Protein AF-0000000080147254 (afdb_homodimer)

Sequence (418 aa):
MFNGNPSSVTFMNFFEDWMNRKRFILNDLLSARGRLSQDGYRRLVTRMMSHYQRYYEEKSRATRIDVFVMFSPRWFSTYEQTFLWIAGFKPGIPFRILNRTVTDLSGEQLRRINILKAETRVREKELSNELAKVQEGVATSYLMEIAGGLVTGGMSADILRMTIVREIVEILSPAQSIDFLVAAAQLHIRIRAMGLEKDASRNNINGRIMFNGNPSSVTFMNFFEDWMNRKRFILNDLLSARGRLSQDGYRRLVTRMMSHYQRYYEEKSRATRIDVFVMFSPRWFSTYEQTFLWIAGFKPGIPFRILNRTVTDLSGEQLRRINILKAETRVREKELSNELAKVQEGVATSYLMEIAGGLVTGGMSADILRMTIVREIVEILSPAQSIDFLVAAAQLHIRIRAMGLEKDASRNNINGRI

InterPro domains:
  IPR025422 Transcription factor TGA like domain [PF14144] (36-98)
  IPR025422 Transcription factor TGA like domain [PS51806] (8-201)
  IPR051886 Seed Development and Stress Response Regulator [PTHR46354] (11-204)

Organism: Aquilegia coerulea (NCBI:txid218851)

Structure (mmCIF, N/CA/C/O backbone):
data_AF-0000000080147254-model_v1
#
loop_
_entity.id
_entity.type
_entity.pdbx_description
1 polymer 'DOG1 domain-containing protein'
#
loop_
_atom_site.group_PDB
_atom_site.id
_atom_site.type_symbol
_atom_site.label_atom_id
_atom_site.label_alt_id
_atom_site.label_comp_id
_atom_site.label_asym_id
_atom_site.label_entity_id
_atom_site.label_seq_id
_atom_site.pdbx_PDB_ins_code
_atom_site.Cartn_x
_atom_site.Cartn_y
_atom_site.Cartn_z
_atom_site.occupancy
_atom_site.B_iso_or_equiv
_atom_site.auth_seq_id
_atom_site.auth_comp_id
_atom_site.auth_asym_id
_atom_site.auth_atom_id
_atom_site.pdbx_PDB_model_num
ATOM 1 N N . MET A 1 1 ? -4.312 -18.922 20.188 1 21.98 1 MET A N 1
ATOM 2 C CA . MET A 1 1 ? -5.449 -18.203 20.75 1 21.98 1 MET A CA 1
ATOM 3 C C . MET A 1 1 ? -5.43 -16.75 20.312 1 21.98 1 MET A C 1
ATOM 5 O O . MET A 1 1 ? -4.68 -15.938 20.875 1 21.98 1 MET A O 1
ATOM 9 N N . PHE A 1 2 ? -5.418 -16.438 19 1 31.5 2 PHE A N 1
ATOM 10 C CA . PHE A 1 2 ? -5.375 -15.07 18.484 1 31.5 2 PHE A CA 1
ATOM 11 C C . PHE A 1 2 ? -6.535 -14.258 19.031 1 31.5 2 PHE A C 1
ATOM 13 O O . PHE A 1 2 ? -7.691 -14.469 18.656 1 31.5 2 PHE A O 1
ATOM 20 N N . ASN A 1 3 ? -6.609 -14.008 20.234 1 34.44 3 ASN A N 1
ATOM 21 C CA . ASN A 1 3 ? -7.559 -13.18 20.969 1 34.44 3 ASN A CA 1
ATOM 22 C C . ASN A 1 3 ? -7.965 -11.945 20.172 1 34.44 3 ASN A C 1
ATOM 24 O O . ASN A 1 3 ? -7.109 -11.172 19.734 1 34.44 3 ASN A O 1
ATOM 28 N N . GLY A 1 4 ? -8.93 -11.969 19.344 1 41.12 4 GLY A N 1
ATOM 29 C CA . GLY A 1 4 ? -9.602 -10.938 18.578 1 41.12 4 GLY A CA 1
ATOM 30 C C . GLY A 1 4 ? -9.539 -9.57 19.219 1 41.12 4 GLY A C 1
ATOM 31 O O . GLY A 1 4 ? -10.078 -9.367 20.312 1 41.12 4 GLY A O 1
ATOM 32 N N . ASN A 1 5 ? -8.438 -8.727 19.062 1 48.75 5 ASN A N 1
ATOM 33 C CA . ASN A 1 5 ? -7.789 -7.703 19.875 1 48.75 5 ASN A CA 1
ATOM 34 C C . ASN A 1 5 ? -8.672 -6.465 20.031 1 48.75 5 ASN A C 1
ATOM 36 O O . ASN A 1 5 ? -9.047 -5.84 19.047 1 48.75 5 ASN A O 1
ATOM 40 N N . PRO A 1 6 ? -9.398 -6.242 21.203 1 55.75 6 PRO A N 1
ATOM 41 C CA . PRO A 1 6 ? -9.969 -5.004 21.734 1 55.75 6 PRO A CA 1
ATOM 42 C C . PRO A 1 6 ? -9.273 -3.756 21.203 1 55.75 6 PRO A C 1
ATOM 44 O O . PRO A 1 6 ? -9.852 -2.666 21.203 1 55.75 6 PRO A O 1
ATOM 47 N N . SER A 1 7 ? -8.297 -4.055 20.422 1 62.78 7 SER A N 1
ATOM 48 C CA . SER A 1 7 ? -7.398 -2.947 20.109 1 62.78 7 SER A CA 1
ATOM 49 C C . SER A 1 7 ? -7.867 -2.172 18.891 1 62.78 7 SER A C 1
ATOM 51 O O . SER A 1 7 ? -7.828 -0.94 18.875 1 62.78 7 SER A O 1
ATOM 53 N N . SER A 1 8 ? -8.609 -2.877 17.984 1 72.06 8 SER A N 1
ATOM 54 C CA . SER A 1 8 ? -9.031 -2.158 16.781 1 72.06 8 SER A CA 1
ATOM 55 C C . SER A 1 8 ? -10.227 -1.256 17.062 1 72.06 8 SER A C 1
ATOM 57 O O . SER A 1 8 ? -10.266 -0.108 16.625 1 72.06 8 SER A O 1
ATOM 59 N N . VAL A 1 9 ? -11.062 -1.819 17.828 1 73.88 9 VAL A N 1
ATOM 60 C CA . VAL A 1 9 ? -12.227 -1.021 18.172 1 73.88 9 VAL A CA 1
ATOM 61 C C . VAL A 1 9 ? -11.805 0.16 19.047 1 73.88 9 VAL A C 1
ATOM 63 O O . VAL A 1 9 ? -12.305 1.275 18.875 1 73.88 9 VAL A O 1
ATOM 66 N N . THR A 1 10 ? -10.891 -0.197 19.75 1 84.75 10 THR A N 1
ATOM 67 C CA . THR A 1 10 ? -10.391 0.854 20.625 1 84.75 10 THR A CA 1
ATOM 68 C C . THR A 1 10 ? -9.711 1.955 19.812 1 84.75 10 THR A C 1
ATOM 70 O O . THR A 1 10 ? -9.969 3.141 20.031 1 84.75 10 THR A O 1
ATOM 73 N N . PHE A 1 11 ? -8.977 1.602 18.828 1 92.06 11 PHE A N 1
ATOM 74 C CA . PHE A 1 11 ? -8.281 2.615 18.047 1 92.06 11 PHE A CA 1
ATOM 75 C C . PHE A 1 11 ? -9.258 3.355 17.141 1 92.06 11 PHE A C 1
ATOM 77 O O . PHE A 1 11 ? -9.117 4.559 16.906 1 92.06 11 PHE A O 1
ATOM 84 N N . MET A 1 12 ? -10.211 2.578 16.719 1 90.88 12 MET A N 1
ATOM 85 C CA . MET A 1 12 ? -11.227 3.221 15.891 1 90.88 12 MET A CA 1
ATOM 86 C C . MET A 1 12 ? -11.938 4.328 16.656 1 90.88 12 MET A C 1
ATOM 88 O O . MET A 1 12 ? -12.125 5.43 16.141 1 90.88 12 MET A O 1
ATOM 92 N N . ASN A 1 13 ? -12.289 4.039 17.828 1 92.94 13 ASN A N 1
ATOM 93 C CA . ASN A 1 13 ? -12.953 5.043 18.656 1 92.94 13 ASN A CA 1
ATOM 94 C C . ASN A 1 13 ? -12.023 6.219 18.953 1 92.94 13 ASN A C 1
ATOM 96 O O . ASN A 1 13 ? -12.453 7.375 18.922 1 92.94 13 ASN A O 1
ATOM 100 N N . PHE A 1 14 ? -10.852 5.883 19.234 1 95.69 14 PHE A N 1
ATOM 101 C CA . PHE A 1 14 ? -9.859 6.926 19.438 1 95.69 14 PHE A CA 1
ATOM 102 C C . PHE A 1 14 ? -9.742 7.816 18.203 1 95.69 14 PHE A C 1
ATOM 104 O O . PHE A 1 14 ? -9.711 9.039 18.312 1 95.69 14 PHE A O 1
ATOM 111 N N . PHE A 1 15 ? -9.664 7.168 17.109 1 96.44 15 PHE A N 1
ATOM 112 C CA . PHE A 1 15 ? -9.461 7.887 15.852 1 96.44 15 PHE A CA 1
ATOM 113 C C . PHE A 1 15 ? -10.617 8.844 15.586 1 96.44 15 PHE A C 1
ATOM 115 O O . PHE A 1 15 ? -10.406 9.984 15.172 1 96.44 15 PHE A O 1
ATOM 122 N N . GLU A 1 16 ? -11.773 8.445 15.789 1 94.88 16 GLU A N 1
ATOM 123 C CA . GLU A 1 16 ? -12.938 9.297 15.57 1 94.88 16 GLU A CA 1
ATOM 124 C C . GLU A 1 16 ? -12.914 10.508 16.484 1 94.88 16 GLU A C 1
ATOM 126 O O . GLU A 1 16 ? -13.195 11.633 16.062 1 94.88 16 GLU A O 1
ATOM 131 N N . ASP A 1 17 ? -12.609 10.234 17.688 1 96.75 17 ASP A N 1
ATOM 132 C CA . ASP A 1 17 ? -12.492 11.336 18.641 1 96.75 17 ASP A CA 1
ATOM 133 C C . ASP A 1 17 ? -11.352 12.281 18.234 1 96.75 17 ASP A C 1
ATOM 135 O O . ASP A 1 17 ? -11.477 13.5 18.375 1 96.75 17 ASP A O 1
ATOM 139 N N . 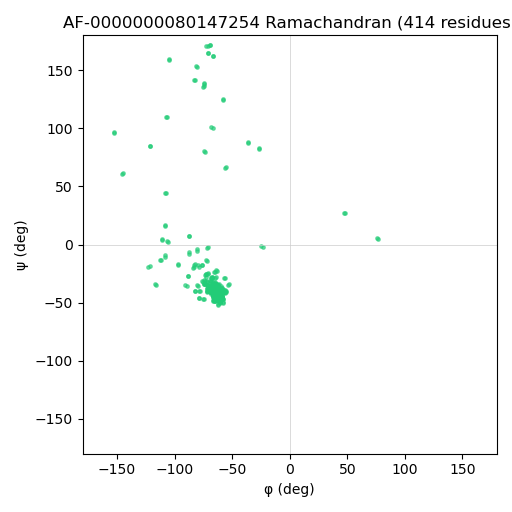TRP A 1 18 ? -10.297 11.664 17.875 1 97.69 18 TRP A N 1
ATOM 140 C CA . TRP A 1 18 ? -9.125 12.422 17.469 1 97.69 18 TRP A CA 1
ATOM 141 C C . TRP A 1 18 ? -9.438 13.312 16.266 1 97.69 18 TRP A C 1
ATOM 143 O O . TRP A 1 18 ? -9.039 14.477 16.234 1 97.69 18 TRP A O 1
ATOM 153 N N . MET A 1 19 ? -10.188 12.805 15.328 1 96.62 19 MET A N 1
ATOM 154 C CA . MET A 1 19 ? -10.578 13.57 14.148 1 96.62 19 MET A CA 1
ATOM 155 C C . MET A 1 19 ? -11.5 14.727 14.531 1 96.62 19 MET A C 1
ATOM 157 O O . MET A 1 19 ? -11.383 15.828 13.984 1 96.62 19 MET A O 1
ATOM 161 N N . ASN A 1 20 ? -12.367 14.477 15.414 1 96.06 20 ASN A N 1
ATOM 162 C CA . ASN A 1 20 ? -13.25 15.539 15.883 1 96.06 20 ASN A CA 1
ATOM 163 C C . ASN A 1 20 ? -12.477 16.656 16.578 1 96.06 20 ASN A C 1
ATOM 165 O O . ASN A 1 20 ? -12.719 17.828 16.328 1 96.06 20 ASN A O 1
ATOM 169 N N . ARG A 1 21 ? -11.609 16.266 17.422 1 97.25 21 ARG A N 1
ATOM 170 C CA . ARG A 1 21 ? -10.805 17.25 18.141 1 97.25 21 ARG A CA 1
ATOM 171 C C . ARG A 1 21 ? -9.93 18.031 17.172 1 97.25 21 ARG A C 1
ATOM 173 O O . ARG A 1 21 ? -9.703 19.234 17.375 1 97.25 21 ARG A O 1
ATOM 180 N N . LYS A 1 22 ? -9.43 17.391 16.188 1 97.12 22 LYS A N 1
ATOM 181 C CA . LYS A 1 22 ? -8.625 18.062 15.172 1 97.12 22 LYS A CA 1
ATOM 182 C C . LYS A 1 22 ? -9.406 19.219 14.531 1 97.12 22 LYS A C 1
ATOM 184 O O . LYS A 1 22 ? -8.852 20.281 14.273 1 97.12 22 LYS A O 1
ATOM 189 N N . ARG A 1 23 ? -10.633 18.984 14.273 1 96.56 23 ARG A N 1
ATOM 190 C CA . ARG A 1 23 ? -11.484 20 13.664 1 96.56 23 ARG A CA 1
ATOM 191 C C . ARG A 1 23 ? -11.625 21.219 14.57 1 96.56 23 ARG A C 1
ATOM 193 O O . ARG A 1 23 ? -11.602 22.359 14.102 1 96.56 23 ARG A O 1
ATOM 200 N N . PHE A 1 24 ? -11.742 20.969 15.789 1 96.69 24 PHE A N 1
ATOM 201 C CA . PHE A 1 24 ? -11.844 22.078 16.75 1 96.69 24 PHE A CA 1
ATOM 202 C C . PHE A 1 24 ? -10.555 22.875 16.797 1 96.69 24 PHE A C 1
ATOM 204 O O . PHE A 1 24 ? -10.586 24.109 16.766 1 96.69 24 PHE A O 1
ATOM 211 N N . ILE A 1 25 ? -9.445 22.188 16.859 1 97.19 25 ILE A N 1
ATOM 212 C CA . ILE A 1 25 ? -8.156 22.859 16.906 1 97.19 25 ILE A CA 1
ATOM 213 C C . ILE A 1 25 ? -7.93 23.656 15.617 1 97.19 25 ILE A C 1
ATOM 215 O O . ILE A 1 25 ? -7.422 24.781 15.648 1 97.19 25 ILE A O 1
ATOM 219 N N . LEU A 1 26 ? -8.312 23.047 14.516 1 97.19 26 LEU A N 1
ATOM 220 C CA . LEU A 1 26 ? -8.195 23.719 13.227 1 97.19 26 LEU A CA 1
ATOM 221 C C . LEU A 1 26 ? -8.984 25.016 13.211 1 97.19 26 LEU A C 1
ATOM 223 O O . LEU A 1 26 ? -8.492 26.047 12.727 1 97.19 26 LEU A O 1
ATOM 227 N N . ASN A 1 27 ? -10.172 24.984 13.703 1 95.88 27 ASN A N 1
ATOM 228 C CA . ASN A 1 27 ? -10.992 26.188 13.766 1 95.88 27 ASN A CA 1
ATOM 229 C C . ASN A 1 27 ? -10.336 27.266 14.625 1 95.88 27 ASN A C 1
ATOM 231 O O . ASN A 1 27 ? -10.414 28.453 14.297 1 95.88 27 ASN A O 1
ATOM 235 N N . ASP A 1 28 ? -9.727 26.828 15.703 1 95 28 ASP A N 1
ATOM 236 C CA . ASP A 1 28 ? -8.984 27.781 16.547 1 95 28 ASP A CA 1
ATOM 237 C C . ASP A 1 28 ? -7.832 28.406 15.766 1 95 28 ASP A C 1
ATOM 239 O O . ASP A 1 28 ? -7.586 29.609 15.883 1 95 28 ASP A O 1
ATOM 243 N N . LEU A 1 29 ? -7.125 27.625 15.016 1 95.62 29 LEU A N 1
ATOM 244 C CA . LEU A 1 29 ? -6.008 28.125 14.219 1 95.62 29 LEU A CA 1
ATOM 245 C C . LEU A 1 29 ? -6.496 29.125 13.172 1 95.62 29 LEU A C 1
ATOM 247 O O . LEU A 1 29 ? -5.898 30.188 13 1 95.62 29 LEU A O 1
ATOM 251 N N . LEU A 1 30 ? -7.578 28.828 12.531 1 94.12 30 LEU A N 1
ATOM 252 C CA . LEU A 1 30 ? -8.133 29.672 11.477 1 94.12 30 LEU A CA 1
ATOM 253 C C . LEU A 1 30 ? -8.617 31 12.055 1 94.12 30 LEU A C 1
ATOM 255 O O . LEU A 1 30 ? -8.43 32.062 11.43 1 94.12 30 LEU A O 1
ATOM 259 N N . SER A 1 31 ? -9.18 30.922 13.195 1 91.38 31 SER A N 1
ATOM 260 C CA . SER A 1 31 ? -9.711 32.125 13.828 1 91.38 31 SER A CA 1
ATOM 261 C C . SER A 1 31 ? -8.586 33.031 14.352 1 91.38 31 SER A C 1
ATOM 263 O O . SER A 1 31 ? -8.758 34.25 14.477 1 91.38 31 SER A O 1
ATOM 265 N N . ALA A 1 32 ? -7.477 32.438 14.633 1 86.88 32 ALA A N 1
ATOM 266 C CA . ALA A 1 32 ? -6.355 33.156 15.234 1 86.88 32 ALA A CA 1
ATOM 267 C C . ALA A 1 32 ? -5.531 33.875 14.172 1 86.88 32 ALA A C 1
ATOM 269 O O . ALA A 1 32 ? -4.816 34.812 14.477 1 86.88 32 ALA A O 1
ATOM 270 N N . ARG A 1 33 ? -5.699 33.438 13.008 1 81.44 33 ARG A N 1
ATOM 271 C CA . ARG A 1 33 ? -4.871 33.969 11.938 1 81.44 33 ARG A CA 1
ATOM 272 C C . ARG A 1 33 ? -5.039 35.5 11.828 1 81.44 33 ARG A C 1
ATOM 274 O O . ARG A 1 33 ? -6.152 35.969 11.625 1 81.44 33 ARG A O 1
ATOM 281 N N . GLY A 1 34 ? -3.951 36.156 11.914 1 79.5 34 GLY A N 1
ATOM 282 C CA . GLY A 1 34 ? -3.928 37.625 11.789 1 79.5 34 GLY A CA 1
ATOM 283 C C . GLY A 1 34 ? -4.43 38.312 13.031 1 79.5 34 GLY A C 1
ATOM 284 O O . GLY A 1 34 ? -4.512 39.562 13.062 1 79.5 34 GLY A O 1
ATOM 285 N N . ARG A 1 35 ? -4.719 37.625 14.109 1 83.56 35 ARG A N 1
ATOM 286 C CA . ARG A 1 35 ? -5.363 38.281 15.234 1 83.56 35 ARG A CA 1
ATOM 287 C C . ARG A 1 35 ? -4.531 38.125 16.5 1 83.56 35 ARG A C 1
ATOM 289 O O . ARG A 1 35 ? -4.68 38.906 17.453 1 83.56 35 ARG A O 1
ATOM 296 N N . LEU A 1 36 ? -3.635 37.125 16.453 1 82.75 36 LEU A N 1
ATOM 297 C CA . LEU A 1 36 ? -2.982 36.812 17.719 1 82.75 36 LEU A CA 1
ATOM 298 C C . LEU A 1 36 ? -1.549 37.344 17.734 1 82.75 36 LEU A C 1
ATOM 300 O O . LEU A 1 36 ? -0.97 37.594 16.672 1 82.75 36 LEU A O 1
ATOM 304 N N . SER A 1 37 ? -1.141 37.469 18.984 1 84.94 37 SER A N 1
ATOM 305 C CA . SER A 1 37 ? 0.273 37.75 19.219 1 84.94 37 SER A CA 1
ATOM 306 C C . SER A 1 37 ? 1.139 36.531 18.891 1 84.94 37 SER A C 1
ATOM 308 O O . SER A 1 37 ? 0.621 35.438 18.672 1 84.94 37 SER A O 1
ATOM 310 N N . GLN A 1 38 ? 2.412 36.75 18.891 1 85 38 GLN A N 1
ATOM 311 C CA . GLN A 1 38 ? 3.363 35.688 18.656 1 85 38 GLN A CA 1
ATOM 312 C C . GLN A 1 38 ? 3.193 34.562 19.703 1 85 38 GLN A C 1
ATOM 314 O O . GLN A 1 38 ? 3.273 33.375 19.375 1 85 38 GLN A O 1
ATOM 319 N N . ASP A 1 39 ? 2.916 35 20.859 1 88.06 39 ASP A N 1
ATOM 320 C CA . ASP A 1 39 ? 2.736 34.031 21.938 1 88.06 39 ASP A CA 1
ATOM 321 C C . ASP A 1 39 ? 1.455 33.219 21.734 1 88.06 39 ASP A C 1
ATOM 323 O O . ASP A 1 39 ? 1.414 32.031 22.047 1 88.06 39 ASP A O 1
ATOM 327 N N . GLY A 1 40 ? 0.491 33.906 21.312 1 89.44 40 GLY A N 1
ATOM 328 C CA . GLY A 1 40 ? -0.75 33.219 20.984 1 89.44 40 GLY A CA 1
ATOM 329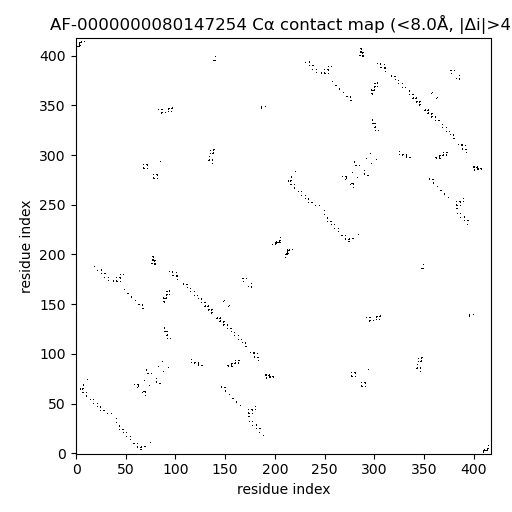 C C . GLY A 1 40 ? -0.592 32.188 19.891 1 89.44 40 GLY A C 1
ATOM 330 O O . GLY A 1 40 ? -1.126 31.078 20 1 89.44 40 GLY A O 1
ATOM 331 N N . TYR A 1 41 ? 0.194 32.562 18.922 1 92.38 41 TYR A N 1
ATOM 332 C CA . TYR A 1 41 ? 0.471 31.609 17.828 1 92.38 41 TYR A CA 1
ATOM 333 C C . TYR A 1 41 ? 1.229 30.391 18.344 1 92.38 41 TYR A C 1
ATOM 335 O O . TYR A 1 41 ? 0.902 29.266 17.984 1 92.38 41 TYR A O 1
ATOM 343 N N . ARG A 1 42 ? 2.156 30.578 19.203 1 93.5 42 ARG A N 1
ATOM 344 C CA . ARG A 1 42 ? 2.982 29.484 19.719 1 93.5 42 ARG A CA 1
ATOM 345 C C . ARG A 1 42 ? 2.146 28.5 20.516 1 93.5 42 ARG A C 1
ATOM 347 O O . ARG A 1 42 ? 2.377 27.281 20.453 1 93.5 42 ARG A O 1
ATOM 354 N N . ARG A 1 43 ? 1.24 29.016 21.188 1 94.69 43 ARG A N 1
ATOM 355 C CA . ARG A 1 43 ? 0.386 28.141 22 1 94.69 43 ARG A CA 1
ATOM 356 C C . ARG A 1 43 ? -0.481 27.266 21.109 1 94.69 43 ARG A C 1
ATOM 358 O O . ARG A 1 43 ? -0.662 26.078 21.391 1 94.69 43 ARG A O 1
ATOM 365 N N . LEU A 1 44 ? -0.99 27.859 20.109 1 95.75 44 LEU A N 1
ATOM 366 C CA . LEU A 1 44 ? -1.84 27.109 19.188 1 95.75 44 LEU A CA 1
ATOM 367 C C . LEU A 1 44 ? -1.028 26.062 18.422 1 95.75 44 LEU A C 1
ATOM 369 O O . LEU A 1 44 ? -1.492 24.938 18.203 1 95.75 44 LEU A O 1
ATOM 373 N N . VAL A 1 45 ? 0.149 26.453 18.047 1 96.94 45 VAL A N 1
ATOM 374 C CA . VAL A 1 45 ? 1.048 25.531 17.375 1 96.94 45 VAL A CA 1
ATOM 375 C C . VAL A 1 45 ? 1.353 24.344 18.281 1 96.94 45 VAL A C 1
ATOM 377 O O . VAL A 1 45 ? 1.27 23.188 17.844 1 96.94 45 VAL A O 1
ATOM 380 N N . THR A 1 46 ? 1.675 24.656 19.547 1 97 46 THR A N 1
ATOM 381 C CA . THR A 1 46 ? 1.979 23.609 20.516 1 97 46 THR A CA 1
ATOM 382 C C . THR A 1 46 ? 0.784 22.672 20.688 1 97 46 THR A C 1
ATOM 384 O O . THR A 1 46 ? 0.952 21.453 20.812 1 97 46 THR A O 1
ATOM 387 N N . ARG A 1 47 ? -0.332 23.203 20.672 1 97.25 47 ARG A N 1
ATOM 388 C CA . ARG A 1 47 ? -1.548 22.406 20.828 1 97.25 47 ARG A CA 1
ATOM 389 C C . ARG A 1 47 ? -1.729 21.453 19.656 1 97.25 47 ARG A C 1
ATOM 391 O O . ARG A 1 47 ? -2.018 20.266 19.859 1 97.25 47 ARG A O 1
ATOM 398 N N . MET A 1 48 ? -1.607 21.922 18.484 1 97.81 48 MET A N 1
ATOM 399 C CA . MET A 1 48 ? -1.749 21.078 17.297 1 97.81 48 MET A CA 1
ATOM 400 C C . MET A 1 48 ? -0.654 20.016 17.266 1 97.81 48 MET A C 1
ATOM 402 O O . MET A 1 48 ? -0.918 18.859 16.938 1 97.81 48 MET A O 1
ATOM 406 N N . MET A 1 49 ? 0.549 20.406 17.609 1 97.81 49 MET A N 1
ATOM 407 C CA . MET A 1 49 ? 1.666 19.469 17.609 1 97.81 49 MET A CA 1
ATOM 408 C C . MET A 1 49 ? 1.435 18.344 18.625 1 97.81 49 MET A C 1
ATOM 410 O O . MET A 1 49 ? 1.725 17.188 18.344 1 97.81 49 MET A O 1
ATOM 414 N N . SER A 1 50 ? 0.924 18.719 19.734 1 98.06 50 SER A N 1
ATOM 415 C CA . SER A 1 50 ? 0.612 17.734 20.766 1 98.06 50 SER A CA 1
ATOM 416 C C . SER A 1 50 ? -0.489 16.781 20.297 1 98.06 50 SER A C 1
ATOM 418 O O . SER A 1 50 ? -0.468 15.594 20.609 1 98.06 50 SER A O 1
ATOM 420 N N . HIS A 1 51 ? -1.407 17.312 19.578 1 98.19 51 HIS A N 1
ATOM 421 C CA . HIS A 1 51 ? -2.488 16.5 19.031 1 98.19 51 HIS A CA 1
ATOM 422 C C . HIS A 1 51 ? -1.955 15.461 18.047 1 98.19 51 HIS A C 1
ATOM 424 O O . HIS A 1 51 ? -2.359 14.297 18.094 1 98.19 51 HIS A O 1
ATOM 430 N N . TYR A 1 52 ? -1.046 15.836 17.188 1 97.56 52 TYR A N 1
ATOM 431 C CA . TYR A 1 52 ? -0.429 14.906 16.25 1 97.56 52 TYR A CA 1
ATOM 432 C C . TYR A 1 52 ? 0.428 13.883 16.984 1 97.56 52 TYR A C 1
ATOM 434 O O . TYR A 1 52 ? 0.439 12.703 16.625 1 97.56 52 TYR A O 1
ATOM 442 N N . GLN A 1 53 ? 1.117 14.359 17.984 1 97 53 GLN A N 1
ATOM 443 C CA . GLN A 1 53 ? 1.956 13.453 18.75 1 97 53 GLN A CA 1
ATOM 444 C C . GLN A 1 53 ? 1.121 12.344 19.391 1 97 53 GLN A C 1
ATOM 446 O O . GLN A 1 53 ? 1.516 11.18 19.391 1 97 53 GLN A O 1
ATOM 451 N N . ARG A 1 54 ? 0.039 12.703 19.875 1 97.06 54 ARG A N 1
ATOM 452 C CA . ARG A 1 54 ? -0.846 11.727 20.5 1 97.06 54 ARG A CA 1
ATOM 453 C C . ARG A 1 54 ? -1.324 10.688 19.5 1 97.06 54 ARG A C 1
ATOM 455 O O . ARG A 1 54 ? -1.436 9.508 19.812 1 97.06 54 ARG A O 1
ATOM 462 N N . TYR A 1 55 ? -1.604 11.062 18.312 1 97.19 55 TYR A N 1
ATOM 463 C CA . TYR A 1 55 ? -2.041 10.141 17.266 1 97.19 55 TYR A CA 1
ATOM 464 C C . TYR A 1 55 ? -0.998 9.055 17.031 1 97.19 55 TYR A C 1
ATOM 466 O O . TYR A 1 55 ? -1.323 7.863 17.016 1 97.19 55 TYR A O 1
ATOM 474 N N . TYR A 1 56 ? 0.213 9.469 16.844 1 96.56 56 TYR A N 1
ATOM 475 C CA . TYR A 1 56 ? 1.25 8.516 16.453 1 96.56 56 TYR A CA 1
ATOM 476 C C . TYR A 1 56 ? 1.628 7.617 17.625 1 96.56 56 TYR A C 1
ATOM 478 O O . TYR A 1 56 ? 2.012 6.461 17.438 1 96.56 56 TYR A O 1
ATOM 486 N N . GLU A 1 57 ? 1.455 8.156 18.812 1 96 57 GLU A N 1
ATOM 487 C CA . GLU A 1 57 ? 1.661 7.312 19.984 1 96 57 GLU A CA 1
ATOM 488 C C . GLU A 1 57 ? 0.62 6.199 20.047 1 96 57 GLU A C 1
ATOM 490 O O . GLU A 1 57 ? 0.964 5.031 20.234 1 96 57 GLU A O 1
ATOM 495 N N . GLU A 1 58 ? -0.597 6.59 19.891 1 96.31 58 GLU A N 1
ATOM 496 C CA . GLU A 1 58 ? -1.673 5.605 19.938 1 96.31 58 GLU A CA 1
ATOM 497 C C . GLU A 1 58 ? -1.601 4.656 18.734 1 96.31 58 GLU A C 1
ATOM 499 O O . GLU A 1 58 ? -1.882 3.465 18.875 1 96.31 58 GLU A O 1
ATOM 504 N N . LYS A 1 59 ? -1.282 5.172 17.578 1 95.88 59 LYS A N 1
ATOM 505 C CA . LYS A 1 59 ? -1.133 4.344 16.391 1 95.88 59 LYS A CA 1
ATOM 506 C C . LYS A 1 59 ? -0.044 3.291 16.578 1 95.88 59 LYS A C 1
ATOM 508 O O . LYS A 1 59 ? -0.201 2.141 16.156 1 95.88 59 LYS A O 1
ATOM 513 N N . SER A 1 60 ? 1.077 3.721 17.219 1 94.81 60 SER A N 1
ATOM 514 C CA . SER A 1 60 ? 2.178 2.797 17.469 1 94.81 60 SER A CA 1
ATOM 515 C C . SER A 1 60 ? 1.735 1.651 18.375 1 94.81 60 SER A C 1
ATOM 517 O O . SER A 1 60 ? 2.072 0.492 18.125 1 94.81 60 SER A O 1
ATOM 519 N N . ARG A 1 61 ? 1 1.97 19.359 1 95 61 ARG A N 1
ATOM 520 C CA . ARG A 1 61 ? 0.497 0.95 20.266 1 95 61 ARG A CA 1
ATOM 521 C C . ARG A 1 61 ? -0.423 -0.028 19.547 1 95 61 ARG A C 1
ATOM 523 O O . ARG A 1 61 ? -0.284 -1.244 19.703 1 95 61 ARG A O 1
ATOM 530 N N . ALA A 1 62 ? -1.32 0.491 18.797 1 94.81 62 ALA A N 1
ATOM 531 C CA . ALA A 1 62 ? -2.275 -0.342 18.078 1 94.81 62 ALA A CA 1
ATOM 532 C C . ALA A 1 62 ? -1.569 -1.21 17.031 1 94.81 62 ALA A C 1
ATOM 534 O O . ALA A 1 62 ? -1.939 -2.369 16.828 1 94.81 62 ALA A O 1
ATOM 535 N N . THR A 1 63 ? -0.541 -0.622 16.391 1 94.94 63 THR A N 1
ATOM 536 C CA . THR A 1 63 ? 0.21 -1.328 15.352 1 94.94 63 THR A CA 1
ATOM 537 C C . THR A 1 63 ? 0.937 -2.533 15.945 1 94.94 63 THR A C 1
ATOM 539 O O . THR A 1 63 ? 1.004 -3.594 15.312 1 94.94 63 THR A O 1
ATOM 542 N N . ARG A 1 64 ? 1.444 -2.408 17.094 1 93.62 64 ARG A N 1
ATOM 543 C CA . ARG A 1 64 ? 2.154 -3.504 17.75 1 93.62 64 ARG A CA 1
ATOM 544 C C . ARG A 1 64 ? 1.196 -4.633 18.125 1 93.62 64 ARG A C 1
ATOM 546 O O . ARG A 1 64 ? 1.594 -5.797 18.188 1 93.62 64 ARG A O 1
ATOM 553 N N . ILE A 1 65 ? -0.037 -4.242 18.359 1 92.06 65 ILE A N 1
ATOM 554 C CA . ILE A 1 65 ? -1.037 -5.234 18.734 1 92.06 65 ILE A CA 1
ATOM 555 C C . ILE A 1 65 ? -1.521 -5.98 17.5 1 92.06 65 ILE A C 1
ATOM 557 O O . ILE A 1 65 ? -1.609 -7.211 17.5 1 92.06 65 ILE A O 1
ATOM 561 N N . ASP A 1 66 ? -1.825 -5.293 16.438 1 92.25 66 ASP A N 1
ATOM 562 C CA . ASP A 1 66 ? -2.316 -5.891 15.195 1 92.25 66 ASP A CA 1
ATOM 563 C C . ASP A 1 66 ? -1.952 -5.027 13.992 1 92.25 66 ASP A C 1
ATOM 565 O O . ASP A 1 66 ? -2.746 -4.188 13.562 1 92.25 66 ASP A O 1
ATOM 569 N N . VAL A 1 67 ? -0.908 -5.391 13.398 1 93.56 67 VAL A N 1
ATOM 570 C CA . VAL A 1 67 ? -0.352 -4.559 12.336 1 93.56 67 VAL A CA 1
ATOM 571 C C . VAL A 1 67 ? -1.206 -4.691 11.078 1 93.56 67 VAL A C 1
ATOM 573 O O . VAL A 1 67 ? -1.38 -3.725 10.336 1 93.56 67 VAL A O 1
ATOM 576 N N . PHE A 1 68 ? -1.815 -5.82 10.859 1 92.38 68 PHE A N 1
ATOM 577 C CA . PHE A 1 68 ? -2.561 -6.039 9.625 1 92.38 68 PHE A CA 1
ATOM 578 C C . PHE A 1 68 ? -3.854 -5.23 9.625 1 92.38 68 PHE A C 1
ATOM 580 O O . PHE A 1 68 ? -4.254 -4.695 8.594 1 92.38 68 PHE A O 1
ATOM 587 N N . VAL A 1 69 ? -4.418 -5.035 10.781 1 91.12 69 VAL A N 1
ATOM 588 C CA . VAL A 1 69 ? -5.625 -4.219 10.883 1 91.12 69 VAL A CA 1
ATOM 589 C C . VAL A 1 69 ? -5.266 -2.746 10.711 1 91.12 69 VAL A C 1
ATOM 591 O O . VAL A 1 69 ? -6.016 -1.989 10.086 1 91.12 69 VAL A O 1
ATOM 594 N N . MET A 1 70 ? -4.102 -2.4 11.18 1 93.75 70 MET A N 1
ATOM 595 C CA . MET A 1 70 ? -3.688 -1 11.133 1 93.75 70 MET A CA 1
ATOM 596 C C . MET A 1 70 ? -3.264 -0.603 9.727 1 93.75 70 MET A C 1
ATOM 598 O O . MET A 1 70 ? -3.221 0.583 9.398 1 93.75 70 MET A O 1
ATOM 602 N N . PHE A 1 71 ? -2.99 -1.622 8.914 1 92.62 71 PHE A N 1
ATOM 603 C CA . PHE A 1 71 ? -2.607 -1.337 7.535 1 92.62 71 PHE A CA 1
ATOM 604 C C . PHE A 1 71 ? -3.742 -1.675 6.574 1 92.62 71 PHE A C 1
ATOM 606 O O . PHE A 1 71 ? -3.588 -1.564 5.359 1 92.62 71 PHE A O 1
ATOM 613 N N . SER A 1 72 ? -4.812 -2.068 7.129 1 90.19 72 SER A N 1
ATOM 614 C CA . SER A 1 72 ? -6.07 -2.25 6.41 1 90.19 72 SER A CA 1
ATOM 615 C C . SER A 1 72 ? -7.266 -1.889 7.285 1 90.19 72 SER A C 1
ATOM 617 O O . SER A 1 72 ? -8.148 -2.719 7.508 1 90.19 72 SER A O 1
ATOM 619 N N . PRO A 1 73 ? -7.258 -0.702 7.664 1 90.88 73 PRO A N 1
ATOM 620 C CA . PRO A 1 73 ? -8.305 -0.321 8.609 1 90.88 73 PRO A CA 1
ATOM 621 C C . PRO A 1 73 ? -9.68 -0.191 7.953 1 90.88 73 PRO A C 1
ATOM 623 O O . PRO A 1 73 ? -9.82 0.506 6.945 1 90.88 73 PRO A O 1
ATOM 626 N N . ARG A 1 74 ? -10.695 -0.666 8.586 1 84.81 74 ARG A N 1
ATOM 627 C CA . ARG A 1 74 ? -12.055 -0.639 8.047 1 84.81 74 ARG A CA 1
ATOM 628 C C . ARG A 1 74 ? -12.719 0.712 8.297 1 84.81 74 ARG A C 1
ATOM 630 O O . ARG A 1 74 ? -13.711 1.052 7.648 1 84.81 74 ARG A O 1
ATOM 637 N N . TRP A 1 75 ? -12.141 1.466 9.219 1 90.75 75 TRP A N 1
ATOM 638 C CA . TRP A 1 75 ? -12.734 2.758 9.539 1 90.75 75 TRP A CA 1
ATOM 639 C C . TRP A 1 75 ? -12.211 3.85 8.617 1 90.75 75 TRP A C 1
ATOM 641 O O . TRP A 1 75 ? -12.672 4.992 8.672 1 90.75 75 TRP A O 1
ATOM 651 N N . PHE A 1 76 ? -11.211 3.504 7.773 1 94 76 PHE A N 1
ATOM 652 C CA . PHE A 1 76 ? -10.734 4.43 6.758 1 94 76 PHE A CA 1
ATOM 653 C C . PHE A 1 76 ? -11.625 4.383 5.52 1 94 76 PHE A C 1
ATOM 655 O O . PHE A 1 76 ? -12.078 3.311 5.121 1 94 76 PHE A O 1
ATOM 662 N N . SER A 1 77 ? -11.844 5.559 4.945 1 92.75 77 SER A N 1
ATOM 663 C CA . SER A 1 77 ? -12.461 5.594 3.623 1 92.75 77 SER A CA 1
ATOM 664 C C . SER A 1 77 ? -11.516 5.043 2.557 1 92.75 77 SER A C 1
ATOM 666 O O . SER A 1 77 ? -10.336 4.832 2.816 1 92.75 77 SER A O 1
ATOM 668 N N . THR A 1 78 ? -12.078 4.883 1.355 1 90.88 78 THR A N 1
ATOM 669 C CA . THR A 1 78 ? -11.297 4.344 0.247 1 90.88 78 THR A CA 1
ATOM 670 C C . THR A 1 78 ? -10.117 5.258 -0.08 1 90.88 78 THR A C 1
ATOM 672 O O . THR A 1 78 ? -9.023 4.781 -0.383 1 90.88 78 THR A O 1
ATOM 675 N N . TYR A 1 79 ? -10.367 6.551 0.037 1 92.88 79 TYR A N 1
ATOM 676 C CA . TYR A 1 79 ? -9.273 7.48 -0.238 1 92.88 79 TYR A CA 1
ATOM 677 C C . TYR A 1 79 ? -8.234 7.445 0.874 1 92.88 79 TYR A C 1
ATOM 679 O O . TYR A 1 79 ? -7.031 7.488 0.608 1 92.88 79 TYR A O 1
ATOM 687 N N . GLU A 1 80 ? -8.688 7.305 2.092 1 93.12 80 GLU A N 1
ATOM 688 C CA . GLU A 1 80 ? -7.762 7.25 3.219 1 93.12 80 GLU A CA 1
ATOM 689 C C . GLU A 1 80 ? -6.898 5.992 3.166 1 93.12 80 GLU A C 1
ATOM 691 O O . GLU A 1 80 ? -5.715 6.031 3.51 1 93.12 80 GLU A O 1
ATOM 696 N N . GLN A 1 81 ? -7.48 4.953 2.76 1 93.69 81 GLN A N 1
ATOM 697 C CA . GLN A 1 81 ? -6.723 3.713 2.621 1 93.69 81 GLN A CA 1
ATOM 698 C C . GLN A 1 81 ? -5.633 3.852 1.561 1 93.69 81 GLN A C 1
ATOM 700 O O . GLN A 1 81 ? -4.504 3.398 1.761 1 93.69 81 GLN A O 1
ATOM 705 N N . THR A 1 82 ? -6 4.426 0.51 1 91.75 82 THR A N 1
ATOM 706 C CA . THR A 1 82 ? -5.027 4.66 -0.551 1 91.75 82 THR A CA 1
ATOM 707 C C . THR A 1 82 ? -3.896 5.562 -0.061 1 91.75 82 THR A C 1
ATOM 709 O O . THR A 1 82 ? -2.721 5.273 -0.295 1 91.75 82 THR A O 1
ATOM 712 N N . PHE A 1 83 ? -4.273 6.555 0.64 1 91.69 83 PHE A N 1
ATOM 713 C CA . PHE A 1 83 ? -3.287 7.5 1.142 1 91.69 83 PHE A CA 1
ATOM 714 C C . PHE A 1 83 ? -2.375 6.844 2.168 1 91.69 83 PHE A C 1
ATOM 716 O O . PHE A 1 83 ? -1.191 7.172 2.26 1 91.69 83 PHE A O 1
ATOM 723 N N . LEU A 1 84 ? -2.9 5.969 2.928 1 92.69 84 LEU A N 1
ATOM 724 C CA . LEU A 1 84 ? -2.125 5.25 3.93 1 92.69 84 LEU A CA 1
ATOM 725 C C . LEU A 1 84 ? -0.934 4.543 3.291 1 92.69 84 LEU A C 1
ATOM 727 O O . LEU A 1 84 ? 0.178 4.586 3.822 1 92.69 84 LEU A O 1
ATOM 731 N N . TRP A 1 85 ? -1.167 4.02 2.176 1 91.06 85 TRP A N 1
ATOM 732 C CA . TRP A 1 85 ? -0.116 3.211 1.567 1 91.06 85 TRP A CA 1
ATOM 733 C C . TRP A 1 85 ? 0.774 4.062 0.668 1 91.06 85 TRP A C 1
ATOM 735 O O . TRP A 1 85 ? 1.989 3.859 0.616 1 91.06 85 TRP A O 1
ATOM 745 N N . ILE A 1 86 ? 0.21 5.012 0.02 1 88.69 86 ILE A N 1
ATOM 746 C CA . ILE A 1 86 ? 0.979 5.812 -0.925 1 88.69 86 ILE A CA 1
ATOM 747 C C . ILE A 1 86 ? 1.856 6.805 -0.167 1 88.69 86 ILE A C 1
ATOM 749 O O . ILE A 1 86 ? 2.977 7.102 -0.588 1 88.69 86 ILE A O 1
ATOM 753 N N . ALA A 1 87 ? 1.33 7.188 0.938 1 88.38 87 ALA A N 1
ATOM 754 C CA . ALA A 1 87 ? 2.037 8.25 1.649 1 88.38 87 ALA A CA 1
ATOM 755 C C . ALA A 1 87 ? 2.621 7.734 2.963 1 88.38 87 ALA A C 1
ATOM 757 O O . ALA A 1 87 ? 3.49 8.375 3.557 1 88.38 87 ALA A O 1
ATOM 758 N N . GLY A 1 88 ? 2.205 6.594 3.381 1 86.94 88 GLY A N 1
ATOM 759 C CA . GLY A 1 88 ? 2.549 6.129 4.715 1 86.94 88 GLY A CA 1
ATOM 760 C C . GLY A 1 88 ? 4.027 5.836 4.879 1 86.94 88 GLY A C 1
ATOM 761 O O . GLY A 1 88 ? 4.586 6.031 5.961 1 86.94 88 GLY A O 1
ATOM 762 N N . PHE A 1 89 ? 4.629 5.488 3.84 1 86.88 89 PHE A N 1
ATOM 763 C CA . PHE A 1 89 ? 6.043 5.152 3.938 1 86.88 89 PHE A CA 1
ATOM 764 C C . PHE A 1 89 ? 6.902 6.23 3.283 1 86.88 89 PHE A C 1
ATOM 766 O O . PHE A 1 89 ? 8.07 5.992 2.969 1 86.88 89 PHE A O 1
ATOM 773 N N . LYS A 1 90 ? 6.273 7.344 3.088 1 87.88 90 LYS A N 1
ATOM 774 C CA . LYS A 1 90 ? 6.961 8.523 2.574 1 87.88 90 LYS A CA 1
ATOM 775 C C . LYS A 1 90 ? 6.836 9.695 3.537 1 87.88 90 LYS A C 1
ATOM 777 O O . LYS A 1 90 ? 6.082 10.641 3.279 1 87.88 90 LYS A O 1
ATOM 782 N N . PRO A 1 91 ? 7.703 9.711 4.461 1 92.56 91 PRO A N 1
ATOM 783 C CA . PRO A 1 91 ? 7.57 10.711 5.523 1 92.56 91 PRO A CA 1
ATOM 784 C C . PRO A 1 91 ? 7.895 12.125 5.047 1 92.56 91 PRO A C 1
ATOM 786 O O . PRO A 1 91 ? 7.645 13.094 5.766 1 92.56 91 PRO A O 1
ATOM 789 N N . GLY A 1 92 ? 8.297 12.312 3.82 1 91.69 92 GLY A N 1
ATOM 790 C CA . GLY A 1 92 ? 8.68 13.617 3.311 1 91.69 92 GLY A CA 1
ATOM 791 C C . GLY A 1 92 ? 7.512 14.414 2.768 1 91.69 92 GLY A C 1
ATOM 792 O O . GLY A 1 92 ? 7.688 15.539 2.287 1 91.69 92 GLY A O 1
ATOM 793 N N . ILE A 1 93 ? 6.316 13.953 2.924 1 88.81 93 ILE A N 1
ATOM 794 C CA . ILE A 1 93 ? 5.121 14.586 2.369 1 88.81 93 ILE A CA 1
ATOM 795 C C . ILE A 1 93 ? 4.93 15.969 2.996 1 88.81 93 ILE A C 1
ATOM 797 O O . ILE A 1 93 ? 4.492 16.906 2.326 1 88.81 93 ILE A O 1
ATOM 801 N N . PRO A 1 94 ? 5.25 16.188 4.199 1 93.75 94 PRO A N 1
ATOM 802 C CA . PRO A 1 94 ? 5.098 17.5 4.809 1 93.75 94 PRO A CA 1
ATOM 803 C C . PRO A 1 94 ? 5.863 18.594 4.059 1 93.75 94 PRO A C 1
ATOM 805 O O . PRO A 1 94 ? 5.438 19.75 4.035 1 93.75 94 PRO A O 1
ATOM 808 N N . PHE A 1 95 ? 6.926 18.25 3.416 1 94.44 95 PHE A N 1
ATOM 809 C CA . PHE A 1 95 ? 7.672 19.234 2.643 1 94.44 95 PHE A CA 1
ATOM 810 C C . PHE A 1 95 ? 6.84 19.75 1.469 1 94.44 95 PHE A C 1
ATOM 812 O O . PHE A 1 95 ? 6.953 20.906 1.08 1 94.44 95 PHE A O 1
ATOM 819 N N . ARG A 1 96 ? 6.066 18.906 0.984 1 89.5 96 ARG A N 1
ATOM 820 C CA . ARG A 1 96 ? 5.223 19.312 -0.137 1 89.5 96 ARG A CA 1
ATOM 821 C C . ARG A 1 96 ? 4.125 20.266 0.318 1 89.5 96 ARG A C 1
ATOM 823 O O . ARG A 1 96 ? 3.766 21.188 -0.404 1 89.5 96 ARG A O 1
ATOM 830 N N . ILE A 1 97 ? 3.586 19.969 1.438 1 91.88 97 ILE A N 1
ATOM 831 C CA . ILE A 1 97 ? 2.602 20.891 2.014 1 91.88 97 ILE A CA 1
ATOM 832 C C . ILE A 1 97 ? 3.25 22.234 2.279 1 91.88 97 ILE A C 1
ATOM 834 O O . ILE A 1 97 ? 2.678 23.281 1.95 1 91.88 97 ILE A O 1
ATOM 838 N N . LEU A 1 98 ? 4.418 22.188 2.822 1 95.38 98 LEU A N 1
ATOM 839 C CA . LEU A 1 98 ? 5.16 23.406 3.143 1 95.38 98 LEU A CA 1
ATOM 840 C C . LEU A 1 98 ? 5.402 24.25 1.891 1 95.38 98 LEU A C 1
ATOM 842 O O . LEU A 1 98 ? 5.148 25.453 1.885 1 95.38 98 LEU A O 1
ATOM 846 N N . ASN A 1 99 ? 5.82 23.625 0.845 1 91.44 99 ASN A N 1
ATOM 847 C CA . ASN A 1 99 ? 6.16 24.297 -0.399 1 91.44 99 ASN A CA 1
ATOM 848 C C . ASN A 1 99 ? 4.945 24.984 -1.014 1 91.44 99 ASN A C 1
ATOM 850 O O . ASN A 1 99 ? 5.074 26.031 -1.659 1 91.44 99 ASN A O 1
ATOM 854 N N . ARG A 1 100 ? 3.875 24.531 -0.654 1 88.81 100 ARG A N 1
ATOM 855 C CA . ARG A 1 100 ? 2.658 25.047 -1.275 1 88.81 100 ARG A CA 1
ATOM 856 C C . ARG A 1 100 ? 2.018 26.125 -0.412 1 88.81 100 ARG A C 1
ATOM 858 O O . ARG A 1 100 ? 1.228 26.938 -0.904 1 88.81 100 ARG A O 1
ATOM 865 N N . THR A 1 101 ? 2.365 26.203 0.751 1 90.19 101 THR A N 1
ATOM 866 C CA . THR A 1 101 ? 1.557 27.016 1.649 1 90.19 101 THR A CA 1
ATOM 867 C C . THR A 1 101 ? 2.369 28.188 2.189 1 90.19 101 THR A C 1
ATOM 869 O O . THR A 1 101 ? 1.825 29.266 2.43 1 90.19 101 THR A O 1
ATOM 872 N N . VAL A 1 102 ? 3.66 27.969 2.393 1 92.62 102 VAL A N 1
ATOM 873 C CA . VAL A 1 102 ? 4.504 29.016 2.949 1 92.62 102 VAL A CA 1
ATOM 874 C C . VAL A 1 102 ? 5.418 29.578 1.863 1 92.62 102 VAL A C 1
ATOM 876 O O . VAL A 1 102 ? 6.398 28.938 1.478 1 92.62 102 VAL A O 1
ATOM 879 N N . THR A 1 103 ? 5.152 30.828 1.453 1 90.06 103 THR A N 1
ATOM 880 C CA . THR A 1 103 ? 5.852 31.375 0.297 1 90.06 103 THR A CA 1
ATOM 881 C C . THR A 1 103 ? 6.844 32.438 0.729 1 90.06 103 THR A C 1
ATOM 883 O O . THR A 1 103 ? 7.648 32.906 -0.079 1 90.06 103 THR A O 1
ATOM 886 N N . ASP A 1 104 ? 6.84 32.875 1.894 1 93.62 104 ASP A N 1
ATOM 887 C CA . ASP A 1 104 ? 7.664 33.969 2.35 1 93.62 104 ASP A CA 1
ATOM 888 C C . ASP A 1 104 ? 8.797 33.5 3.254 1 93.62 104 ASP A C 1
ATOM 890 O O . ASP A 1 104 ? 9.078 34.125 4.285 1 93.62 104 ASP A O 1
ATOM 894 N N . LEU A 1 105 ? 9.469 32.469 2.92 1 96.12 105 LEU A N 1
ATOM 895 C CA . LEU A 1 105 ? 10.594 31.953 3.695 1 96.12 105 LEU A CA 1
ATOM 896 C C . LEU A 1 105 ? 11.836 32.812 3.506 1 96.12 105 LEU A C 1
ATOM 898 O O . LEU A 1 105 ? 12.125 33.25 2.393 1 96.12 105 LEU A O 1
ATOM 902 N N . SER A 1 106 ? 12.5 33.094 4.57 1 97.06 106 SER A N 1
ATOM 903 C CA . SER A 1 106 ? 13.781 33.812 4.484 1 97.06 106 SER A CA 1
ATOM 904 C C . SER A 1 106 ? 14.859 32.906 3.9 1 97.06 106 SER A C 1
ATOM 906 O O . SER A 1 106 ? 14.68 31.688 3.803 1 97.06 106 SER A O 1
ATOM 908 N N . GLY A 1 107 ? 15.914 33.5 3.498 1 96.75 107 GLY A N 1
ATOM 909 C CA . GLY A 1 107 ? 17.031 32.719 2.998 1 96.75 107 GLY A CA 1
ATOM 910 C C . GLY A 1 107 ? 17.531 31.672 3.984 1 96.75 107 GLY A C 1
ATOM 911 O O . GLY A 1 107 ? 17.859 30.547 3.6 1 96.75 107 GLY A O 1
ATOM 912 N N . GLU A 1 108 ? 17.562 32.125 5.23 1 97.69 108 GLU A N 1
ATOM 913 C CA . GLU A 1 108 ? 18.016 31.203 6.277 1 97.69 108 GLU A CA 1
ATOM 914 C C . GLU A 1 108 ? 17.047 30.047 6.473 1 97.69 108 GLU A C 1
ATOM 916 O O . GLU A 1 108 ? 17.453 28.906 6.648 1 97.69 108 GLU A O 1
ATOM 921 N N . GLN A 1 109 ? 15.789 30.344 6.5 1 98.19 109 GLN A N 1
ATOM 922 C CA . GLN A 1 109 ? 14.773 29.297 6.605 1 98.19 109 GLN A CA 1
ATOM 923 C C . GLN A 1 109 ? 14.867 28.312 5.441 1 98.19 109 GLN A C 1
ATOM 925 O O . GLN A 1 109 ? 14.805 27.094 5.641 1 98.19 109 GLN A O 1
ATOM 930 N N . LEU A 1 110 ? 15.078 28.812 4.242 1 97.12 110 LEU A N 1
ATOM 931 C CA . LEU A 1 110 ? 15.195 27.984 3.047 1 97.12 110 LEU A CA 1
ATOM 932 C C . LEU A 1 110 ? 16.406 27.062 3.141 1 97.12 110 LEU A C 1
ATOM 934 O O . LEU A 1 110 ? 16.344 25.906 2.748 1 97.12 110 LEU A O 1
ATOM 938 N N . ARG A 1 111 ? 17.469 27.578 3.617 1 97.81 111 ARG A N 1
ATOM 939 C CA . ARG A 1 111 ? 18.672 26.781 3.777 1 97.81 111 ARG A CA 1
ATOM 940 C C . ARG A 1 111 ? 18.453 25.625 4.754 1 97.81 111 ARG A C 1
ATOM 942 O O . ARG A 1 111 ? 18.828 24.5 4.477 1 97.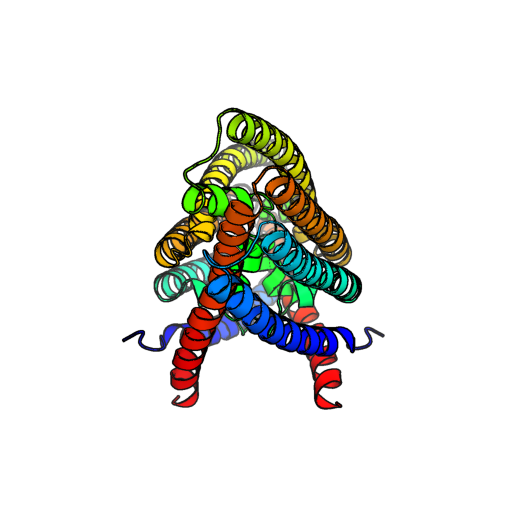81 111 ARG A O 1
ATOM 949 N N . ARG A 1 112 ? 17.812 25.891 5.859 1 98.12 112 ARG A N 1
ATOM 950 C CA . ARG A 1 112 ? 17.578 24.875 6.887 1 98.12 112 ARG A CA 1
ATOM 951 C C . ARG A 1 112 ? 16.594 23.828 6.391 1 98.12 112 ARG A C 1
ATOM 953 O O . ARG A 1 112 ? 16.75 22.641 6.684 1 98.12 112 ARG A O 1
ATOM 960 N N . ILE A 1 113 ? 15.648 24.25 5.637 1 98.06 113 ILE A N 1
ATOM 961 C CA . ILE A 1 113 ? 14.68 23.312 5.066 1 98.06 113 ILE A CA 1
ATOM 962 C C . ILE A 1 113 ? 15.375 22.391 4.066 1 98.06 113 ILE A C 1
ATOM 964 O O . ILE A 1 113 ? 15.102 21.188 4.031 1 98.06 113 ILE A O 1
ATOM 968 N N . ASN A 1 114 ? 16.25 22.953 3.285 1 97.69 114 ASN A N 1
ATOM 969 C CA . ASN A 1 114 ? 16.969 22.141 2.299 1 97.69 114 ASN A CA 1
ATOM 970 C C . ASN A 1 114 ? 17.859 21.109 2.967 1 97.69 114 ASN A C 1
ATOM 972 O O . ASN A 1 114 ? 18.016 19.984 2.467 1 97.69 114 ASN A O 1
ATOM 976 N N . ILE A 1 115 ? 18.438 21.469 4.059 1 98.12 115 ILE A N 1
ATOM 977 C CA . ILE A 1 115 ? 19.234 20.531 4.824 1 98.12 115 ILE A CA 1
ATOM 978 C C . ILE A 1 115 ? 18.359 19.422 5.379 1 98.12 115 ILE A C 1
ATOM 980 O O . ILE A 1 115 ? 18.703 18.234 5.285 1 98.12 115 ILE A O 1
ATOM 984 N N . LEU A 1 116 ? 17.203 19.797 5.941 1 98.06 116 LEU A N 1
ATOM 985 C CA . LEU A 1 116 ? 16.25 18.828 6.492 1 98.06 116 LEU A CA 1
ATOM 986 C C . LEU A 1 116 ? 15.758 17.875 5.406 1 98.06 116 LEU A C 1
ATOM 988 O O . LEU A 1 116 ? 15.625 16.672 5.645 1 98.06 116 LEU A O 1
ATOM 992 N N . LYS A 1 117 ? 15.516 18.391 4.203 1 97.12 117 LYS A N 1
ATOM 993 C CA . LYS A 1 117 ? 15.094 17.562 3.068 1 97.12 117 LYS A CA 1
ATOM 994 C C . LYS A 1 117 ? 16.156 16.531 2.709 1 97.12 117 LYS A C 1
ATOM 996 O O . LYS A 1 117 ? 15.844 15.375 2.447 1 97.12 117 LYS A O 1
ATOM 1001 N N . ALA A 1 118 ? 17.391 16.953 2.674 1 97 118 ALA A N 1
ATOM 1002 C CA . ALA A 1 118 ? 18.484 16.047 2.326 1 97 118 ALA A CA 1
ATOM 1003 C C . ALA A 1 118 ? 18.625 14.938 3.357 1 97 118 ALA A C 1
ATOM 1005 O O . ALA A 1 118 ? 18.844 13.773 2.998 1 97 118 ALA A O 1
ATOM 1006 N N . GLU A 1 119 ? 18.5 15.273 4.605 1 96.69 119 GLU A N 1
ATOM 1007 C CA . GLU A 1 119 ? 18.562 14.273 5.668 1 96.69 119 GLU A CA 1
ATOM 1008 C C . GLU A 1 119 ? 17.406 13.289 5.578 1 96.69 119 GLU A C 1
ATOM 1010 O O . GLU A 1 119 ? 17.594 12.086 5.809 1 96.69 119 GLU A O 1
ATOM 1015 N N . THR A 1 120 ? 16.266 13.82 5.246 1 96.06 120 THR A N 1
ATOM 1016 C CA . THR A 1 120 ? 15.078 13 5.137 1 96.06 120 THR A CA 1
ATOM 1017 C C . THR A 1 120 ? 15.211 12.008 3.986 1 96.06 120 THR A C 1
ATOM 1019 O O . THR A 1 120 ? 14.781 10.852 4.102 1 96.06 120 THR A O 1
ATOM 1022 N N . ARG A 1 121 ? 15.805 12.43 2.938 1 93.81 121 ARG A N 1
ATOM 1023 C CA . ARG A 1 121 ? 15.992 11.555 1.78 1 93.81 121 ARG A CA 1
ATOM 1024 C C . ARG A 1 121 ? 16.844 10.344 2.137 1 93.81 121 ARG A C 1
ATOM 1026 O O . ARG A 1 121 ? 16.562 9.227 1.685 1 93.81 121 ARG A O 1
ATOM 1033 N N . VAL A 1 122 ? 17.797 10.547 2.926 1 95.31 122 VAL A N 1
ATOM 1034 C CA . VAL A 1 122 ? 18.672 9.461 3.352 1 95.31 122 VAL A CA 1
ATOM 1035 C C . VAL A 1 122 ? 17.891 8.469 4.207 1 95.31 122 VAL A C 1
ATOM 1037 O O . VAL A 1 122 ? 17.984 7.254 4.008 1 95.31 122 VAL A O 1
ATOM 1040 N N . ARG A 1 123 ? 17.109 9 5.082 1 95.12 123 ARG A N 1
ATOM 1041 C CA . ARG A 1 123 ? 16.344 8.148 5.988 1 95.12 123 ARG A CA 1
ATOM 1042 C C . ARG A 1 123 ? 15.219 7.426 5.246 1 95.12 123 ARG A C 1
ATOM 1044 O O . ARG A 1 123 ? 14.891 6.285 5.574 1 95.12 123 ARG A O 1
ATOM 1051 N N . GLU A 1 124 ? 14.633 8.07 4.262 1 92.12 124 GLU A N 1
ATOM 1052 C CA . GLU A 1 124 ? 13.602 7.43 3.451 1 92.12 124 GLU A CA 1
ATOM 1053 C C . GLU A 1 124 ? 14.18 6.277 2.639 1 92.12 124 GLU A C 1
ATOM 1055 O O . GLU A 1 124 ? 13.508 5.27 2.418 1 92.12 124 GLU A O 1
ATOM 1060 N N . LYS A 1 125 ? 15.398 6.477 2.207 1 91 125 LYS A N 1
ATOM 1061 C CA . LYS A 1 125 ? 16.062 5.383 1.496 1 91 125 LYS A CA 1
ATOM 1062 C C . LYS A 1 125 ? 16.25 4.172 2.404 1 91 125 LYS A C 1
ATOM 1064 O O . LYS A 1 125 ? 16.078 3.031 1.974 1 91 125 LYS A O 1
ATOM 1069 N N . GLU A 1 126 ? 16.594 4.426 3.611 1 92.38 126 GLU A N 1
ATOM 1070 C CA . GLU A 1 126 ? 16.734 3.342 4.582 1 92.38 126 GLU A CA 1
ATOM 1071 C C . GLU A 1 126 ? 15.398 2.639 4.828 1 92.38 126 GLU A C 1
ATOM 1073 O O . GLU A 1 126 ? 15.352 1.41 4.926 1 92.38 126 GLU A O 1
ATOM 1078 N N . LEU A 1 127 ? 14.406 3.389 4.918 1 90.81 127 LEU A N 1
ATOM 1079 C CA . LEU A 1 127 ? 13.07 2.836 5.113 1 90.81 127 LEU A CA 1
ATOM 1080 C C . LEU A 1 127 ? 12.648 1.993 3.914 1 90.81 127 LEU A C 1
ATOM 1082 O O . LEU A 1 127 ? 12.047 0.929 4.078 1 90.81 127 LEU A O 1
ATOM 1086 N N . SER A 1 128 ? 12.977 2.459 2.746 1 86.25 128 SER A N 1
ATOM 1087 C CA . SER A 1 128 ? 12.664 1.725 1.524 1 86.25 128 SER A CA 1
ATOM 1088 C C . SER A 1 128 ? 13.383 0.381 1.489 1 86.25 128 SER A C 1
ATOM 1090 O O . SER A 1 128 ? 12.836 -0.615 1.018 1 86.25 128 SER A O 1
ATOM 1092 N N . ASN A 1 129 ? 14.57 0.388 1.975 1 85.94 129 ASN A N 1
ATOM 1093 C CA . ASN A 1 129 ? 15.328 -0.854 2.055 1 85.94 129 ASN A CA 1
ATOM 1094 C C . ASN A 1 129 ? 14.68 -1.845 3.021 1 85.94 129 ASN A C 1
ATOM 1096 O O . ASN A 1 129 ? 14.68 -3.051 2.768 1 85.94 129 ASN A O 1
ATOM 1100 N N . GLU A 1 130 ? 14.148 -1.319 4.039 1 85.44 130 GLU A N 1
ATOM 1101 C CA . GLU A 1 130 ? 13.469 -2.17 5.012 1 85.44 130 GLU A CA 1
ATOM 1102 C C . GLU A 1 130 ? 12.195 -2.77 4.422 1 85.44 130 GLU A C 1
ATOM 1104 O O . GLU A 1 130 ? 11.891 -3.943 4.652 1 85.44 130 GLU A O 1
ATOM 1109 N N . LEU A 1 131 ? 11.492 -1.942 3.689 1 83.94 131 LEU A N 1
ATOM 1110 C CA . LEU A 1 131 ? 10.266 -2.426 3.055 1 83.94 131 LEU A CA 1
ATOM 1111 C C . LEU A 1 131 ? 10.586 -3.496 2.016 1 83.94 131 LEU A C 1
ATOM 1113 O O . LEU A 1 131 ? 9.805 -4.438 1.833 1 83.94 131 LEU A O 1
ATOM 1117 N N . ALA A 1 132 ? 11.688 -3.322 1.396 1 81.81 132 ALA A N 1
ATOM 1118 C CA . ALA A 1 132 ? 12.125 -4.316 0.418 1 81.81 132 ALA A CA 1
ATOM 1119 C C . ALA A 1 132 ? 12.352 -5.676 1.079 1 81.81 132 ALA A C 1
ATOM 1121 O O . ALA A 1 132 ? 12.062 -6.715 0.484 1 81.81 132 ALA A O 1
ATOM 1122 N N . LYS A 1 133 ? 12.805 -5.625 2.246 1 81.94 133 LYS A N 1
ATOM 1123 C CA . LYS A 1 133 ? 13.008 -6.867 2.986 1 81.94 133 LYS A CA 1
ATOM 1124 C C . LYS A 1 133 ? 11.68 -7.539 3.316 1 81.94 133 LYS A C 1
ATOM 1126 O O . LYS A 1 133 ? 11.578 -8.766 3.303 1 81.94 133 LYS A O 1
ATOM 1131 N N . VAL A 1 134 ? 10.719 -6.746 3.646 1 83.31 134 VAL A N 1
ATOM 1132 C CA . VAL A 1 134 ? 9.383 -7.266 3.918 1 83.31 134 VAL A CA 1
ATOM 1133 C C . VAL A 1 134 ? 8.828 -7.949 2.67 1 83.31 134 VAL A C 1
ATOM 1135 O O . VAL A 1 134 ? 8.219 -9.016 2.758 1 83.31 134 VAL A O 1
ATOM 1138 N N . GLN A 1 135 ? 9.086 -7.359 1.561 1 81.06 135 GLN A N 1
ATOM 1139 C CA . GLN A 1 135 ? 8.594 -7.879 0.29 1 81.06 135 GLN A CA 1
ATOM 1140 C C . GLN A 1 135 ? 9.211 -9.234 -0.031 1 81.06 135 GLN A C 1
ATOM 1142 O O . GLN A 1 135 ? 8.609 -10.055 -0.722 1 81.06 135 GLN A O 1
ATOM 1147 N N . GLU A 1 136 ? 10.383 -9.508 0.542 1 76.12 136 GLU A N 1
ATOM 1148 C CA . GLU A 1 136 ? 11.023 -10.805 0.359 1 76.12 136 GLU A CA 1
ATOM 1149 C C . GLU A 1 136 ? 10.266 -11.898 1.11 1 76.12 136 GLU A C 1
ATOM 1151 O O . GLU A 1 136 ? 10.273 -13.062 0.696 1 76.12 136 GLU A O 1
ATOM 1156 N N . GLY A 1 137 ? 9.586 -11.516 2.123 1 77.31 137 GLY A N 1
ATOM 1157 C CA . GLY A 1 137 ? 8.836 -12.461 2.932 1 77.31 137 GLY A CA 1
ATOM 1158 C C . GLY A 1 137 ? 7.52 -12.867 2.305 1 77.31 137 GLY A C 1
ATOM 1159 O O . GLY A 1 137 ? 6.957 -13.914 2.645 1 77.31 137 GLY A O 1
ATOM 1160 N N . VAL A 1 138 ? 7.039 -12.141 1.413 1 75.31 138 VAL A N 1
ATOM 1161 C CA . VAL A 1 138 ? 5.727 -12.367 0.817 1 75.31 138 VAL A CA 1
ATOM 1162 C C . VAL A 1 138 ? 5.719 -13.703 0.077 1 75.31 138 VAL A C 1
ATOM 1164 O O . VAL A 1 138 ? 4.742 -14.453 0.146 1 75.31 138 VAL A O 1
ATOM 1167 N N . ALA A 1 139 ? 6.793 -14.125 -0.556 1 72.62 139 ALA A N 1
ATOM 1168 C CA . ALA A 1 139 ? 6.84 -15.352 -1.337 1 72.62 139 ALA A CA 1
ATOM 1169 C C . ALA A 1 139 ? 6.812 -16.578 -0.429 1 72.62 139 ALA A C 1
ATOM 1171 O O . ALA A 1 139 ? 6.535 -17.688 -0.886 1 72.62 139 ALA A O 1
ATOM 1172 N N . THR A 1 140 ? 7.035 -16.359 0.851 1 70 140 THR A N 1
ATOM 1173 C CA . THR A 1 140 ? 7.07 -17.5 1.767 1 70 140 THR A CA 1
ATOM 1174 C C . THR A 1 140 ? 5.859 -17.484 2.697 1 70 140 THR A C 1
ATOM 1176 O O . THR A 1 140 ? 5.668 -18.406 3.492 1 70 140 THR A O 1
ATOM 1179 N N . SER A 1 141 ? 5.035 -16.5 2.385 1 64.75 141 SER A N 1
ATOM 1180 C CA . SER A 1 141 ? 3.867 -16.312 3.232 1 64.75 141 SER A CA 1
ATOM 1181 C C . SER A 1 141 ? 4.246 -16.328 4.711 1 64.75 141 SER A C 1
ATOM 1183 O O . SER A 1 141 ? 3.525 -16.891 5.531 1 64.75 141 SER A O 1
ATOM 1185 N N . TYR A 1 142 ? 5.375 -15.984 4.918 1 81.5 142 TYR A N 1
ATOM 1186 C CA . TYR A 1 142 ? 5.734 -15.852 6.324 1 81.5 142 TYR A CA 1
ATOM 1187 C C . TYR A 1 142 ? 5.129 -14.594 6.93 1 81.5 142 TYR A C 1
ATOM 1189 O O . TYR A 1 142 ? 5.801 -13.562 7.035 1 81.5 142 TYR A O 1
ATOM 1197 N N . LEU A 1 143 ? 3.957 -14.773 7.23 1 83.38 143 LEU A N 1
ATOM 1198 C CA . LEU A 1 143 ? 3.145 -13.664 7.727 1 83.38 143 LEU A CA 1
ATOM 1199 C C . LEU A 1 143 ? 3.82 -12.977 8.906 1 83.38 143 LEU A C 1
ATOM 1201 O O . LEU A 1 143 ? 3.734 -11.758 9.055 1 83.38 143 LEU A O 1
ATOM 1205 N N . MET A 1 144 ? 4.516 -13.773 9.711 1 84.62 144 MET A N 1
ATOM 1206 C CA . MET A 1 144 ? 5.18 -13.203 10.875 1 84.62 144 MET A CA 1
ATOM 1207 C C . MET A 1 144 ? 6.289 -12.242 10.461 1 84.62 144 MET A C 1
ATOM 1209 O O . MET A 1 144 ? 6.484 -11.203 11.094 1 84.62 144 MET A O 1
ATOM 1213 N N . GLU A 1 145 ? 6.98 -12.586 9.414 1 86.56 145 GLU A N 1
ATOM 1214 C CA . GLU A 1 145 ? 8.039 -11.719 8.906 1 86.56 145 GLU A CA 1
ATOM 1215 C C . GLU A 1 145 ? 7.461 -10.445 8.297 1 86.56 145 GLU A C 1
ATOM 1217 O O . GLU A 1 145 ? 8.016 -9.359 8.477 1 86.56 145 GLU A O 1
ATOM 1222 N N . ILE A 1 146 ? 6.395 -10.633 7.594 1 88.94 146 ILE A N 1
ATOM 1223 C CA . ILE A 1 146 ? 5.727 -9.477 7.004 1 88.94 146 ILE A CA 1
ATOM 1224 C C . ILE A 1 146 ? 5.227 -8.547 8.109 1 88.94 146 ILE A C 1
ATOM 1226 O O . ILE A 1 146 ? 5.438 -7.336 8.047 1 88.94 146 ILE A O 1
ATOM 1230 N N . ALA A 1 147 ? 4.656 -9.164 9.117 1 91.94 147 ALA A N 1
ATOM 1231 C CA . ALA A 1 147 ? 4.141 -8.383 10.242 1 91.94 147 ALA A CA 1
ATOM 1232 C C . ALA A 1 147 ? 5.258 -7.602 10.93 1 91.94 147 ALA A C 1
ATOM 1234 O O . ALA A 1 147 ? 5.109 -6.41 11.203 1 91.94 147 ALA A O 1
ATOM 1235 N N . GLY A 1 148 ? 6.359 -8.344 11.242 1 91.56 148 GLY A N 1
ATOM 1236 C CA . GLY A 1 148 ? 7.484 -7.68 11.883 1 91.56 1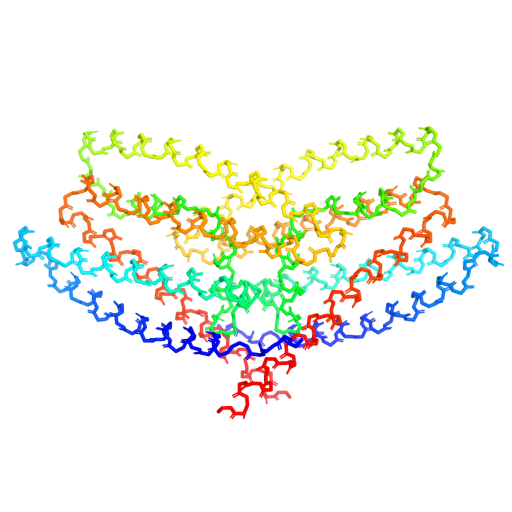48 GLY A CA 1
ATOM 1237 C C . GLY A 1 148 ? 8.047 -6.539 11.062 1 91.56 148 GLY A C 1
ATOM 1238 O O . GLY A 1 148 ? 8.383 -5.484 11.602 1 91.56 148 GLY A O 1
ATOM 1239 N N . GLY A 1 149 ? 8.109 -6.699 9.797 1 91.19 149 GLY A N 1
ATOM 1240 C CA . GLY A 1 149 ? 8.594 -5.66 8.898 1 91.19 149 GLY A CA 1
ATOM 1241 C C . GLY A 1 149 ? 7.668 -4.461 8.82 1 91.19 149 GLY A C 1
ATOM 1242 O O . GLY A 1 149 ? 8.125 -3.318 8.789 1 91.19 149 GLY A O 1
ATOM 1243 N N . LEU A 1 150 ? 6.41 -4.723 8.789 1 92.5 150 LEU A N 1
ATOM 1244 C CA . LEU A 1 150 ? 5.438 -3.637 8.734 1 92.5 150 LEU A CA 1
ATOM 1245 C C . LEU A 1 150 ? 5.445 -2.834 10.031 1 92.5 150 LEU A C 1
ATOM 1247 O O . LEU A 1 150 ? 5.324 -1.607 10.008 1 92.5 150 LEU A O 1
ATOM 1251 N N . VAL A 1 151 ? 5.586 -3.541 11.141 1 94.56 151 VAL A N 1
ATOM 1252 C CA . VAL A 1 151 ? 5.648 -2.848 12.422 1 94.56 151 VAL A CA 1
ATOM 1253 C C . VAL A 1 151 ? 6.867 -1.927 12.453 1 94.56 151 VAL A C 1
ATOM 1255 O O . VAL A 1 151 ? 6.738 -0.726 12.703 1 94.56 151 VAL A O 1
ATOM 1258 N N . THR A 1 152 ? 7.969 -2.486 12.141 1 94.25 152 THR A N 1
ATOM 1259 C CA . THR A 1 152 ? 9.203 -1.715 12.219 1 94.25 152 THR A CA 1
ATOM 1260 C C . THR A 1 152 ? 9.203 -0.594 11.18 1 94.25 152 THR A C 1
ATOM 1262 O O . THR A 1 152 ? 9.547 0.549 11.492 1 94.25 152 THR A O 1
ATOM 1265 N N . GLY A 1 153 ? 8.867 -0.949 9.992 1 93.06 153 GLY A N 1
ATOM 1266 C CA . GLY A 1 153 ? 8.844 0.046 8.93 1 93.06 153 GLY A CA 1
ATOM 1267 C C . GLY A 1 153 ? 7.809 1.135 9.156 1 93.06 153 GLY A C 1
ATOM 1268 O O . GLY A 1 153 ? 8.102 2.318 8.977 1 93.06 153 GLY A O 1
ATOM 1269 N N . GLY A 1 154 ? 6.609 0.694 9.508 1 93.56 154 GLY A N 1
ATOM 1270 C CA . GLY A 1 154 ? 5.543 1.649 9.766 1 93.56 154 GLY A CA 1
ATOM 1271 C C . GLY A 1 154 ? 5.852 2.596 10.906 1 93.56 154 GLY A C 1
ATOM 1272 O O . GLY A 1 154 ? 5.629 3.805 10.797 1 93.56 154 GLY A O 1
ATOM 1273 N N . MET A 1 155 ? 6.402 2.086 11.898 1 95.25 155 MET A N 1
ATOM 1274 C CA . MET A 1 155 ? 6.723 2.91 13.062 1 95.25 155 MET A CA 1
ATOM 1275 C C . MET A 1 155 ? 7.887 3.848 12.766 1 95.25 155 MET A C 1
ATOM 1277 O O . MET A 1 155 ? 7.879 5.004 13.188 1 95.25 155 MET A O 1
ATOM 1281 N N . SER A 1 156 ? 8.859 3.33 12.055 1 95.31 156 SER A N 1
ATOM 1282 C CA . SER A 1 156 ? 9.977 4.18 11.656 1 95.31 156 SER A CA 1
ATOM 1283 C C . SER A 1 156 ? 9.508 5.34 10.789 1 95.31 156 SER A C 1
ATOM 1285 O O . SER A 1 156 ? 9.969 6.473 10.953 1 95.31 156 SER A O 1
ATOM 1287 N N . ALA A 1 157 ? 8.594 5.043 9.906 1 95.88 157 ALA A N 1
ATOM 1288 C CA . ALA A 1 157 ? 8.047 6.09 9.047 1 95.88 157 ALA A CA 1
ATOM 1289 C C . ALA A 1 157 ? 7.297 7.137 9.867 1 95.88 157 ALA A C 1
ATOM 1291 O O . ALA A 1 157 ? 7.43 8.336 9.617 1 95.88 157 ALA A O 1
ATOM 1292 N N . ASP A 1 158 ? 6.562 6.699 10.812 1 96.31 158 ASP A N 1
ATOM 1293 C CA . ASP A 1 158 ? 5.781 7.613 11.641 1 96.31 158 ASP A CA 1
ATOM 1294 C C . ASP A 1 158 ? 6.691 8.5 12.484 1 96.31 158 ASP A C 1
ATOM 1296 O O . ASP A 1 158 ? 6.449 9.695 12.625 1 96.31 158 ASP A O 1
ATOM 1300 N N . ILE A 1 159 ? 7.703 7.875 13.031 1 96.44 159 ILE A N 1
ATOM 1301 C CA . ILE A 1 159 ? 8.656 8.625 13.844 1 96.44 159 ILE A CA 1
ATOM 1302 C C . ILE A 1 159 ? 9.352 9.68 12.984 1 96.44 159 ILE A C 1
ATOM 1304 O O . ILE A 1 159 ? 9.469 10.836 13.383 1 96.44 159 ILE A O 1
ATOM 1308 N N . LEU A 1 160 ? 9.773 9.281 11.883 1 96.81 160 LEU A N 1
ATOM 1309 C CA . LEU A 1 160 ? 10.445 10.211 10.977 1 96.81 160 LEU A CA 1
ATOM 1310 C C . LEU A 1 160 ? 9.508 11.328 10.555 1 96.81 160 LEU A C 1
ATOM 1312 O O . LEU A 1 160 ? 9.914 12.492 10.492 1 96.81 160 LEU A O 1
ATOM 1316 N N . ARG A 1 161 ? 8.289 11.016 10.25 1 96.56 161 ARG A N 1
ATOM 1317 C CA . ARG A 1 161 ? 7.301 12.008 9.844 1 96.56 161 ARG A CA 1
ATOM 1318 C C . ARG A 1 161 ? 7.098 13.055 10.93 1 96.56 161 ARG A C 1
ATOM 1320 O O . ARG A 1 161 ? 7.109 14.258 10.648 1 96.56 161 ARG A O 1
ATOM 1327 N N . MET A 1 162 ? 6.988 12.586 12.141 1 96.62 162 MET A N 1
ATOM 1328 C CA . MET A 1 162 ? 6.789 13.508 13.258 1 96.62 162 MET A CA 1
ATOM 1329 C C . MET A 1 162 ? 8.039 14.352 13.5 1 96.62 162 MET A C 1
ATOM 1331 O O . MET A 1 162 ? 7.941 15.523 13.867 1 96.62 162 MET A O 1
ATOM 1335 N N . THR A 1 163 ? 9.148 13.703 13.336 1 97.12 163 THR A N 1
ATOM 1336 C CA . THR A 1 163 ? 10.406 14.43 13.484 1 97.12 163 THR A CA 1
ATOM 1337 C C . THR A 1 163 ? 10.508 15.539 12.445 1 97.12 163 THR A C 1
ATOM 1339 O O . THR A 1 163 ? 10.906 16.656 12.766 1 97.12 163 THR A O 1
ATOM 1342 N N . ILE A 1 164 ? 10.125 15.273 11.211 1 97.75 164 ILE A N 1
ATOM 1343 C CA . ILE A 1 164 ? 10.164 16.25 10.117 1 97.75 164 ILE A CA 1
ATOM 1344 C C . ILE A 1 164 ? 9.219 17.406 10.43 1 97.75 164 ILE A C 1
ATOM 1346 O O . ILE A 1 164 ? 9.594 18.578 10.305 1 97.75 164 ILE A O 1
ATOM 1350 N N . VAL A 1 165 ? 8.016 17.094 10.852 1 97.75 165 VAL A N 1
ATOM 1351 C CA . VAL A 1 165 ? 7.027 18.125 11.156 1 97.75 165 VAL A CA 1
ATOM 1352 C C . VAL A 1 165 ? 7.539 19.016 12.289 1 97.75 165 VAL A C 1
ATOM 1354 O O . VAL A 1 165 ? 7.441 20.234 12.219 1 97.75 165 VAL A O 1
ATOM 1357 N N . ARG A 1 166 ? 8.125 18.375 13.266 1 97.81 166 ARG A N 1
ATOM 1358 C CA . ARG A 1 166 ? 8.672 19.125 14.398 1 97.81 166 ARG A CA 1
ATOM 1359 C C . ARG A 1 166 ? 9.789 20.062 13.945 1 97.81 166 ARG A C 1
ATOM 1361 O O . ARG A 1 166 ? 9.836 21.219 14.344 1 97.81 166 ARG A O 1
ATOM 1368 N N . GLU A 1 167 ? 10.633 19.578 13.141 1 98.31 167 GLU A N 1
ATOM 1369 C CA . GLU A 1 167 ? 11.758 20.375 12.664 1 98.31 167 GLU A CA 1
ATOM 1370 C C . GLU A 1 167 ? 11.281 21.516 11.766 1 98.31 167 GLU A C 1
ATOM 1372 O O . GLU A 1 167 ? 11.82 22.625 11.812 1 98.31 167 GLU A O 1
ATOM 1377 N N . ILE A 1 168 ? 10.273 21.25 10.953 1 98.44 168 ILE A N 1
ATOM 1378 C CA . ILE A 1 168 ? 9.703 22.297 10.109 1 98.44 168 ILE A CA 1
ATOM 1379 C C . ILE A 1 168 ? 9.148 23.422 10.977 1 98.44 168 ILE A C 1
ATOM 1381 O O . ILE A 1 168 ? 9.43 24.594 10.734 1 98.44 168 ILE A O 1
ATOM 1385 N N . VAL A 1 169 ? 8.422 23.031 11.969 1 97.81 169 VAL A N 1
ATOM 1386 C CA . VAL A 1 169 ? 7.805 24.016 12.859 1 97.81 169 VAL A CA 1
ATOM 1387 C C . VAL A 1 169 ? 8.883 24.812 13.586 1 97.81 169 VAL A C 1
ATOM 1389 O O . VAL A 1 169 ? 8.719 26 13.844 1 97.81 169 VAL A O 1
ATOM 1392 N N . GLU A 1 170 ? 10 24.219 13.906 1 97.69 170 GLU A N 1
ATOM 1393 C CA . GLU A 1 170 ? 11.109 24.891 14.578 1 97.69 170 GLU A CA 1
ATOM 1394 C C . GLU A 1 170 ? 11.773 25.906 13.648 1 97.69 170 GLU A C 1
ATOM 1396 O O . GLU A 1 170 ? 12.281 26.938 14.109 1 97.69 170 GLU A O 1
ATOM 1401 N N . ILE A 1 171 ? 11.766 25.656 12.414 1 98.31 171 ILE A N 1
ATOM 1402 C CA . ILE A 1 171 ? 12.406 26.531 11.43 1 98.31 171 ILE A CA 1
ATOM 1403 C C . ILE A 1 171 ? 11.492 27.703 11.125 1 98.31 171 ILE A C 1
ATOM 1405 O O . ILE A 1 171 ? 11.961 28.828 10.93 1 98.31 171 ILE A O 1
ATOM 1409 N N . LEU A 1 172 ? 10.203 27.484 11.117 1 97.69 172 LEU A N 1
ATOM 1410 C CA . LEU A 1 172 ? 9.227 28.484 10.703 1 97.69 172 LEU A CA 1
ATOM 1411 C C . LEU A 1 172 ? 8.938 29.469 11.844 1 97.69 172 LEU A C 1
ATOM 1413 O O . LEU A 1 172 ? 9.164 29.156 13.008 1 97.69 172 LEU A O 1
ATOM 1417 N N . SER A 1 173 ? 8.531 30.688 11.445 1 95.12 173 SER A N 1
ATOM 1418 C CA . SER A 1 173 ? 7.945 31.578 12.445 1 95.12 173 SER A CA 1
ATOM 1419 C C . SER A 1 173 ? 6.605 31.031 12.938 1 95.12 173 SER A C 1
ATOM 1421 O O . SER A 1 173 ? 6.008 30.156 12.305 1 95.12 173 SER A O 1
ATOM 1423 N N . PRO A 1 174 ? 6.125 31.484 14.039 1 93.69 174 PRO A N 1
ATOM 1424 C CA . PRO A 1 174 ? 4.84 31 14.555 1 93.69 174 PRO A CA 1
ATOM 1425 C C . PRO A 1 174 ? 3.697 31.203 13.555 1 93.69 174 PRO A C 1
ATOM 1427 O O . PRO A 1 174 ? 2.854 30.312 13.398 1 93.69 174 PRO A O 1
ATOM 1430 N N . ALA A 1 175 ? 3.676 32.312 12.891 1 92.81 175 ALA A N 1
ATOM 1431 C CA . ALA A 1 175 ? 2.629 32.594 11.906 1 92.81 175 ALA A CA 1
ATOM 1432 C C . ALA A 1 175 ? 2.73 31.625 10.734 1 92.81 175 ALA A C 1
ATOM 1434 O O . ALA A 1 175 ? 1.718 31.109 10.25 1 92.81 175 ALA A O 1
ATOM 1435 N N . GLN A 1 176 ? 3.945 31.391 10.234 1 95.25 176 GLN A N 1
ATOM 1436 C CA . GLN A 1 176 ? 4.184 30.438 9.156 1 95.25 176 GLN A CA 1
ATOM 1437 C C . GLN A 1 176 ? 3.787 29.016 9.57 1 95.25 176 GLN A C 1
ATOM 1439 O O . GLN A 1 176 ? 3.24 28.266 8.766 1 95.25 176 GLN A O 1
ATOM 1444 N N . SER A 1 177 ? 4.047 28.688 10.805 1 96.31 177 SER A N 1
ATOM 1445 C CA . SER A 1 177 ? 3.691 27.375 11.328 1 96.31 177 SER A CA 1
ATOM 1446 C C . SER A 1 177 ? 2.18 27.172 11.336 1 96.31 177 SER A C 1
ATOM 1448 O O . SER A 1 177 ? 1.692 26.078 11.062 1 96.31 177 SER A O 1
ATOM 1450 N N . ILE A 1 178 ? 1.489 28.188 11.695 1 95.81 178 ILE A N 1
ATOM 1451 C CA . ILE A 1 178 ? 0.032 28.125 11.68 1 95.81 178 ILE A CA 1
ATOM 1452 C C . ILE A 1 178 ? -0.454 27.812 10.266 1 95.81 178 ILE A C 1
ATOM 1454 O O . ILE A 1 178 ? -1.292 26.938 10.07 1 95.81 178 ILE A O 1
ATOM 1458 N N . ASP A 1 179 ? 0.092 28.469 9.266 1 94.88 179 ASP A N 1
ATOM 1459 C CA . ASP A 1 179 ? -0.3 28.234 7.879 1 94.88 179 ASP A CA 1
ATOM 1460 C C . ASP A 1 179 ? -0.012 26.781 7.465 1 94.88 179 ASP A C 1
ATOM 1462 O O . ASP A 1 179 ? -0.839 26.141 6.812 1 94.88 179 ASP A O 1
ATOM 1466 N N . PHE A 1 180 ? 1.105 26.359 7.828 1 96.5 180 PHE A N 1
ATOM 1467 C CA . PHE A 1 180 ? 1.533 25 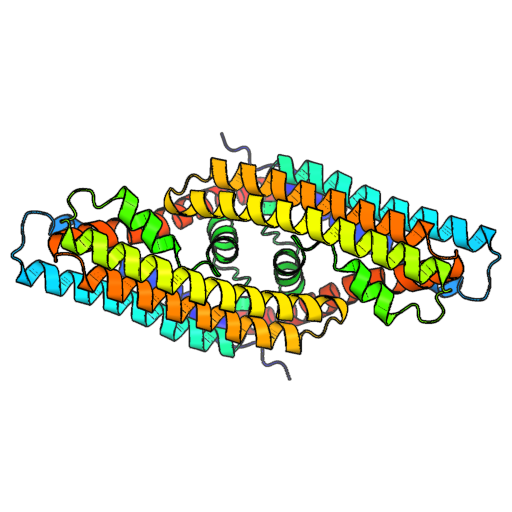7.504 1 96.5 180 PHE A CA 1
ATOM 1468 C C . PHE A 1 180 ? 0.609 23.969 8.148 1 96.5 180 PHE A C 1
ATOM 1470 O O . PHE A 1 180 ? 0.133 23.047 7.477 1 96.5 180 PHE A O 1
ATOM 1477 N N . LEU A 1 181 ? 0.333 24.141 9.422 1 96.69 181 LEU A N 1
ATOM 1478 C CA . LEU A 1 181 ? -0.458 23.172 10.172 1 96.69 181 LEU A CA 1
ATOM 1479 C C . LEU A 1 181 ? -1.919 23.203 9.742 1 96.69 181 LEU A C 1
ATOM 1481 O O . LEU A 1 181 ? -2.592 22.172 9.719 1 96.69 181 LEU A O 1
ATOM 1485 N N . VAL A 1 182 ? -2.408 24.391 9.414 1 95.94 182 VAL A N 1
ATOM 1486 C CA . VAL A 1 182 ? -3.76 24.5 8.883 1 95.94 182 VAL A CA 1
ATOM 1487 C C . VAL A 1 182 ? -3.879 23.719 7.578 1 95.94 182 VAL A C 1
ATOM 1489 O O . VAL A 1 182 ? -4.824 22.938 7.398 1 95.94 182 VAL A O 1
ATOM 1492 N N . ALA A 1 183 ? -2.934 23.844 6.711 1 94.44 183 ALA A N 1
ATOM 1493 C CA . ALA A 1 183 ? -2.961 23.156 5.426 1 94.44 183 ALA A CA 1
ATOM 1494 C C . ALA A 1 183 ? -2.9 21.641 5.613 1 94.44 183 ALA A C 1
ATOM 1496 O O . ALA A 1 183 ? -3.6 20.891 4.926 1 94.44 183 ALA A O 1
ATOM 1497 N N . ALA A 1 184 ? -2.059 21.219 6.504 1 94.38 184 ALA A N 1
ATOM 1498 C CA . ALA A 1 184 ? -1.927 19.781 6.773 1 94.38 184 ALA A CA 1
ATOM 1499 C C . ALA A 1 184 ? -3.232 19.203 7.312 1 94.38 184 ALA A C 1
ATOM 1501 O O . ALA A 1 184 ? -3.664 18.125 6.887 1 94.38 184 ALA A O 1
ATOM 1502 N N . ALA A 1 185 ? -3.818 19.922 8.234 1 95.5 185 ALA A N 1
ATOM 1503 C CA . ALA A 1 185 ? -5.07 19.453 8.836 1 95.5 185 ALA A CA 1
ATOM 1504 C C . ALA A 1 185 ? -6.199 19.453 7.805 1 95.5 185 ALA A C 1
ATOM 1506 O O . ALA A 1 185 ? -6.996 18.516 7.758 1 95.5 185 ALA A O 1
ATOM 1507 N N . GLN A 1 186 ? -6.27 20.469 7.027 1 94.19 186 GLN A N 1
ATOM 1508 C CA . GLN A 1 186 ? -7.312 20.562 6.012 1 94.19 186 GLN A CA 1
ATOM 1509 C C . GLN A 1 186 ? -7.184 19.438 4.98 1 94.19 186 GLN A C 1
ATOM 1511 O O . GLN A 1 186 ? -8.188 18.906 4.512 1 94.19 186 GLN A O 1
ATOM 1516 N N . LEU A 1 187 ? -5.965 19.156 4.656 1 91.88 187 LEU A N 1
ATOM 1517 C CA . LEU A 1 187 ? -5.746 18.094 3.691 1 91.88 187 LEU A CA 1
ATOM 1518 C C . LEU A 1 187 ? -6.305 16.766 4.211 1 91.88 187 LEU A C 1
ATOM 1520 O O . LEU A 1 187 ? -7.004 16.062 3.488 1 91.88 187 LEU A O 1
ATOM 1524 N N . HIS A 1 188 ? -5.957 16.453 5.387 1 93.38 188 HIS A N 1
ATOM 1525 C CA . HIS A 1 188 ? -6.434 15.211 6 1 93.38 188 HIS A CA 1
ATOM 1526 C C . HIS A 1 188 ? -7.957 15.188 6.066 1 93.38 188 HIS A C 1
ATOM 1528 O O . HIS A 1 188 ? -8.578 14.18 5.727 1 93.38 188 HIS A O 1
ATOM 1534 N N . ILE A 1 189 ? -8.555 16.25 6.504 1 94.38 189 ILE A N 1
ATOM 1535 C CA . ILE A 1 189 ? -10 16.328 6.664 1 94.38 189 ILE A CA 1
ATOM 1536 C C . ILE A 1 189 ? -10.68 16.219 5.301 1 94.38 189 ILE A C 1
ATOM 1538 O O . ILE A 1 189 ? -11.695 15.531 5.164 1 94.38 189 ILE A O 1
ATOM 1542 N N . ARG A 1 190 ? -10.148 16.828 4.332 1 92.44 190 ARG A N 1
ATOM 1543 C CA . ARG A 1 190 ? -10.711 16.797 2.988 1 92.44 190 ARG A CA 1
ATOM 1544 C C . ARG A 1 190 ? -10.664 15.398 2.398 1 92.44 190 ARG A C 1
ATOM 1546 O O . ARG A 1 190 ? -11.625 14.953 1.765 1 92.44 190 ARG A O 1
ATOM 1553 N N . ILE A 1 191 ? -9.594 14.742 2.561 1 92 191 ILE A N 1
ATOM 1554 C CA . ILE A 1 191 ? -9.453 13.383 2.041 1 92 191 ILE A CA 1
ATOM 1555 C C . ILE A 1 191 ? -10.508 12.477 2.662 1 92 191 ILE A C 1
ATOM 1557 O O . ILE A 1 191 ? -11.156 11.695 1.96 1 92 191 ILE A O 1
ATOM 1561 N N . ARG A 1 192 ? -10.68 12.609 3.9 1 94.38 192 ARG A N 1
ATOM 1562 C CA . ARG A 1 192 ? -11.672 11.789 4.586 1 94.38 192 ARG A CA 1
ATOM 1563 C C . ARG A 1 192 ? -13.078 12.125 4.109 1 94.38 192 ARG A C 1
ATOM 1565 O O . ARG A 1 192 ? -13.867 11.227 3.807 1 94.38 192 ARG A O 1
ATOM 1572 N N . ALA A 1 193 ? -13.359 13.406 4.043 1 93.88 193 ALA A N 1
ATOM 1573 C CA . ALA A 1 193 ? -14.695 13.828 3.621 1 93.88 193 ALA A CA 1
ATOM 1574 C C . ALA A 1 193 ? -15.008 13.328 2.213 1 93.88 193 ALA A C 1
ATOM 1576 O O . ALA A 1 193 ? -16.094 12.797 1.96 1 93.88 193 ALA A O 1
ATOM 1577 N N . MET A 1 194 ? -14.086 13.469 1.319 1 91.81 194 MET A N 1
ATOM 1578 C CA . MET A 1 194 ? -14.273 13.023 -0.06 1 91.81 194 MET A CA 1
ATOM 1579 C C . MET A 1 194 ? -14.414 11.508 -0.132 1 91.81 194 MET A C 1
ATOM 1581 O O . MET A 1 194 ? -15.227 10.992 -0.905 1 91.81 194 MET A O 1
ATOM 1585 N N . GLY A 1 195 ? -13.586 10.875 0.687 1 92.44 195 GLY A N 1
ATOM 1586 C CA . GLY A 1 195 ? -13.648 9.422 0.713 1 92.44 195 GLY A CA 1
ATOM 1587 C C . GLY A 1 195 ? -14.969 8.891 1.242 1 92.44 195 GLY A C 1
ATOM 1588 O O . GLY A 1 195 ? -15.539 7.957 0.68 1 92.44 195 GLY A O 1
ATOM 1589 N N . LEU A 1 196 ? -15.398 9.461 2.271 1 93.25 196 LEU A N 1
ATOM 1590 C CA . LEU A 1 196 ? -16.672 9.047 2.852 1 93.25 196 LEU A CA 1
ATOM 1591 C C . LEU A 1 196 ? -17.812 9.289 1.873 1 93.25 196 LEU A C 1
ATOM 1593 O O . LEU A 1 196 ? -18.734 8.484 1.782 1 93.25 196 LEU A O 1
ATOM 1597 N N . GLU A 1 197 ? -17.781 10.367 1.218 1 92.19 197 GLU A N 1
ATOM 1598 C CA . GLU A 1 197 ? -18.797 10.672 0.208 1 92.19 197 GLU A CA 1
ATOM 1599 C C . GLU A 1 197 ? -18.781 9.633 -0.914 1 92.19 197 GLU A C 1
ATOM 1601 O O . GLU A 1 197 ? -19.828 9.18 -1.359 1 92.19 197 GLU A O 1
ATOM 1606 N N . LYS A 1 198 ? -17.656 9.336 -1.314 1 89.12 198 LYS A N 1
ATOM 1607 C CA . LYS A 1 198 ? -17.516 8.328 -2.363 1 89.12 198 LYS A CA 1
ATOM 1608 C C . LYS A 1 198 ? -18.047 6.977 -1.905 1 89.12 198 LYS A C 1
ATOM 1610 O O . LYS A 1 198 ? -18.781 6.309 -2.646 1 89.12 198 LYS A O 1
ATOM 1615 N N . ASP A 1 199 ? -17.688 6.559 -0.753 1 89.38 199 ASP A N 1
ATOM 1616 C CA . ASP A 1 199 ? -18.125 5.273 -0.21 1 89.38 199 ASP A CA 1
ATOM 1617 C C . ASP A 1 199 ? -19.641 5.227 -0.061 1 89.38 199 ASP A C 1
ATOM 1619 O O . ASP A 1 199 ? -20.266 4.184 -0.289 1 89.38 199 ASP A O 1
ATOM 1623 N N . ALA A 1 200 ? -20.219 6.309 0.368 1 89.06 200 ALA A N 1
ATOM 1624 C CA . ALA A 1 200 ? -21.672 6.383 0.518 1 89.06 200 ALA A CA 1
ATOM 1625 C C . ALA A 1 200 ? -22.375 6.246 -0.831 1 89.06 200 ALA A C 1
ATOM 1627 O O . ALA A 1 200 ? -23.422 5.605 -0.931 1 89.06 200 ALA A O 1
ATOM 1628 N N . SER A 1 201 ? -21.812 6.801 -1.8 1 83.44 201 SER A N 1
ATOM 1629 C CA . SER A 1 201 ? -22.375 6.723 -3.141 1 83.44 201 SER A CA 1
ATOM 1630 C C . SER A 1 201 ? -22.328 5.301 -3.688 1 83.44 201 SER A C 1
ATOM 1632 O O . SER A 1 201 ? -23.219 4.871 -4.418 1 83.44 201 SER A O 1
ATOM 1634 N N . ARG A 1 202 ? -21.375 4.633 -3.314 1 78.38 202 ARG A N 1
ATOM 1635 C CA . ARG A 1 202 ? -21.203 3.252 -3.756 1 78.38 202 ARG A CA 1
ATOM 1636 C C . ARG A 1 202 ? -22.172 2.322 -3.039 1 78.38 202 ARG A C 1
ATOM 1638 O O . ARG A 1 202 ? -22.734 1.403 -3.648 1 78.38 202 ARG A O 1
ATOM 1645 N N . ASN A 1 203 ? -22.25 2.471 -1.771 1 72.44 203 ASN A N 1
ATOM 1646 C CA . ASN A 1 203 ? -23.172 1.64 -0.994 1 72.44 203 ASN A CA 1
ATOM 1647 C C . ASN A 1 203 ? -24.609 1.83 -1.437 1 72.44 203 ASN A C 1
ATOM 1649 O O . ASN A 1 203 ? -25.422 0.897 -1.367 1 72.44 203 ASN A O 1
ATOM 1653 N N . ASN A 1 204 ? -24.844 2.916 -1.749 1 58.78 204 ASN A N 1
ATOM 1654 C CA . ASN A 1 204 ? -26.188 3.18 -2.254 1 58.78 204 ASN A CA 1
ATOM 1655 C C . ASN A 1 204 ? -26.453 2.434 -3.559 1 58.78 204 ASN A C 1
ATOM 1657 O O . ASN A 1 204 ? -27.562 1.982 -3.803 1 58.78 204 ASN A O 1
ATOM 1661 N N . ILE A 1 205 ? -25.469 2.234 -4.188 1 50.5 205 ILE A N 1
ATOM 1662 C CA . ILE A 1 205 ? -25.594 1.521 -5.453 1 50.5 205 ILE A CA 1
ATOM 1663 C C . ILE A 1 205 ? -25.656 0.018 -5.191 1 50.5 205 ILE A C 1
ATOM 1665 O O . ILE A 1 205 ? -26.484 -0.688 -5.781 1 50.5 205 ILE A O 1
ATOM 1669 N N . ASN A 1 206 ? -24.859 -0.449 -4.258 1 53.41 206 ASN A N 1
ATOM 1670 C CA . ASN A 1 206 ? -24.844 -1.873 -3.939 1 53.41 206 ASN A CA 1
ATOM 1671 C C . 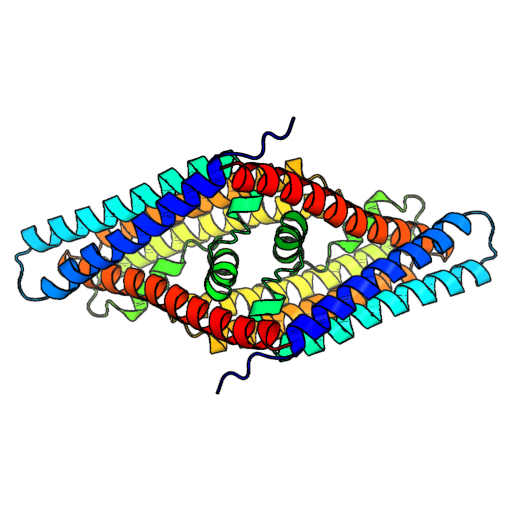ASN A 1 206 ? -26.125 -2.303 -3.219 1 53.41 206 ASN A C 1
ATOM 1673 O O . ASN A 1 206 ? -26.531 -3.463 -3.309 1 53.41 206 ASN A O 1
ATOM 1677 N N . GLY A 1 207 ? -26.672 -1.407 -2.268 1 43.31 207 GLY A N 1
ATOM 1678 C CA . GLY A 1 207 ? -27.906 -1.695 -1.574 1 43.31 207 GLY A CA 1
ATOM 1679 C C . GLY A 1 207 ? -29.125 -1.677 -2.49 1 43.31 207 GLY A C 1
ATOM 1680 O O . GLY A 1 207 ? -30.203 -2.145 -2.113 1 43.31 207 GLY A O 1
ATOM 1681 N N . ARG A 1 208 ? -29 -0.942 -3.455 1 40.09 208 ARG A N 1
ATOM 1682 C CA . ARG A 1 208 ? -30.156 -0.936 -4.363 1 40.09 208 ARG A CA 1
ATOM 1683 C C . ARG A 1 208 ? -30.125 -2.145 -5.293 1 40.09 208 ARG A C 1
ATOM 1685 O O . ARG A 1 208 ? -31.047 -2.355 -6.074 1 40.09 208 ARG A O 1
ATOM 1692 N N . ILE A 1 209 ? -29.031 -2.922 -5.172 1 32.78 209 ILE A N 1
ATOM 1693 C CA . ILE A 1 209 ? -29.047 -4.148 -5.965 1 32.78 209 ILE A CA 1
ATOM 1694 C C . ILE A 1 209 ? -29.281 -5.348 -5.051 1 32.78 209 ILE A C 1
ATOM 1696 O O . ILE A 1 209 ? -28.688 -5.449 -3.979 1 32.78 209 ILE A O 1
ATOM 1700 N N . MET B 1 1 ? -21.75 13.445 -11.219 1 21.8 1 MET B N 1
ATOM 1701 C CA . MET B 1 1 ? -22.641 12.289 -11.031 1 21.8 1 MET B CA 1
ATOM 1702 C C . MET B 1 1 ? -21.828 11.008 -10.883 1 21.8 1 MET B C 1
ATOM 1704 O O . MET B 1 1 ? -21.297 10.477 -11.867 1 21.8 1 MET B O 1
ATOM 1708 N N . PHE B 1 2 ? -20.953 10.891 -9.859 1 30.92 2 PHE B N 1
ATOM 1709 C CA . PHE B 1 2 ? -20.125 9.711 -9.656 1 30.92 2 PHE B CA 1
ATOM 1710 C C . PHE B 1 2 ? -20.984 8.453 -9.57 1 30.92 2 PHE B C 1
ATOM 1712 O O . PHE B 1 2 ? -21.719 8.266 -8.594 1 30.92 2 PHE B O 1
ATOM 1719 N N . ASN B 1 3 ? -21.625 8.031 -10.539 1 34.03 3 ASN B N 1
ATOM 1720 C CA . ASN B 1 3 ? -22.422 6.828 -10.727 1 34.03 3 ASN B CA 1
ATOM 1721 C C . ASN B 1 3 ? -21.828 5.629 -10 1 34.03 3 ASN B C 1
ATOM 1723 O O . ASN B 1 3 ? -20.656 5.285 -10.219 1 34.03 3 ASN B O 1
ATOM 1727 N N . GLY B 1 4 ? -22.125 5.359 -8.773 1 40.91 4 GLY B N 1
ATOM 1728 C CA . GLY B 1 4 ? -21.828 4.219 -7.918 1 40.91 4 GLY B CA 1
ATOM 1729 C C . GLY B 1 4 ? -21.609 2.934 -8.695 1 40.91 4 GLY B C 1
ATOM 1730 O O . GLY B 1 4 ? -22.531 2.438 -9.352 1 40.91 4 GLY B O 1
ATOM 1731 N N . ASN B 1 5 ? -20.422 2.6 -9.297 1 48 5 ASN B N 1
ATOM 1732 C CA . ASN B 1 5 ? -20.016 1.8 -10.453 1 48 5 ASN B CA 1
ATOM 1733 C C . ASN B 1 5 ? -20.312 0.317 -10.234 1 48 5 ASN B C 1
ATOM 1735 O O . ASN B 1 5 ? -19.781 -0.288 -9.297 1 48 5 ASN B O 1
ATOM 1739 N N . PRO B 1 6 ? -21.422 -0.296 -10.781 1 54.91 6 PRO B N 1
ATOM 1740 C CA . PRO B 1 6 ? -21.703 -1.718 -11 1 54.91 6 PRO B CA 1
ATOM 1741 C C . PRO B 1 6 ? -20.438 -2.553 -11.133 1 54.91 6 PRO B C 1
ATOM 1743 O O . PRO B 1 6 ? -20.469 -3.771 -10.938 1 54.91 6 PRO B O 1
ATOM 1746 N N . SER B 1 7 ? -19.375 -1.829 -11.055 1 62 7 SER B N 1
ATOM 1747 C CA . SER B 1 7 ? -18.156 -2.494 -11.469 1 62 7 SER B CA 1
ATOM 1748 C C . SER B 1 7 ? -17.5 -3.225 -10.305 1 62 7 SER B C 1
ATOM 1750 O O . SER B 1 7 ? -17.016 -4.348 -10.461 1 62 7 SER B O 1
ATOM 1752 N N . SER B 1 8 ? -17.75 -2.729 -9.062 1 71.19 8 SER B N 1
ATOM 1753 C CA . SER B 1 8 ? -17.094 -3.396 -7.941 1 71.19 8 SER B CA 1
ATOM 1754 C C . SER B 1 8 ? -17.812 -4.695 -7.578 1 71.19 8 SER B C 1
ATOM 1756 O O . SER B 1 8 ? -17.172 -5.715 -7.336 1 71.19 8 SER B O 1
ATOM 1758 N N . VAL B 1 9 ? -19.062 -4.57 -7.633 1 72.94 9 VAL B N 1
ATOM 1759 C CA . VAL B 1 9 ? -19.844 -5.773 -7.328 1 72.94 9 VAL B CA 1
ATOM 1760 C C . VAL B 1 9 ? -19.625 -6.82 -8.422 1 72.94 9 VAL B C 1
ATOM 1762 O O . VAL B 1 9 ? -19.484 -8.008 -8.125 1 72.94 9 VAL B O 1
ATOM 1765 N N . THR B 1 10 ? -19.5 -6.242 -9.469 1 84.25 10 THR B N 1
ATOM 1766 C CA . THR B 1 10 ? -19.266 -7.141 -10.594 1 84.25 10 THR B CA 1
ATOM 1767 C C . THR B 1 10 ? -17.891 -7.816 -10.477 1 84.25 10 THR B C 1
ATOM 1769 O O . THR B 1 10 ? -17.781 -9.031 -10.633 1 84.25 10 THR B O 1
ATOM 1772 N N . PHE B 1 11 ? -16.906 -7.102 -10.062 1 91.88 11 PHE B N 1
ATOM 1773 C CA . PHE B 1 11 ? -15.57 -7.699 -9.953 1 91.88 11 PHE B CA 1
ATOM 1774 C C . PHE B 1 11 ? -15.492 -8.625 -8.75 1 91.88 11 PHE B C 1
ATOM 1776 O O . PHE B 1 11 ? -14.82 -9.664 -8.805 1 91.88 11 PHE B O 1
ATOM 1783 N N . MET B 1 12 ? -16.219 -8.195 -7.766 1 90.69 12 MET B N 1
ATOM 1784 C CA . MET B 1 12 ? -16.25 -9.055 -6.59 1 90.69 12 MET B CA 1
ATOM 1785 C C . MET B 1 12 ? -16.812 -10.43 -6.93 1 90.69 12 MET B C 1
ATOM 1787 O O . MET B 1 12 ? -16.25 -11.453 -6.531 1 90.69 12 MET B O 1
ATOM 1791 N N . ASN B 1 13 ? -17.844 -10.438 -7.625 1 92.62 13 ASN B N 1
ATOM 1792 C CA . ASN B 1 13 ? -18.453 -11.703 -8.031 1 92.62 13 ASN B CA 1
ATOM 1793 C C . ASN B 1 13 ? -17.531 -12.492 -8.953 1 92.62 13 ASN B C 1
ATOM 1795 O O . ASN B 1 13 ? -17.391 -13.711 -8.82 1 92.62 13 ASN B O 1
ATOM 1799 N N . PHE B 1 14 ? -16.953 -11.781 -9.82 1 95.44 14 PHE B N 1
ATOM 1800 C CA . PHE B 1 14 ? -15.977 -12.414 -10.695 1 95.44 14 PHE B CA 1
ATOM 1801 C C . PHE B 1 14 ? -14.852 -13.047 -9.875 1 95.44 14 PHE B C 1
ATOM 1803 O O . PHE B 1 14 ? -14.453 -14.188 -10.133 1 95.44 14 PHE B O 1
ATOM 1810 N N . PHE B 1 15 ? -14.383 -12.289 -8.953 1 96.56 15 PHE B N 1
ATOM 1811 C CA . PHE B 1 15 ? -13.25 -12.727 -8.141 1 96.56 15 PHE B CA 1
ATOM 1812 C C . PHE B 1 15 ? -13.594 -14 -7.379 1 96.56 15 PHE B C 1
ATOM 1814 O O . PHE B 1 15 ? -12.781 -14.922 -7.301 1 96.56 15 PHE B O 1
ATOM 1821 N N . GLU B 1 16 ? -14.703 -14.062 -6.824 1 94.56 16 GLU B N 1
ATOM 1822 C CA . GLU B 1 16 ? -15.117 -15.25 -6.078 1 94.56 16 GLU B CA 1
ATOM 1823 C C . GLU B 1 16 ? -15.195 -16.469 -6.98 1 94.56 16 GLU B C 1
ATOM 1825 O O . GLU B 1 16 ? -14.742 -17.562 -6.609 1 94.56 16 GLU B O 1
ATOM 1830 N N . ASP B 1 17 ? -15.781 -16.25 -8.078 1 96.62 17 ASP B N 1
ATOM 1831 C CA . ASP B 1 17 ? -15.844 -17.344 -9.055 1 96.62 17 ASP B CA 1
ATOM 1832 C C . ASP B 1 17 ? -14.445 -17.75 -9.508 1 96.62 17 ASP B C 1
ATOM 1834 O O . ASP B 1 17 ? -14.172 -18.938 -9.688 1 96.62 17 ASP B O 1
ATOM 1838 N N . TRP B 1 18 ? -13.688 -16.766 -9.75 1 97.69 18 TRP B N 1
ATOM 1839 C CA . TRP B 1 18 ? -12.32 -16.984 -10.195 1 97.69 18 TRP B CA 1
ATOM 1840 C C . TRP B 1 18 ? -11.531 -17.781 -9.156 1 97.69 18 TRP B C 1
ATOM 1842 O O . TRP B 1 18 ? -10.797 -18.703 -9.508 1 97.69 18 TRP B O 1
ATOM 1852 N N . MET B 1 19 ? -11.711 -17.484 -7.906 1 96.56 19 MET B N 1
ATOM 1853 C CA . MET B 1 19 ? -11.031 -18.188 -6.824 1 96.56 19 MET B CA 1
ATOM 1854 C C . MET B 1 19 ? -11.5 -19.641 -6.746 1 96.56 19 MET B C 1
ATOM 1856 O O . MET B 1 19 ? -10.695 -20.547 -6.504 1 96.56 19 MET B O 1
ATOM 1860 N N . ASN B 1 20 ? -12.742 -19.812 -6.926 1 96 20 ASN B N 1
ATOM 1861 C CA . ASN B 1 20 ? -13.273 -21.172 -6.918 1 96 20 ASN B CA 1
ATOM 1862 C C . ASN B 1 20 ? -12.711 -22 -8.062 1 96 20 ASN B C 1
ATOM 1864 O O . ASN B 1 20 ? -12.312 -23.156 -7.867 1 96 20 ASN B O 1
ATOM 1868 N N . ARG B 1 21 ? -12.711 -21.453 -9.188 1 97.19 21 ARG B N 1
ATOM 1869 C CA . ARG B 1 21 ? -12.18 -22.141 -10.359 1 97.19 21 ARG B CA 1
ATOM 1870 C C . ARG B 1 21 ? -10.695 -22.438 -10.195 1 97.19 21 ARG B C 1
ATOM 1872 O O . ARG B 1 21 ? -10.211 -23.5 -10.625 1 97.19 21 ARG B O 1
ATOM 1879 N N . LYS B 1 22 ? -9.992 -21.531 -9.602 1 97.19 22 LYS B N 1
ATOM 1880 C CA . LYS B 1 22 ? -8.57 -21.75 -9.336 1 97.19 22 LYS B CA 1
ATOM 1881 C C . LYS B 1 22 ? -8.352 -23.016 -8.5 1 97.19 22 LYS B C 1
ATOM 1883 O O . LYS B 1 22 ? -7.414 -23.766 -8.75 1 97.19 22 LYS B O 1
ATOM 1888 N N . ARG B 1 23 ? -9.188 -23.203 -7.555 1 96.56 23 ARG B N 1
ATOM 1889 C CA . ARG B 1 23 ? -9.07 -24.375 -6.691 1 96.56 23 ARG B CA 1
ATOM 1890 C C . ARG B 1 23 ? -9.266 -25.672 -7.488 1 96.56 23 ARG B C 1
ATOM 1892 O O . ARG B 1 23 ? -8.57 -26.656 -7.262 1 96.56 23 ARG B O 1
ATOM 1899 N N . PHE B 1 24 ? -10.164 -25.641 -8.375 1 96.75 24 PHE B N 1
ATOM 1900 C CA . PHE B 1 24 ? -10.398 -26.797 -9.211 1 96.75 24 PHE B CA 1
ATOM 1901 C C . PHE B 1 24 ? -9.195 -27.094 -10.094 1 96.75 24 PHE B C 1
ATOM 1903 O O . PHE B 1 24 ? -8.758 -28.234 -10.203 1 96.75 24 PHE B O 1
ATOM 1910 N N . ILE B 1 25 ? -8.664 -26.062 -10.719 1 97.19 25 ILE B N 1
ATOM 1911 C CA . ILE B 1 25 ? -7.512 -26.234 -11.594 1 97.19 25 ILE B CA 1
ATOM 1912 C C . ILE B 1 25 ? -6.312 -26.719 -10.781 1 97.19 25 ILE B C 1
ATOM 1914 O O . ILE B 1 25 ? -5.559 -27.578 -11.242 1 97.19 25 ILE B O 1
ATOM 1918 N N . LEU B 1 26 ? -6.164 -26.156 -9.586 1 97.19 26 LEU B N 1
ATOM 1919 C CA . LEU B 1 26 ? -5.082 -26.578 -8.703 1 97.19 26 LEU B CA 1
ATOM 1920 C C . LEU B 1 26 ? -5.184 -28.062 -8.391 1 97.19 26 LEU B C 1
ATOM 1922 O O . LEU B 1 26 ? -4.18 -28.781 -8.414 1 97.19 26 LEU B O 1
ATOM 1926 N N . ASN B 1 27 ? -6.355 -28.516 -8.094 1 95.88 27 ASN B N 1
ATOM 1927 C CA . ASN B 1 27 ? -6.555 -29.938 -7.816 1 95.88 27 ASN B CA 1
ATOM 1928 C C . ASN B 1 27 ? -6.188 -30.797 -9.016 1 95.88 27 ASN B C 1
ATOM 1930 O O . ASN B 1 27 ? -5.625 -31.891 -8.852 1 95.88 27 ASN B O 1
ATOM 1934 N N . ASP B 1 28 ? -6.531 -30.328 -10.188 1 94.94 28 ASP B N 1
ATOM 1935 C CA . ASP B 1 28 ? -6.141 -31.031 -11.406 1 94.94 28 ASP B CA 1
ATOM 1936 C C . ASP B 1 28 ? -4.621 -31.109 -11.531 1 94.94 28 ASP B C 1
ATOM 1938 O O . ASP B 1 28 ? -4.074 -32.156 -11.906 1 94.94 28 ASP B O 1
ATOM 1942 N N . LEU B 1 29 ? -3.947 -30.031 -11.242 1 95.56 29 LEU B N 1
ATOM 1943 C CA . LEU B 1 29 ? -2.49 -30 -11.312 1 95.56 29 LEU B CA 1
ATOM 1944 C C . LEU B 1 29 ? -1.875 -30.969 -10.305 1 95.56 29 LEU B C 1
ATOM 1946 O O . LEU B 1 29 ? -0.957 -31.719 -10.648 1 95.56 29 LEU B O 1
ATOM 1950 N N . LEU B 1 30 ? -2.391 -31 -9.117 1 94.12 30 LEU B N 1
ATOM 1951 C CA . LEU B 1 30 ? -1.881 -31.859 -8.055 1 94.12 30 LEU B CA 1
ATOM 1952 C C . LEU B 1 30 ? -2.088 -33.344 -8.391 1 94.12 30 LEU B C 1
ATOM 1954 O O . LEU B 1 30 ? -1.217 -34.156 -8.125 1 94.12 30 LEU B O 1
ATOM 1958 N N . SER B 1 31 ? -3.203 -33.594 -8.977 1 91.38 31 SER B N 1
ATOM 1959 C CA . SER B 1 31 ? -3.525 -34.969 -9.328 1 91.38 31 SER B CA 1
ATOM 1960 C C . SER B 1 31 ? -2.688 -35.469 -10.508 1 91.38 31 SER B C 1
ATOM 1962 O O . SER B 1 31 ? -2.457 -36.656 -10.664 1 91.38 31 SER B O 1
ATOM 1964 N N . ALA B 1 32 ? -2.248 -34.531 -11.312 1 86.62 32 ALA B N 1
ATOM 1965 C CA . ALA B 1 32 ? -1.528 -34.875 -12.539 1 86.62 32 ALA B CA 1
ATOM 1966 C C . ALA B 1 32 ? -0.048 -35.125 -12.258 1 86.62 32 ALA B C 1
ATOM 1968 O O . ALA B 1 32 ? 0.638 -35.781 -13.031 1 86.62 32 ALA B O 1
ATOM 1969 N N .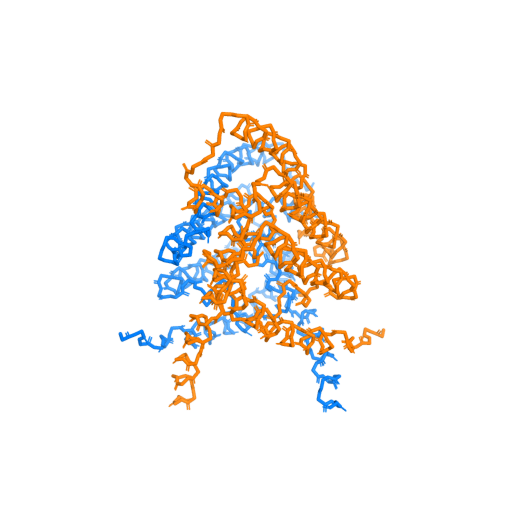 ARG B 1 33 ? 0.362 -34.625 -11.172 1 81.06 33 ARG B N 1
ATOM 1970 C CA . ARG B 1 33 ? 1.786 -34.688 -10.867 1 81.06 33 ARG B CA 1
ATOM 1971 C C . ARG B 1 33 ? 2.273 -36.156 -10.859 1 81.06 33 ARG B C 1
ATOM 1973 O O . ARG B 1 33 ? 1.761 -36.969 -10.102 1 81.06 33 ARG B O 1
ATOM 1980 N N . GLY B 1 34 ? 3.26 -36.375 -11.641 1 79.56 34 GLY B N 1
ATOM 1981 C CA . GLY B 1 34 ? 3.873 -37.688 -11.719 1 79.56 34 GLY B CA 1
ATOM 1982 C C . GLY B 1 34 ? 3.049 -38.688 -12.516 1 79.56 34 GLY B C 1
ATOM 1983 O O . GLY B 1 34 ? 3.43 -39.844 -12.648 1 79.56 34 GLY B O 1
ATOM 1984 N N . ARG B 1 35 ? 1.947 -38.281 -13.117 1 83.81 35 ARG B N 1
ATOM 1985 C CA . ARG B 1 35 ? 1.067 -39.281 -13.734 1 83.81 35 ARG B CA 1
ATOM 1986 C C . ARG B 1 35 ? 0.884 -39 -15.219 1 83.81 35 ARG B C 1
ATOM 1988 O O . ARG B 1 35 ? 0.517 -39.875 -15.984 1 83.81 35 ARG B O 1
ATOM 1995 N N . LEU B 1 36 ? 1.211 -37.75 -15.578 1 82.88 36 LEU B N 1
ATOM 1996 C CA . LEU B 1 36 ? 0.843 -37.375 -16.938 1 82.88 36 LEU B CA 1
ATOM 1997 C C . LEU B 1 36 ? 2.07 -37.344 -17.844 1 82.88 36 LEU B C 1
ATOM 1999 O O . LEU B 1 36 ? 3.201 -37.25 -17.359 1 82.88 36 LEU B O 1
ATOM 2003 N N . SER B 1 37 ? 1.673 -37.438 -19.109 1 85 37 SER B N 1
ATOM 2004 C CA . SER B 1 37 ? 2.674 -37.219 -20.156 1 85 37 SER B CA 1
ATOM 2005 C C . SER B 1 37 ? 3.051 -35.75 -20.25 1 85 37 SER B C 1
ATOM 2007 O O . SER B 1 37 ? 2.412 -34.906 -19.625 1 85 37 SER B O 1
ATOM 2009 N N . GLN B 1 38 ? 4.062 -35.5 -21.016 1 85 38 GLN B N 1
ATOM 2010 C CA . GLN B 1 38 ? 4.492 -34.125 -21.25 1 85 38 GLN B CA 1
ATOM 2011 C C . GLN B 1 38 ? 3.365 -33.312 -21.859 1 85 38 GLN B C 1
ATOM 2013 O O . GLN B 1 38 ? 3.188 -32.125 -21.516 1 85 38 GLN B O 1
ATOM 2018 N N . ASP B 1 39 ? 2.639 -33.938 -22.688 1 88.06 39 ASP B N 1
ATOM 2019 C CA . ASP B 1 39 ? 1.531 -33.25 -23.328 1 88.06 39 ASP B CA 1
ATOM 2020 C C . ASP B 1 39 ? 0.425 -32.938 -22.328 1 88.06 39 ASP B C 1
ATOM 2022 O O . ASP B 1 39 ? -0.218 -31.891 -22.406 1 88.06 39 ASP B O 1
ATOM 2026 N N . GLY B 1 40 ? 0.223 -33.875 -21.5 1 89.38 40 GLY B N 1
ATOM 2027 C CA . GLY B 1 40 ? -0.74 -33.625 -20.422 1 89.38 40 GLY B CA 1
ATOM 2028 C C . GLY B 1 40 ? -0.359 -32.469 -19.516 1 89.38 40 GLY B C 1
ATOM 2029 O O . GLY B 1 40 ? -1.205 -31.656 -19.156 1 89.38 40 GLY B O 1
ATOM 2030 N N . TYR B 1 41 ? 0.905 -32.406 -19.25 1 92.44 41 TYR B N 1
ATOM 2031 C CA . TYR B 1 41 ? 1.409 -31.312 -18.422 1 92.44 41 TYR B CA 1
ATOM 2032 C C . TYR B 1 41 ? 1.226 -29.984 -19.125 1 92.44 41 TYR B C 1
ATOM 2034 O O . TYR B 1 41 ? 0.79 -29 -18.5 1 92.44 41 TYR B O 1
ATOM 2042 N N . ARG B 1 42 ? 1.453 -29.922 -20.375 1 93.5 42 ARG B N 1
ATOM 2043 C CA . ARG B 1 42 ? 1.365 -28.688 -21.141 1 93.5 42 ARG B CA 1
ATOM 2044 C C . ARG B 1 42 ? -0.068 -28.156 -21.172 1 93.5 42 ARG B C 1
ATOM 2046 O O . ARG B 1 42 ? -0.295 -26.953 -21.094 1 93.5 42 ARG B O 1
ATOM 2053 N N . ARG B 1 43 ? -0.944 -29.047 -21.25 1 94.62 43 ARG B N 1
ATOM 2054 C CA . ARG B 1 43 ? -2.346 -28.656 -21.281 1 94.62 43 ARG B CA 1
ATOM 2055 C C . ARG B 1 43 ? -2.777 -28.031 -19.953 1 94.62 43 ARG B C 1
ATOM 2057 O O . ARG B 1 43 ? -3.502 -27.031 -19.938 1 94.62 43 ARG B O 1
ATOM 2064 N N . LEU B 1 44 ? -2.348 -28.641 -18.938 1 95.75 44 LEU B N 1
ATOM 2065 C CA . LEU B 1 44 ? -2.703 -28.141 -17.609 1 95.75 44 LEU B CA 1
ATOM 2066 C C . LEU B 1 44 ? -2.039 -26.797 -17.344 1 95.75 44 LEU B C 1
ATOM 2068 O O . LEU B 1 44 ? -2.658 -25.891 -16.766 1 95.75 44 LEU B O 1
ATOM 2072 N N . VAL B 1 45 ? -0.822 -26.688 -17.781 1 96.88 45 VAL B N 1
ATOM 2073 C CA . VAL B 1 45 ? -0.101 -25.438 -17.641 1 96.88 45 VAL B CA 1
ATOM 2074 C C . VAL B 1 45 ? -0.835 -24.328 -18.406 1 96.88 45 VAL B C 1
ATOM 2076 O O . VAL B 1 45 ? -1.061 -23.25 -17.875 1 96.88 45 VAL B O 1
ATOM 2079 N N . THR B 1 46 ? -1.23 -24.656 -19.656 1 96.94 46 THR B N 1
ATOM 2080 C CA . THR B 1 46 ? -1.95 -23.688 -20.484 1 96.94 46 THR B CA 1
ATOM 2081 C C . THR B 1 46 ? -3.26 -23.281 -19.812 1 96.94 46 THR B C 1
ATOM 2083 O O . THR B 1 46 ? -3.643 -22.109 -19.859 1 96.94 46 THR B O 1
ATOM 2086 N N . ARG B 1 47 ? -3.873 -24.172 -19.203 1 97.25 47 ARG B N 1
ATOM 2087 C CA . ARG B 1 47 ? -5.137 -23.906 -18.516 1 97.25 47 ARG B CA 1
ATOM 2088 C C . ARG B 1 47 ? -4.934 -22.938 -17.359 1 97.25 47 ARG B C 1
ATOM 2090 O O . ARG B 1 47 ? -5.684 -21.969 -17.203 1 97.25 47 ARG B O 1
ATOM 2097 N N . MET B 1 48 ? -3.98 -23.172 -16.547 1 97.81 48 MET B N 1
ATOM 2098 C CA . MET B 1 48 ? -3.705 -22.297 -15.422 1 97.81 48 MET B CA 1
ATOM 2099 C C . MET B 1 48 ? -3.266 -20.922 -15.891 1 97.81 48 MET B C 1
ATOM 2101 O O . MET B 1 48 ? -3.691 -19.906 -15.336 1 97.81 48 MET B O 1
ATOM 2105 N N . MET B 1 49 ? -2.461 -20.891 -16.922 1 97.81 49 MET B N 1
ATOM 2106 C CA . MET B 1 49 ? -1.986 -19.625 -17.453 1 97.81 49 MET B CA 1
ATOM 2107 C C . MET B 1 49 ? -3.146 -18.797 -18 1 97.81 49 MET B C 1
ATOM 2109 O O . MET B 1 49 ? -3.195 -17.578 -17.797 1 97.81 49 MET B O 1
ATOM 2113 N N . SER B 1 50 ? -4.039 -19.469 -18.641 1 98.06 50 SER B N 1
ATOM 2114 C CA . SER B 1 50 ? -5.223 -18.781 -19.156 1 98.06 50 SER B CA 1
ATOM 2115 C C . SER B 1 50 ? -6.098 -18.25 -18.031 1 98.06 50 SER B C 1
ATOM 2117 O O . SER B 1 50 ? -6.699 -17.188 -18.156 1 98.06 50 SER B O 1
ATOM 2119 N N . HIS B 1 51 ? -6.148 -18.984 -16.984 1 98.19 51 HIS B N 1
ATOM 2120 C CA . HIS B 1 51 ? -6.91 -18.562 -15.82 1 98.19 51 HIS B CA 1
ATOM 2121 C C . HIS B 1 51 ? -6.332 -17.281 -15.219 1 98.19 51 HIS B C 1
ATOM 2123 O O . HIS B 1 51 ? -7.074 -16.359 -14.875 1 98.19 51 HIS B O 1
ATOM 2129 N N . TYR B 1 52 ? -5.031 -17.203 -15.094 1 97.69 52 TYR B N 1
ATOM 2130 C CA . TYR B 1 52 ? -4.375 -16 -14.578 1 97.69 52 TYR B CA 1
ATOM 2131 C C . TYR B 1 52 ? -4.547 -14.836 -15.547 1 97.69 52 TYR B C 1
ATOM 2133 O O . TYR B 1 52 ? -4.762 -13.695 -15.125 1 97.69 52 TYR B O 1
ATOM 2141 N N . GLN B 1 53 ? -4.449 -15.133 -16.812 1 96.88 53 GLN B N 1
ATOM 2142 C CA . GLN B 1 53 ? -4.617 -14.078 -17.812 1 96.88 53 GLN B CA 1
ATOM 2143 C C . GLN B 1 53 ? -5.996 -13.438 -17.703 1 96.88 53 GLN B C 1
ATOM 2145 O O . GLN B 1 53 ? -6.125 -12.211 -17.781 1 96.88 53 GLN B O 1
ATOM 2150 N N . ARG B 1 54 ? -6.938 -14.234 -17.516 1 97 54 ARG B N 1
ATOM 2151 C CA . ARG B 1 54 ? -8.297 -13.734 -17.391 1 97 54 ARG B CA 1
ATOM 2152 C C . ARG B 1 54 ? -8.438 -12.82 -16.172 1 97 54 ARG B C 1
ATOM 2154 O O . ARG B 1 54 ? -9.141 -11.812 -16.219 1 97 54 ARG B O 1
ATOM 2161 N N . TYR B 1 55 ? -7.832 -13.109 -15.078 1 97.31 55 TYR B N 1
ATOM 2162 C CA . TYR B 1 55 ? -7.875 -12.289 -13.875 1 97.31 55 TYR B CA 1
ATOM 2163 C C . TYR B 1 55 ? -7.363 -10.883 -14.148 1 97.31 55 TYR B C 1
ATOM 2165 O O . TYR B 1 55 ? -8.016 -9.891 -13.797 1 97.31 55 TYR B O 1
ATOM 2173 N N . TYR B 1 56 ? -6.203 -10.797 -14.781 1 96.56 56 TYR B N 1
ATOM 2174 C CA . TYR B 1 56 ? -5.562 -9.492 -14.953 1 96.56 56 TYR B CA 1
ATOM 2175 C C . TYR B 1 56 ? -6.293 -8.664 -16 1 96.56 56 TYR B C 1
ATOM 2177 O O . TYR B 1 56 ? -6.312 -7.434 -15.922 1 96.56 56 TYR B O 1
ATOM 2185 N N . GLU B 1 57 ? -6.938 -9.375 -16.906 1 95.88 57 GLU B N 1
ATOM 2186 C CA . GLU B 1 57 ? -7.777 -8.656 -17.859 1 95.88 57 GLU B CA 1
ATOM 2187 C C . GLU B 1 57 ? -8.977 -8.008 -17.172 1 95.88 57 GLU B C 1
ATOM 2189 O O . GLU B 1 57 ? -9.258 -6.828 -17.391 1 95.88 57 GLU B O 1
ATOM 2194 N N . GLU B 1 58 ? -9.617 -8.805 -16.391 1 96.25 58 GLU B N 1
ATOM 2195 C CA . GLU B 1 58 ? -10.781 -8.281 -15.672 1 96.25 58 GLU B CA 1
ATOM 2196 C C . GLU B 1 58 ? -10.375 -7.238 -14.641 1 96.25 58 GLU B C 1
ATOM 2198 O O . GLU B 1 58 ? -11.086 -6.254 -14.438 1 96.25 58 GLU B O 1
ATOM 2203 N N . LYS B 1 59 ? -9.273 -7.461 -13.969 1 95.88 59 LYS B N 1
ATOM 2204 C CA . LYS B 1 59 ? -8.773 -6.496 -13 1 95.88 59 LYS B CA 1
ATOM 2205 C C . LYS B 1 59 ? -8.469 -5.152 -13.656 1 95.88 59 LYS B C 1
ATOM 2207 O O . LYS B 1 59 ? -8.758 -4.098 -13.086 1 95.88 59 LYS B O 1
ATOM 2212 N N . SER B 1 60 ? -7.871 -5.223 -14.867 1 94.81 60 SER B N 1
ATOM 2213 C CA . SER B 1 60 ? -7.555 -4.004 -15.602 1 94.81 60 SER B CA 1
ATOM 2214 C C . SER B 1 60 ? -8.82 -3.215 -15.938 1 94.81 60 SER B C 1
ATOM 2216 O O . SER B 1 60 ? -8.844 -1.99 -15.797 1 94.81 60 SER B O 1
ATOM 2218 N N . ARG B 1 61 ? -9.805 -3.902 -16.328 1 94.88 61 ARG B N 1
ATOM 2219 C CA . ARG B 1 61 ? -11.078 -3.256 -16.656 1 94.88 61 ARG B CA 1
ATOM 2220 C C . ARG B 1 61 ? -11.68 -2.594 -15.414 1 94.88 61 ARG B C 1
ATOM 2222 O O . ARG B 1 61 ? -12.102 -1.438 -15.469 1 94.88 61 ARG B O 1
ATOM 2229 N N . ALA B 1 62 ? -11.703 -3.307 -14.359 1 94.75 62 ALA B N 1
ATOM 2230 C CA . ALA B 1 62 ? -12.281 -2.791 -13.117 1 94.75 62 ALA B CA 1
ATOM 2231 C C . ALA B 1 62 ? -11.477 -1.608 -12.586 1 94.75 62 ALA B C 1
ATOM 2233 O O . ALA B 1 62 ? -12.047 -0.647 -12.062 1 94.75 62 ALA B O 1
ATOM 2234 N N . THR B 1 63 ? -10.141 -1.702 -12.742 1 94.88 63 THR B N 1
ATOM 2235 C CA . THR B 1 63 ? -9.242 -0.652 -12.266 1 94.88 63 THR B CA 1
ATOM 2236 C C . THR B 1 63 ? -9.492 0.652 -13.016 1 94.88 63 THR B C 1
ATOM 2238 O O . THR B 1 63 ? -9.461 1.732 -12.422 1 94.88 63 THR B O 1
ATOM 2241 N N . ARG B 1 64 ? -9.75 0.578 -14.25 1 93.56 64 ARG B N 1
ATOM 2242 C CA . ARG B 1 64 ? -10.008 1.767 -15.055 1 93.56 64 ARG B CA 1
ATOM 2243 C C . ARG B 1 64 ? -11.328 2.42 -14.656 1 93.56 64 ARG B C 1
ATOM 2245 O O . ARG B 1 64 ? -11.484 3.637 -14.789 1 93.56 64 ARG B O 1
ATOM 2252 N N . ILE B 1 65 ? -12.219 1.579 -14.172 1 92 65 ILE B N 1
ATOM 2253 C CA . ILE B 1 65 ? -13.523 2.088 -13.781 1 92 65 ILE B CA 1
ATOM 2254 C C . ILE B 1 65 ? -13.422 2.756 -12.406 1 92 65 ILE B C 1
ATOM 2256 O O . ILE B 1 65 ? -13.938 3.859 -12.211 1 92 65 ILE B O 1
ATOM 2260 N N . ASP B 1 66 ? -12.781 2.139 -11.461 1 92.19 66 ASP B N 1
ATOM 2261 C CA . ASP B 1 66 ? -12.633 2.664 -10.109 1 92.19 66 ASP B CA 1
ATOM 2262 C C . ASP B 1 66 ? -11.352 2.145 -9.453 1 92.19 66 ASP B C 1
ATOM 2264 O O . ASP B 1 66 ? -11.383 1.141 -8.742 1 92.19 66 ASP B O 1
ATOM 2268 N N . VAL B 1 67 ? -10.375 2.93 -9.547 1 93.56 67 VAL B N 1
ATOM 2269 C CA . VAL B 1 67 ? -9.055 2.49 -9.109 1 93.56 67 VAL B CA 1
ATOM 2270 C C . VAL B 1 67 ? -9 2.459 -7.586 1 93.56 67 VAL B C 1
ATOM 2272 O O . VAL B 1 67 ? -8.344 1.589 -7.004 1 93.56 67 VAL B O 1
ATOM 2275 N N . PHE B 1 68 ? -9.727 3.318 -6.922 1 92.38 68 PHE B N 1
ATOM 2276 C CA . PHE B 1 68 ? -9.633 3.4 -5.473 1 92.38 68 PHE B CA 1
ATOM 2277 C C . PHE B 1 68 ? -10.281 2.189 -4.816 1 92.38 68 PHE B C 1
ATOM 2279 O O . PHE B 1 68 ? -9.789 1.673 -3.814 1 92.38 68 PHE B O 1
ATOM 2286 N N . VAL B 1 69 ? -11.289 1.668 -5.441 1 91.12 69 VAL B N 1
ATOM 2287 C CA . VAL B 1 69 ? -11.945 0.468 -4.926 1 91.12 69 VAL B CA 1
ATOM 2288 C C . VAL B 1 69 ? -11.055 -0.748 -5.172 1 91.12 69 VAL B C 1
ATOM 2290 O O . VAL B 1 69 ? -10.969 -1.646 -4.332 1 91.12 69 VAL B O 1
ATOM 2293 N N . MET B 1 70 ? -10.352 -0.704 -6.273 1 93.75 70 MET B N 1
ATOM 2294 C CA . MET B 1 70 ? -9.531 -1.846 -6.648 1 93.75 70 MET B CA 1
ATOM 2295 C C . MET B 1 70 ? -8.258 -1.897 -5.809 1 93.75 70 MET B C 1
ATOM 2297 O O . MET B 1 70 ? -7.609 -2.943 -5.715 1 93.75 70 MET B O 1
ATOM 2301 N N . PHE B 1 71 ? -7.941 -0.765 -5.195 1 92.56 71 PHE B N 1
ATOM 2302 C CA . PHE B 1 71 ? -6.754 -0.731 -4.352 1 92.56 71 PHE B CA 1
ATOM 2303 C C . PHE B 1 71 ? -7.141 -0.724 -2.875 1 92.56 71 PHE B C 1
ATOM 2305 O O . PHE B 1 71 ? -6.277 -0.655 -2.002 1 92.56 71 PHE B O 1
ATOM 2312 N N . SER B 1 72 ? -8.391 -0.793 -2.652 1 90.06 72 SER B N 1
ATOM 2313 C CA . SER B 1 72 ? -8.945 -0.997 -1.319 1 90.06 72 SER B CA 1
ATOM 2314 C C . SER B 1 72 ? -10.203 -1.86 -1.371 1 90.06 72 SER B C 1
ATOM 2316 O O . SER B 1 72 ? -11.273 -1.435 -0.934 1 90.06 72 SER B O 1
ATOM 2318 N N . PRO B 1 73 ? -9.977 -2.998 -1.825 1 90.62 73 PRO B N 1
ATOM 2319 C CA . PRO B 1 73 ? -11.164 -3.838 -2.023 1 90.62 73 PRO B CA 1
ATOM 2320 C C . PRO B 1 73 ? -11.734 -4.371 -0.71 1 90.62 73 PRO B C 1
ATOM 2322 O O . PRO B 1 73 ? -11 -4.945 0.098 1 90.62 73 PRO B O 1
ATOM 2325 N N . ARG B 1 74 ? -13.023 -4.387 -0.571 1 84.56 74 ARG B N 1
ATOM 2326 C CA . ARG B 1 74 ? -13.688 -4.828 0.652 1 84.56 74 ARG B CA 1
ATOM 2327 C C . ARG B 1 74 ? -13.82 -6.348 0.679 1 84.56 74 ARG B C 1
ATOM 2329 O O . ARG B 1 74 ? -14.047 -6.938 1.738 1 84.56 74 ARG B O 1
ATOM 2336 N N . TRP B 1 75 ? -13.664 -6.953 -0.489 1 90.5 75 TRP B N 1
ATOM 2337 C CA . TRP B 1 75 ? -13.82 -8.398 -0.557 1 90.5 75 TRP B CA 1
ATOM 2338 C C . TRP B 1 75 ? -12.508 -9.109 -0.248 1 90.5 75 TRP B C 1
ATOM 2340 O O . TRP B 1 75 ? -12.461 -10.336 -0.151 1 90.5 75 TRP B O 1
ATOM 2350 N N . PHE B 1 76 ? -11.406 -8.312 -0.13 1 93.88 76 PHE B N 1
ATOM 2351 C CA . PHE B 1 76 ? -10.133 -8.875 0.298 1 93.88 76 PHE B CA 1
ATOM 2352 C C . PHE B 1 76 ? -10.078 -9 1.815 1 93.88 76 PHE B C 1
ATOM 2354 O O . PHE B 1 76 ? -10.562 -8.125 2.535 1 93.88 76 PHE B O 1
ATOM 2361 N N . SER B 1 77 ? -9.477 -10.094 2.256 1 92.69 77 SER B N 1
ATOM 2362 C CA . SER B 1 77 ? -9.148 -10.195 3.674 1 92.69 77 SER B CA 1
ATOM 2363 C C . SER B 1 77 ? -8.047 -9.219 4.059 1 92.69 77 SER B C 1
ATOM 2365 O O . SER B 1 77 ? -7.402 -8.625 3.188 1 92.69 77 SER B O 1
ATOM 2367 N N . THR B 1 78 ? -7.82 -9.133 5.363 1 90.75 78 THR B N 1
ATOM 2368 C CA . THR B 1 78 ? -6.801 -8.219 5.875 1 90.75 78 THR B CA 1
ATOM 2369 C C . THR B 1 78 ? -5.422 -8.594 5.344 1 90.75 78 THR B C 1
ATOM 2371 O O . THR B 1 78 ? -4.621 -7.719 5.004 1 90.75 78 THR B O 1
ATOM 2374 N N . TYR B 1 79 ? -5.195 -9.883 5.234 1 92.81 79 TYR B N 1
ATOM 2375 C CA . TYR B 1 79 ? -3.902 -10.32 4.715 1 92.81 79 TYR B CA 1
ATOM 2376 C C . TYR B 1 79 ? -3.799 -10.047 3.219 1 92.81 79 TYR B C 1
ATOM 2378 O O . TYR B 1 79 ? -2.75 -9.617 2.73 1 92.81 79 TYR B O 1
ATOM 2386 N N . GLU B 1 80 ? -4.879 -10.234 2.52 1 93.12 80 GLU B N 1
ATOM 2387 C CA . GLU B 1 80 ? -4.875 -9.984 1.08 1 93.12 80 GLU B CA 1
ATOM 2388 C C . GLU B 1 80 ? -4.664 -8.508 0.772 1 93.12 80 GLU B C 1
ATOM 2390 O O . GLU B 1 80 ? -3.982 -8.156 -0.193 1 93.12 80 GLU B O 1
ATOM 2395 N N . GLN B 1 81 ? -5.246 -7.707 1.564 1 93.56 81 GLN B N 1
ATOM 2396 C CA . GLN B 1 81 ? -5.066 -6.273 1.384 1 93.56 81 GLN B CA 1
ATOM 2397 C C . GLN B 1 81 ? -3.607 -5.871 1.588 1 93.56 81 GLN B C 1
ATOM 2399 O O . GLN B 1 81 ? -3.062 -5.074 0.822 1 93.56 81 GLN B O 1
ATOM 2404 N N . THR B 1 82 ? -3.049 -6.398 2.576 1 91.62 82 THR B N 1
ATOM 2405 C CA . THR B 1 82 ? -1.641 -6.129 2.84 1 91.62 82 THR B CA 1
ATOM 2406 C C . THR B 1 82 ? -0.769 -6.621 1.688 1 91.62 82 THR B C 1
ATOM 2408 O O . THR B 1 82 ? 0.122 -5.902 1.226 1 91.62 82 THR B O 1
ATOM 2411 N N . PHE B 1 83 ? -1.091 -7.754 1.243 1 91.62 83 PHE B N 1
ATOM 2412 C CA . PHE B 1 83 ? -0.312 -8.336 0.159 1 91.62 83 PHE B CA 1
ATOM 2413 C C . PHE B 1 83 ? -0.473 -7.527 -1.122 1 91.62 83 PHE B C 1
ATOM 2415 O O . PHE B 1 83 ? 0.463 -7.422 -1.917 1 91.62 83 PHE B O 1
ATOM 2422 N N . LEU B 1 84 ? -1.611 -7.027 -1.343 1 92.56 84 LEU B N 1
ATOM 2423 C CA . LEU B 1 84 ? -1.881 -6.207 -2.52 1 92.56 84 LEU B CA 1
ATOM 2424 C C . LEU B 1 84 ? -0.906 -5.039 -2.605 1 92.56 84 LEU B C 1
ATOM 2426 O O . LEU B 1 84 ? -0.371 -4.746 -3.678 1 92.56 84 LEU B O 1
ATOM 2430 N N . TRP B 1 85 ? -0.645 -4.484 -1.505 1 91 85 TRP B N 1
ATOM 2431 C CA . TRP B 1 85 ? 0.175 -3.277 -1.525 1 91 85 TRP B CA 1
ATOM 2432 C C . TRP B 1 85 ? 1.656 -3.623 -1.422 1 91 85 TRP B C 1
ATOM 2434 O O . TRP B 1 85 ? 2.494 -2.986 -2.064 1 91 85 TRP B O 1
ATOM 2444 N N . ILE B 1 86 ? 1.967 -4.613 -0.692 1 88.44 86 ILE B N 1
ATOM 2445 C CA . ILE B 1 86 ? 3.369 -4.957 -0.48 1 88.44 86 ILE B CA 1
ATOM 2446 C C . ILE B 1 86 ? 3.928 -5.641 -1.725 1 88.44 86 ILE B C 1
ATOM 2448 O O . ILE B 1 86 ? 5.094 -5.449 -2.078 1 88.44 86 ILE B O 1
ATOM 2452 N N . ALA B 1 87 ? 3.051 -6.336 -2.348 1 88.25 87 ALA B N 1
ATOM 2453 C CA . ALA B 1 87 ? 3.539 -7.145 -3.461 1 88.25 87 ALA B CA 1
ATOM 2454 C C . ALA B 1 87 ? 3.012 -6.621 -4.793 1 88.25 87 ALA B C 1
ATOM 2456 O O . ALA B 1 87 ? 3.529 -6.977 -5.855 1 88.25 87 ALA B O 1
ATOM 2457 N N . GLY B 1 88 ? 2.064 -5.773 -4.746 1 86.44 88 GLY B N 1
ATOM 2458 C CA . GLY B 1 88 ? 1.366 -5.383 -5.961 1 86.44 88 GLY B CA 1
ATOM 2459 C C . GLY B 1 88 ? 2.238 -4.602 -6.926 1 86.44 88 GLY B C 1
ATOM 2460 O O . GLY B 1 88 ? 2.084 -4.715 -8.141 1 86.44 88 GLY B O 1
ATOM 2461 N N . PHE B 1 89 ? 3.154 -3.934 -6.418 1 86.44 89 PHE B N 1
ATOM 2462 C CA . PHE B 1 89 ? 4.004 -3.123 -7.281 1 86.44 89 PHE B CA 1
ATOM 2463 C C . PHE B 1 89 ? 5.398 -3.727 -7.395 1 86.44 89 PHE B C 1
ATOM 2465 O O . PHE B 1 89 ? 6.344 -3.045 -7.793 1 86.44 89 PHE B O 1
ATOM 2472 N N . LYS B 1 90 ? 5.457 -4.961 -6.996 1 87.81 90 LYS B N 1
ATOM 2473 C CA . LYS B 1 90 ? 6.684 -5.738 -7.137 1 87.81 90 LYS B CA 1
ATOM 2474 C C . LYS B 1 90 ? 6.449 -6.992 -7.98 1 87.81 90 LYS B C 1
ATOM 2476 O O . LYS B 1 90 ? 6.398 -8.102 -7.449 1 87.81 90 LYS B O 1
ATOM 2481 N N . PRO B 1 91 ? 6.527 -6.809 -9.219 1 92.62 91 PRO B N 1
ATOM 2482 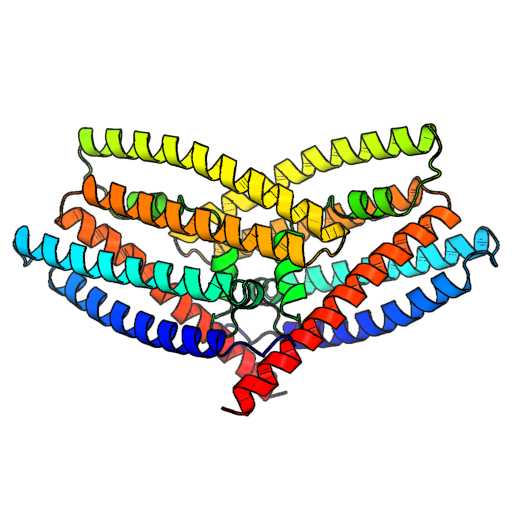C CA . PRO B 1 91 ? 6.168 -7.91 -10.109 1 92.62 91 PRO B CA 1
ATOM 2483 C C . PRO B 1 91 ? 7.191 -9.039 -10.094 1 92.62 91 PRO B C 1
ATOM 2485 O O . PRO B 1 91 ? 6.941 -10.117 -10.648 1 92.62 91 PRO B O 1
ATOM 2488 N N . GLY B 1 92 ? 8.273 -8.922 -9.367 1 91.94 92 GLY B N 1
ATOM 2489 C CA . GLY B 1 92 ? 9.32 -9.93 -9.344 1 91.94 92 GLY B CA 1
ATOM 2490 C C . GLY B 1 92 ? 9.078 -11.023 -8.32 1 91.94 92 GLY B C 1
ATOM 2491 O O . GLY B 1 92 ? 9.898 -11.93 -8.172 1 91.94 92 GLY B O 1
ATOM 2492 N N . ILE B 1 93 ? 7.953 -11.055 -7.699 1 88.88 93 ILE B N 1
ATOM 2493 C CA . ILE B 1 93 ? 7.637 -12 -6.637 1 88.88 93 ILE B CA 1
ATOM 2494 C C . ILE B 1 93 ? 7.641 -13.422 -7.199 1 88.88 93 ILE B C 1
ATOM 2496 O O . ILE B 1 93 ? 8.055 -14.367 -6.516 1 88.88 93 ILE B O 1
ATOM 2500 N N . PRO B 1 94 ? 7.246 -13.664 -8.367 1 93.81 94 PRO B N 1
ATOM 2501 C CA . PRO B 1 94 ? 7.262 -15.016 -8.93 1 93.81 94 PRO B CA 1
ATOM 2502 C C . PRO B 1 94 ? 8.648 -15.648 -8.898 1 93.81 94 PRO B C 1
ATOM 2504 O O . PRO B 1 94 ? 8.773 -16.875 -8.773 1 93.81 94 PRO B O 1
ATOM 2507 N N . PHE B 1 95 ? 9.68 -14.867 -8.961 1 94.5 95 PHE B N 1
ATOM 2508 C CA . PHE B 1 95 ? 11.031 -15.414 -8.891 1 94.5 95 PHE B CA 1
ATOM 2509 C C . PHE B 1 95 ? 11.297 -16.047 -7.527 1 94.5 95 PHE B C 1
ATOM 2511 O O . PHE B 1 95 ? 12.023 -17.031 -7.422 1 94.5 95 PHE B O 1
ATOM 2518 N N . ARG B 1 96 ? 10.703 -15.492 -6.59 1 89.5 96 ARG B N 1
ATOM 2519 C CA . ARG B 1 96 ? 10.883 -16.031 -5.246 1 89.5 96 ARG B CA 1
ATOM 2520 C C . ARG B 1 96 ? 10.164 -17.375 -5.094 1 89.5 96 ARG B C 1
ATOM 2522 O O . ARG B 1 96 ? 10.664 -18.281 -4.422 1 89.5 96 ARG B O 1
ATOM 2529 N N . ILE B 1 97 ? 9.016 -17.422 -5.641 1 91.88 97 ILE B N 1
ATOM 2530 C CA . ILE B 1 97 ? 8.297 -18.703 -5.641 1 91.88 97 ILE B CA 1
ATOM 2531 C C . ILE B 1 97 ? 9.102 -19.75 -6.395 1 91.88 97 ILE B C 1
ATOM 2533 O O . ILE B 1 97 ? 9.258 -20.875 -5.922 1 91.88 97 ILE B O 1
ATOM 2537 N N . LEU B 1 98 ? 9.625 -19.344 -7.516 1 95.44 98 LEU B N 1
ATOM 2538 C CA . LEU B 1 98 ? 10.414 -20.25 -8.352 1 95.44 98 LEU B CA 1
ATOM 2539 C C . LEU B 1 98 ? 11.625 -20.781 -7.59 1 95.44 98 LEU B C 1
ATOM 2541 O O . LEU B 1 98 ? 11.875 -21.984 -7.586 1 95.44 98 LEU B O 1
ATOM 2545 N N . ASN B 1 99 ? 12.312 -19.922 -6.91 1 91.5 99 ASN B N 1
ATOM 2546 C CA . ASN B 1 99 ? 13.531 -20.281 -6.195 1 91.5 99 ASN B CA 1
ATOM 2547 C C . ASN B 1 99 ? 13.25 -21.281 -5.078 1 91.5 99 ASN B C 1
ATOM 2549 O O . ASN B 1 99 ? 14.102 -22.125 -4.762 1 91.5 99 ASN B O 1
ATOM 2553 N N . ARG B 1 100 ? 12.109 -21.297 -4.68 1 88.94 100 ARG B N 1
ATOM 2554 C CA . ARG B 1 100 ? 11.773 -22.141 -3.537 1 88.94 100 ARG B CA 1
ATOM 2555 C C . ARG B 1 100 ? 11.195 -23.469 -3.994 1 88.94 100 ARG B C 1
ATOM 2557 O O . ARG B 1 100 ? 11.203 -24.438 -3.24 1 88.94 100 ARG B O 1
ATOM 2564 N N . THR B 1 101 ? 10.789 -23.547 -5.137 1 90.38 101 THR B N 1
ATOM 2565 C CA . THR B 1 101 ? 9.969 -24.703 -5.488 1 90.38 101 THR B CA 1
ATOM 2566 C C . THR B 1 101 ? 10.672 -25.547 -6.539 1 90.38 101 THR B C 1
ATOM 2568 O O . THR B 1 101 ? 10.539 -26.781 -6.539 1 90.38 101 THR B O 1
ATOM 2571 N N . VAL B 1 102 ? 11.398 -24.922 -7.445 1 92.81 102 VAL B N 1
ATOM 2572 C CA . VAL B 1 102 ? 12.07 -25.656 -8.508 1 92.81 102 VAL B CA 1
ATOM 2573 C C . VAL B 1 102 ? 13.57 -25.703 -8.242 1 92.81 102 VAL B C 1
ATOM 2575 O O . VAL B 1 102 ? 14.273 -24.703 -8.43 1 92.81 102 VAL B O 1
ATOM 2578 N N . THR B 1 103 ? 14.07 -26.891 -7.895 1 90.06 103 THR B N 1
ATOM 2579 C CA . THR B 1 103 ? 15.453 -27 -7.441 1 90.06 103 THR B CA 1
ATOM 2580 C C . THR B 1 103 ? 16.312 -27.688 -8.492 1 90.06 103 THR B C 1
ATOM 2582 O O . THR B 1 103 ? 17.547 -27.734 -8.375 1 90.06 103 THR B O 1
ATOM 2585 N N . ASP B 1 104 ? 15.773 -28.219 -9.477 1 93.62 104 ASP B N 1
ATOM 2586 C CA . ASP B 1 104 ? 16.516 -29.016 -10.461 1 93.62 104 ASP B CA 1
ATOM 2587 C C . ASP B 1 104 ? 16.641 -28.266 -11.781 1 93.62 104 ASP B C 1
ATOM 2589 O O . ASP B 1 104 ? 16.453 -28.859 -12.852 1 93.62 104 ASP B O 1
ATOM 2593 N N . LEU B 1 105 ? 16.953 -27.047 -11.789 1 96.12 105 LEU B N 1
ATOM 2594 C CA . LEU B 1 105 ? 17.141 -26.25 -13 1 96.12 105 LEU B CA 1
ATOM 2595 C C . LEU B 1 105 ? 18.453 -26.594 -13.68 1 96.12 105 LEU B C 1
ATOM 2597 O O . LEU B 1 105 ? 19.484 -26.75 -13.008 1 96.12 105 LEU B O 1
ATOM 2601 N N . SER B 1 106 ? 18.422 -26.734 -14.961 1 97.06 106 SER B N 1
ATOM 2602 C CA . SER B 1 106 ? 19.656 -26.906 -15.727 1 97.06 106 SER B CA 1
ATOM 2603 C C . SER B 1 106 ? 20.469 -25.625 -15.773 1 97.06 106 SER B C 1
ATOM 2605 O O . SER B 1 106 ? 19.953 -24.547 -15.445 1 97.06 106 SER B O 1
ATOM 2607 N N . GLY B 1 107 ? 21.672 -25.734 -16.141 1 96.88 107 GLY B N 1
ATOM 2608 C CA . GLY B 1 107 ? 22.5 -24.547 -16.297 1 96.88 107 GLY B CA 1
ATOM 2609 C C . GLY B 1 107 ? 21.922 -23.531 -17.25 1 96.88 107 GLY B C 1
ATOM 2610 O O . GLY B 1 107 ? 21.969 -22.328 -17 1 96.88 107 GLY B O 1
ATOM 2611 N N . GLU B 1 108 ? 21.375 -24.062 -18.328 1 97.69 108 GLU B N 1
ATOM 2612 C CA . GLU B 1 108 ? 20.766 -23.188 -19.328 1 97.69 108 GLU B CA 1
ATOM 2613 C C . GLU B 1 108 ? 19.531 -22.5 -18.766 1 97.69 108 GLU B C 1
ATOM 2615 O O . GLU B 1 108 ? 19.312 -21.312 -19.016 1 97.69 108 GLU B O 1
ATOM 2620 N N . GLN B 1 109 ? 18.688 -23.219 -18.094 1 98.19 109 GLN B N 1
ATOM 2621 C CA . GLN B 1 109 ? 17.516 -22.641 -17.453 1 98.19 109 GLN B CA 1
ATOM 2622 C C . GLN B 1 109 ? 17.906 -21.562 -16.453 1 98.19 109 GLN B C 1
ATOM 2624 O O . GLN B 1 109 ? 17.312 -20.484 -16.422 1 98.19 109 GLN B O 1
ATOM 2629 N N . LEU B 1 110 ? 18.953 -21.797 -15.672 1 97.19 110 LEU B N 1
ATOM 2630 C CA . LEU B 1 110 ? 19.422 -20.844 -14.68 1 97.19 110 LEU B CA 1
ATOM 2631 C C . LEU B 1 110 ? 19.922 -19.562 -15.344 1 97.19 110 LEU B C 1
ATOM 2633 O O . LEU B 1 110 ? 19.688 -18.469 -14.852 1 97.19 110 LEU B O 1
ATOM 2637 N N . ARG B 1 111 ? 20.609 -19.703 -16.406 1 97.88 111 ARG B N 1
ATOM 2638 C CA . ARG B 1 111 ? 21.109 -18.562 -17.156 1 97.88 111 ARG B CA 1
ATOM 2639 C C . ARG B 1 111 ? 19.969 -17.688 -17.672 1 97.88 111 ARG B C 1
ATOM 2641 O O . ARG B 1 111 ? 19.984 -16.469 -17.531 1 97.88 111 ARG B O 1
ATOM 2648 N N . ARG B 1 112 ? 18.938 -18.297 -18.219 1 98.12 112 ARG B N 1
ATOM 2649 C CA . ARG B 1 112 ? 17.797 -17.578 -18.781 1 98.12 112 ARG B CA 1
ATOM 2650 C C . ARG B 1 112 ? 17 -16.891 -17.672 1 98.12 112 ARG B C 1
ATOM 2652 O O . ARG B 1 112 ? 16.516 -15.773 -17.859 1 98.12 112 ARG B O 1
ATOM 2659 N N . ILE B 1 113 ? 16.906 -17.531 -16.562 1 98.12 113 ILE B N 1
ATOM 2660 C CA . ILE B 1 113 ? 16.188 -16.953 -15.43 1 98.12 113 ILE B CA 1
ATOM 2661 C C . ILE B 1 113 ? 16.953 -15.734 -14.922 1 98.12 113 ILE B C 1
ATOM 2663 O O . ILE B 1 113 ? 16.344 -14.711 -14.594 1 98.12 113 ILE B O 1
ATOM 2667 N N . ASN B 1 114 ? 18.234 -15.828 -14.883 1 97.75 114 ASN B N 1
ATOM 2668 C CA . ASN B 1 114 ? 19.047 -14.703 -14.406 1 97.75 114 ASN B CA 1
ATOM 2669 C C . ASN B 1 114 ? 18.938 -13.5 -15.344 1 97.75 114 ASN B C 1
ATOM 2671 O O . ASN B 1 114 ? 18.938 -12.359 -14.891 1 97.75 114 ASN B O 1
ATOM 2675 N N . ILE B 1 115 ? 18.844 -13.766 -16.594 1 98.12 115 ILE B N 1
ATOM 2676 C CA . ILE B 1 115 ? 18.656 -12.695 -17.562 1 98.12 115 ILE B CA 1
ATOM 2677 C C . ILE B 1 115 ? 17.281 -12.055 -17.359 1 98.12 115 ILE B C 1
ATOM 2679 O O . ILE B 1 115 ? 17.156 -10.828 -17.328 1 98.12 115 ILE B O 1
ATOM 2683 N N . LEU B 1 116 ? 16.25 -12.891 -17.188 1 98.06 116 LEU B N 1
ATOM 2684 C CA . LEU B 1 116 ? 14.898 -12.406 -16.953 1 98.06 116 LEU B CA 1
ATOM 2685 C C . LEU B 1 116 ? 14.82 -11.578 -15.672 1 98.06 116 LEU B C 1
ATOM 2687 O O . LEU B 1 116 ? 14.148 -10.539 -15.641 1 98.06 116 LEU B O 1
ATOM 2691 N N . LYS B 1 117 ? 15.523 -11.984 -14.625 1 97.19 117 LYS B N 1
ATOM 2692 C CA . LYS B 1 117 ? 15.578 -11.242 -13.367 1 97.19 117 LYS B CA 1
ATOM 2693 C C . LYS B 1 117 ? 16.188 -9.859 -13.57 1 97.19 117 LYS B C 1
ATOM 2695 O O . LYS B 1 117 ? 15.688 -8.867 -13.031 1 97.19 117 LYS B O 1
ATOM 2700 N N . ALA B 1 118 ? 17.25 -9.789 -14.305 1 97.06 118 ALA B N 1
ATOM 2701 C CA . ALA B 1 118 ? 17.922 -8.516 -14.562 1 97.06 118 ALA B CA 1
ATOM 2702 C C . ALA B 1 118 ? 17.031 -7.559 -15.336 1 97.06 118 ALA B C 1
ATOM 2704 O O . ALA B 1 118 ? 16.969 -6.367 -15.031 1 97.06 118 ALA B O 1
ATOM 2705 N N . GLU B 1 119 ? 16.312 -8.078 -16.297 1 96.75 119 GLU B N 1
ATOM 2706 C CA . GLU B 1 119 ? 15.391 -7.258 -17.078 1 96.75 119 GLU B CA 1
ATOM 2707 C C . GLU B 1 119 ? 14.242 -6.75 -16.203 1 96.75 119 GLU B C 1
ATOM 2709 O O . GLU B 1 119 ? 13.812 -5.605 -16.344 1 96.75 119 GLU B O 1
ATOM 2714 N N . THR B 1 120 ? 13.812 -7.617 -15.336 1 96.19 120 THR B N 1
ATOM 2715 C CA . THR B 1 120 ? 12.703 -7.273 -14.453 1 96.19 120 THR B CA 1
ATOM 2716 C C . THR B 1 120 ? 13.109 -6.168 -13.484 1 96.19 120 THR B C 1
ATOM 2718 O O . THR B 1 120 ? 12.32 -5.27 -13.188 1 96.19 120 THR B O 1
ATOM 2721 N N . ARG B 1 121 ? 14.312 -6.203 -13.047 1 93.94 121 ARG B N 1
ATOM 2722 C CA . ARG B 1 121 ? 14.805 -5.195 -12.117 1 93.94 121 ARG B CA 1
ATOM 2723 C C . ARG B 1 121 ? 14.773 -3.805 -12.742 1 93.94 121 ARG B C 1
ATOM 2725 O O . ARG B 1 121 ? 14.43 -2.824 -12.086 1 93.94 121 ARG B O 1
ATOM 2732 N N . VAL B 1 122 ? 15.086 -3.752 -13.977 1 95.5 122 VAL B N 1
ATOM 2733 C CA . VAL B 1 122 ? 15.078 -2.482 -14.695 1 95.5 122 VAL B CA 1
ATOM 2734 C C . VAL B 1 122 ? 13.648 -1.958 -14.805 1 95.5 122 VAL B C 1
ATOM 2736 O O . VAL B 1 122 ? 13.391 -0.781 -14.539 1 95.5 122 VAL B O 1
ATOM 2739 N N . ARG B 1 123 ? 12.758 -2.838 -15.117 1 95.19 123 ARG B N 1
ATOM 2740 C CA . ARG B 1 123 ? 11.367 -2.439 -15.289 1 95.19 123 ARG B CA 1
ATOM 2741 C C . ARG B 1 123 ? 10.727 -2.082 -13.953 1 95.19 123 ARG B C 1
ATOM 2743 O O . ARG B 1 123 ? 9.883 -1.185 -13.883 1 95.19 123 ARG B O 1
ATOM 2750 N N . GLU B 1 124 ? 11.117 -2.773 -12.898 1 92.31 124 GLU B N 1
ATOM 2751 C CA . GLU B 1 124 ? 10.609 -2.455 -11.57 1 92.31 124 GLU B CA 1
ATOM 2752 C C . GLU B 1 124 ? 11.086 -1.08 -11.109 1 92.31 124 GLU B C 1
ATOM 2754 O O . GLU B 1 124 ? 10.367 -0.365 -10.414 1 92.31 124 GLU B O 1
ATOM 2759 N N . LYS B 1 125 ? 12.297 -0.769 -11.5 1 91.19 125 LYS B N 1
ATOM 2760 C CA . LYS B 1 125 ? 12.797 0.564 -11.18 1 91.19 125 LYS B CA 1
ATOM 2761 C C . LYS B 1 125 ? 11.969 1.645 -11.875 1 91.19 125 LYS B C 1
ATOM 2763 O O . LYS B 1 125 ? 11.68 2.688 -11.289 1 91.19 125 LYS B O 1
ATOM 2768 N N . GLU B 1 126 ? 11.594 1.382 -13.062 1 92.56 126 GLU B N 1
ATOM 2769 C CA . GLU B 1 126 ? 10.742 2.318 -13.797 1 92.56 126 GLU B CA 1
ATOM 2770 C C . GLU B 1 126 ? 9.383 2.461 -13.133 1 92.56 126 GLU B C 1
ATOM 2772 O O . GLU B 1 126 ? 8.852 3.568 -13.023 1 92.56 126 GLU B O 1
ATOM 2777 N N . LEU B 1 127 ? 8.875 1.393 -12.711 1 91 127 LEU B N 1
ATOM 2778 C CA . LEU B 1 127 ? 7.594 1.398 -12.023 1 91 127 LEU B CA 1
ATOM 2779 C C . LEU B 1 127 ? 7.684 2.17 -10.711 1 91 127 LEU B C 1
ATOM 2781 O O . LEU B 1 127 ? 6.766 2.92 -10.367 1 91 127 LEU B O 1
ATOM 2785 N N . SER B 1 128 ? 8.766 1.983 -10.031 1 86.5 128 SER B N 1
ATOM 2786 C CA . SER B 1 128 ? 8.992 2.697 -8.781 1 86.5 128 SER B CA 1
ATOM 2787 C C . SER B 1 128 ? 9.062 4.203 -9.008 1 86.5 128 SER B C 1
ATOM 2789 O O . SER B 1 128 ? 8.578 4.984 -8.18 1 86.5 128 SER B O 1
ATOM 2791 N N . ASN B 1 129 ? 9.633 4.57 -10.086 1 86.31 129 ASN B N 1
ATOM 2792 C CA . ASN B 1 129 ? 9.703 5.984 -10.438 1 86.31 129 ASN B CA 1
ATOM 2793 C C . ASN B 1 129 ? 8.312 6.559 -10.719 1 86.31 129 ASN B C 1
ATOM 2795 O O . ASN B 1 129 ? 8.023 7.699 -10.359 1 86.31 129 ASN B O 1
ATOM 2799 N N . GLU B 1 130 ? 7.504 5.766 -11.297 1 85.81 130 GLU B N 1
ATOM 2800 C CA . GLU B 1 130 ? 6.137 6.191 -11.578 1 85.81 130 GLU B CA 1
ATOM 2801 C C . GLU B 1 130 ? 5.336 6.355 -10.289 1 85.81 130 GLU B C 1
ATOM 2803 O O . GLU B 1 130 ? 4.559 7.305 -10.156 1 85.81 130 GLU B O 1
ATOM 2808 N N . LEU B 1 131 ? 5.559 5.43 -9.383 1 84 131 LEU B N 1
ATOM 2809 C CA . LEU B 1 131 ? 4.863 5.516 -8.109 1 84 131 LEU B CA 1
ATOM 2810 C C . LEU B 1 131 ? 5.316 6.742 -7.32 1 84 131 LEU B C 1
ATOM 2812 O O . LEU B 1 131 ? 4.52 7.355 -6.609 1 84 131 LEU B O 1
ATOM 2816 N N . ALA B 1 132 ? 6.551 7.043 -7.488 1 82.31 132 ALA B N 1
ATOM 2817 C CA . ALA B 1 132 ? 7.082 8.234 -6.832 1 82.31 132 ALA B CA 1
ATOM 2818 C C . ALA B 1 132 ? 6.375 9.492 -7.328 1 82.31 132 ALA B C 1
ATOM 2820 O O . ALA B 1 132 ? 6.137 10.43 -6.555 1 82.31 132 ALA B O 1
ATOM 2821 N N . LYS B 1 133 ? 6.043 9.469 -8.539 1 82.38 133 LYS B N 1
ATOM 2822 C CA . LYS B 1 133 ? 5.32 10.609 -9.102 1 82.38 133 LYS B CA 1
ATOM 2823 C C . LYS B 1 133 ? 3.916 10.711 -8.516 1 82.38 133 LYS B C 1
ATOM 2825 O O . LYS B 1 133 ? 3.408 11.812 -8.305 1 82.38 133 LYS B O 1
ATOM 2830 N N . VAL B 1 134 ? 3.309 9.594 -8.312 1 83.62 134 VAL B N 1
ATOM 2831 C CA . VAL B 1 134 ? 1.987 9.57 -7.695 1 83.62 134 VAL B CA 1
ATOM 2832 C C . VAL B 1 134 ? 2.064 10.148 -6.285 1 83.62 134 VAL B C 1
ATOM 2834 O O . VAL B 1 134 ? 1.191 10.922 -5.879 1 83.62 134 VAL B O 1
ATOM 2837 N N . GLN B 1 135 ? 3.109 9.828 -5.633 1 81.5 135 GLN B N 1
ATOM 2838 C CA . GLN B 1 135 ? 3.297 10.281 -4.258 1 81.5 135 GLN B CA 1
ATOM 2839 C C . GLN B 1 135 ? 3.461 11.797 -4.199 1 81.5 135 GLN B C 1
ATOM 2841 O O . GLN B 1 135 ? 3.127 12.422 -3.191 1 81.5 135 GLN B O 1
ATOM 2846 N N . GLU B 1 136 ? 3.889 12.406 -5.305 1 76.44 136 GLU B N 1
ATOM 2847 C CA . GLU B 1 136 ? 4.004 13.859 -5.367 1 76.44 136 GLU B CA 1
ATOM 2848 C C . GLU B 1 136 ? 2.629 14.523 -5.402 1 76.44 136 GLU B C 1
ATOM 2850 O O . GLU B 1 136 ? 2.471 15.664 -4.953 1 76.44 136 GLU B O 1
ATOM 2855 N N . GLY B 1 137 ? 1.664 13.797 -5.859 1 77.12 137 GLY B N 1
ATOM 2856 C CA . GLY B 1 137 ? 0.31 14.32 -5.957 1 77.12 137 GLY B CA 1
ATOM 2857 C C . GLY B 1 137 ? -0.437 14.297 -4.637 1 77.12 137 GLY B C 1
ATOM 2858 O O . GLY B 1 137 ? -1.425 15.008 -4.465 1 77.12 137 GLY B O 1
ATOM 2859 N N . VAL B 1 138 ? -0 13.562 -3.703 1 75.56 138 VAL B N 1
ATOM 2860 C CA . VAL B 1 138 ? -0.694 13.383 -2.434 1 75.56 138 VAL B CA 1
ATOM 2861 C C . VAL B 1 138 ? -0.763 14.711 -1.684 1 75.56 138 VAL B C 1
ATOM 2863 O O . VAL B 1 138 ? -1.79 15.039 -1.086 1 75.56 138 VAL B O 1
ATOM 2866 N N . ALA B 1 139 ? 0.224 15.562 -1.76 1 72.19 139 ALA B N 1
ATOM 2867 C CA . ALA B 1 139 ? 0.257 16.812 -1.016 1 72.19 139 ALA B CA 1
ATOM 2868 C C . ALA B 1 139 ? -0.739 17.828 -1.589 1 72.19 139 ALA B C 1
ATOM 2870 O O . ALA B 1 139 ? -1.087 18.812 -0.932 1 72.19 139 ALA B O 1
ATOM 2871 N N . THR B 1 140 ? -1.245 17.547 -2.758 1 69.56 140 THR B N 1
ATOM 2872 C CA . THR B 1 140 ? -2.16 18.5 -3.389 1 69.56 140 THR B CA 1
ATOM 2873 C C . THR B 1 140 ? -3.576 17.938 -3.436 1 69.56 140 THR B C 1
ATOM 2875 O O . THR B 1 140 ? -4.512 18.625 -3.848 1 69.56 140 THR B O 1
ATOM 2878 N N . SER B 1 141 ? -3.643 16.781 -2.801 1 64.56 141 SER B N 1
ATOM 2879 C CA . SER B 1 141 ? -4.918 16.062 -2.822 1 64.56 141 SER B CA 1
ATOM 2880 C C . SER B 1 141 ? -5.496 16.016 -4.234 1 64.56 141 SER B C 1
ATOM 2882 O O . SER B 1 141 ? -6.703 16.156 -4.418 1 64.56 141 SER B O 1
ATOM 2884 N N . TYR B 1 142 ? -4.68 16.078 -5.109 1 81.31 142 TYR B N 1
ATOM 2885 C CA . TYR B 1 142 ? -5.18 15.898 -6.469 1 81.31 142 TYR B CA 1
ATOM 2886 C C . TYR B 1 142 ? -5.52 14.438 -6.742 1 81.31 142 TYR B C 1
ATOM 2888 O O . TYR B 1 142 ? -4.719 13.703 -7.328 1 81.31 142 TYR B O 1
ATOM 2896 N N . LEU B 1 143 ? -6.602 14.133 -6.27 1 83.38 143 LEU B N 1
ATOM 2897 C CA . LEU B 1 143 ? -7.082 12.758 -6.32 1 83.38 143 LEU B CA 1
ATOM 2898 C C . LEU B 1 143 ? -7.043 12.219 -7.75 1 83.38 143 LEU B C 1
ATOM 2900 O O . LEU B 1 143 ? -6.762 11.039 -7.965 1 83.38 143 LEU B O 1
ATOM 2904 N N . MET B 1 144 ? -7.285 13.109 -8.695 1 84.56 144 MET B N 1
ATOM 2905 C CA . MET B 1 144 ? -7.289 12.68 -10.086 1 84.56 144 MET B CA 1
ATOM 2906 C C . MET B 1 144 ? -5.895 12.234 -10.523 1 84.56 144 MET B C 1
ATOM 2908 O O . MET B 1 144 ? -5.754 11.266 -11.273 1 84.56 144 MET B O 1
ATOM 2912 N N . GLU B 1 145 ? -4.898 12.93 -10.055 1 86.5 145 GLU B N 1
ATOM 2913 C CA . GLU B 1 145 ? -3.523 12.562 -10.383 1 86.5 145 GLU B CA 1
ATOM 2914 C C . GLU B 1 145 ? -3.127 11.25 -9.703 1 86.5 145 GLU B C 1
ATOM 2916 O O . GLU B 1 145 ? -2.439 10.422 -10.305 1 86.5 145 GLU B O 1
ATOM 2921 N N . ILE B 1 146 ? -3.551 11.133 -8.492 1 89.06 146 ILE B N 1
ATOM 2922 C CA . ILE B 1 146 ? -3.275 9.898 -7.77 1 89.06 146 ILE B CA 1
ATOM 2923 C C . ILE B 1 146 ? -3.951 8.719 -8.477 1 89.06 146 ILE B C 1
ATOM 2925 O O . ILE B 1 146 ? -3.324 7.684 -8.703 1 89.06 146 ILE B O 1
ATOM 2929 N N . ALA B 1 147 ? -5.184 8.961 -8.875 1 91.94 147 ALA B N 1
ATOM 2930 C CA . ALA B 1 147 ? -5.934 7.922 -9.57 1 91.94 147 ALA B CA 1
ATOM 2931 C C . ALA B 1 147 ? -5.238 7.52 -10.867 1 91.94 147 ALA B C 1
ATOM 2933 O O . ALA B 1 147 ? -5.078 6.328 -11.148 1 91.94 147 ALA B O 1
ATOM 2934 N N . GLY B 1 148 ? -4.898 8.555 -11.68 1 91.69 148 GLY B N 1
ATOM 2935 C CA . GLY B 1 148 ? -4.215 8.266 -12.93 1 91.69 148 GLY B CA 1
ATOM 2936 C C . GLY B 1 148 ? -2.912 7.516 -12.742 1 91.69 148 GLY B C 1
ATOM 2937 O O . GLY B 1 148 ? -2.607 6.59 -13.5 1 91.69 148 GLY B O 1
ATOM 2938 N N . GLY B 1 149 ? -2.184 7.848 -11.742 1 91.25 149 GLY B N 1
ATOM 2939 C CA . GLY B 1 149 ? -0.934 7.172 -11.43 1 91.25 149 GLY B CA 1
ATOM 2940 C C . GLY B 1 149 ? -1.13 5.738 -10.969 1 91.25 149 GLY B C 1
ATOM 2941 O O . GLY B 1 149 ? -0.372 4.848 -11.359 1 91.25 149 GLY B O 1
ATOM 2942 N N . LEU B 1 150 ? -2.119 5.523 -10.172 1 92.5 150 LEU B N 1
ATOM 2943 C CA . LEU B 1 150 ? -2.404 4.176 -9.688 1 92.5 150 LEU B CA 1
ATOM 2944 C C . LEU B 1 150 ? -2.867 3.279 -10.828 1 92.5 150 LEU B C 1
ATOM 2946 O O . LEU B 1 150 ? -2.498 2.104 -10.891 1 92.5 150 LEU B O 1
ATOM 2950 N N . VAL B 1 151 ? -3.668 3.852 -11.719 1 94.69 151 VAL B N 1
ATOM 2951 C CA . VAL B 1 151 ? -4.121 3.072 -12.867 1 94.69 151 VAL B CA 1
ATOM 2952 C C . VAL B 1 151 ? -2.922 2.656 -13.719 1 94.69 151 VAL B C 1
ATOM 2954 O O . VAL B 1 151 ? -2.727 1.469 -13.984 1 94.69 151 VAL B O 1
ATOM 2957 N N . THR B 1 152 ? -2.135 3.611 -14.047 1 94.31 152 THR B N 1
ATOM 2958 C CA . THR B 1 152 ? -1 3.332 -14.914 1 94.31 152 THR B CA 1
ATOM 2959 C C . THR B 1 152 ? 0.007 2.42 -14.227 1 94.31 152 THR B C 1
ATOM 2961 O O . THR B 1 152 ? 0.483 1.448 -14.812 1 94.31 152 THR B O 1
ATOM 2964 N N . GLY B 1 153 ? 0.327 2.771 -13.031 1 93.19 153 GLY B N 1
ATOM 2965 C CA . GLY B 1 153 ? 1.285 1.969 -12.289 1 93.19 153 GLY B CA 1
ATOM 2966 C C . GLY B 1 153 ? 0.792 0.563 -12 1 93.19 153 GLY B C 1
ATOM 2967 O O . GLY B 1 153 ? 1.534 -0.407 -12.164 1 93.19 153 GLY B O 1
ATOM 2968 N N . GLY B 1 154 ? -0.441 0.499 -11.531 1 93.5 154 GLY B N 1
ATOM 2969 C CA . GLY B 1 154 ? -1.021 -0.799 -11.234 1 93.5 154 GLY B CA 1
ATOM 2970 C C . GLY B 1 154 ? -1.124 -1.703 -12.445 1 93.5 154 GLY B C 1
ATOM 2971 O O . GLY B 1 154 ? -0.787 -2.887 -12.375 1 93.5 154 GLY B O 1
ATOM 2972 N N . MET B 1 155 ? -1.495 -1.157 -13.492 1 95.25 155 MET B N 1
ATOM 2973 C CA . MET B 1 155 ? -1.645 -1.945 -14.711 1 95.25 155 MET B CA 1
ATOM 2974 C C . MET B 1 155 ? -0.284 -2.355 -15.266 1 95.25 155 MET B C 1
ATOM 2976 O O . MET B 1 155 ? -0.115 -3.48 -15.742 1 95.25 155 MET B O 1
ATOM 2980 N N . SER B 1 156 ? 0.648 -1.434 -15.203 1 95.38 156 SER B N 1
ATOM 2981 C CA . SER B 1 156 ? 2 -1.768 -15.641 1 95.38 156 SER B CA 1
ATOM 2982 C C . SER B 1 156 ? 2.584 -2.906 -14.812 1 95.38 156 SER B C 1
ATOM 2984 O O . SER B 1 156 ? 3.234 -3.803 -15.352 1 95.38 156 SER B O 1
ATOM 2986 N N . ALA B 1 157 ? 2.334 -2.863 -13.539 1 95.88 157 ALA B N 1
ATOM 2987 C CA . ALA B 1 157 ? 2.818 -3.922 -12.656 1 95.88 157 ALA B CA 1
ATOM 2988 C C . ALA B 1 157 ? 2.176 -5.262 -13 1 95.88 157 ALA B C 1
ATOM 2990 O O . ALA B 1 157 ? 2.85 -6.293 -13.023 1 95.88 157 ALA B O 1
ATOM 2991 N N . ASP B 1 158 ? 0.932 -5.23 -13.266 1 96.31 158 ASP B N 1
ATOM 2992 C CA . ASP B 1 158 ? 0.212 -6.457 -13.594 1 96.31 158 ASP B CA 1
ATOM 2993 C C . ASP B 1 158 ? 0.697 -7.047 -14.914 1 96.31 158 ASP B C 1
ATOM 2995 O O . ASP B 1 158 ? 0.874 -8.266 -15.031 1 96.31 158 ASP B O 1
ATOM 2999 N N . ILE B 1 159 ? 0.879 -6.172 -15.883 1 96.56 159 ILE B N 1
ATOM 3000 C CA . ILE B 1 159 ? 1.367 -6.621 -17.188 1 96.56 159 ILE B CA 1
ATOM 3001 C C . ILE B 1 159 ? 2.756 -7.238 -17.031 1 96.56 159 ILE B C 1
ATOM 3003 O O . ILE B 1 159 ? 3.023 -8.32 -17.547 1 96.56 159 ILE B O 1
ATOM 3007 N N . LEU B 1 160 ? 3.572 -6.582 -16.328 1 96.94 160 LEU B N 1
ATOM 3008 C CA . LEU B 1 160 ? 4.922 -7.086 -16.109 1 96.94 160 LEU B CA 1
ATOM 3009 C C . LEU B 1 160 ? 4.895 -8.414 -15.359 1 96.94 160 LEU B C 1
ATOM 3011 O O . LEU B 1 160 ? 5.641 -9.336 -15.695 1 96.94 160 LEU B O 1
ATOM 3015 N N . ARG B 1 161 ? 4.082 -8.516 -14.367 1 96.62 161 ARG B N 1
ATOM 3016 C CA . ARG B 1 161 ? 3.957 -9.742 -13.586 1 96.62 161 ARG B CA 1
ATOM 3017 C C . ARG B 1 161 ? 3.557 -10.922 -14.469 1 96.62 161 ARG B C 1
ATOM 3019 O O . ARG B 1 161 ? 4.168 -11.992 -14.398 1 96.62 161 ARG B O 1
ATOM 3026 N N . MET B 1 162 ? 2.592 -10.68 -15.32 1 96.75 162 MET B N 1
ATOM 3027 C CA . MET B 1 162 ? 2.133 -11.742 -16.203 1 96.75 162 MET B CA 1
ATOM 3028 C C . MET B 1 162 ? 3.203 -12.094 -17.234 1 96.75 162 MET B C 1
ATOM 3030 O O . MET B 1 162 ? 3.346 -13.258 -17.625 1 96.75 162 MET B O 1
ATOM 3034 N N . THR B 1 163 ? 3.869 -11.062 -17.688 1 97.19 163 THR B N 1
ATOM 3035 C CA . THR B 1 163 ? 4.965 -11.297 -18.625 1 97.19 163 THR B CA 1
ATOM 3036 C C . THR B 1 163 ? 6.047 -12.164 -17.984 1 97.19 163 THR B C 1
ATOM 3038 O O . THR B 1 163 ? 6.551 -13.102 -18.594 1 97.19 163 THR B O 1
ATOM 3041 N N . ILE B 1 164 ? 6.398 -11.914 -16.734 1 97.88 164 ILE B N 1
ATOM 3042 C CA . ILE B 1 164 ? 7.41 -12.672 -15.992 1 97.88 164 ILE B CA 1
ATOM 3043 C C . ILE B 1 164 ? 6.961 -14.117 -15.836 1 97.88 164 ILE B C 1
ATOM 3045 O O . ILE B 1 164 ? 7.73 -15.047 -16.094 1 97.88 164 ILE B O 1
ATOM 3049 N N . VAL B 1 165 ? 5.715 -14.305 -15.43 1 97.81 165 VAL B N 1
ATOM 3050 C CA . VAL B 1 165 ? 5.199 -15.656 -15.227 1 97.81 165 VAL B CA 1
ATOM 3051 C C . VAL B 1 165 ? 5.234 -16.422 -16.547 1 97.81 165 VAL B C 1
ATOM 3053 O O . VAL B 1 165 ? 5.648 -17.594 -16.578 1 97.81 165 VAL B O 1
ATOM 3056 N N . ARG B 1 166 ? 4.852 -15.75 -17.594 1 97.88 166 ARG B N 1
ATOM 3057 C CA . ARG B 1 166 ? 4.863 -16.391 -18.906 1 97.88 166 ARG B CA 1
ATOM 3058 C C . ARG B 1 166 ? 6.281 -16.781 -19.312 1 97.88 166 ARG B C 1
ATOM 3060 O O . ARG B 1 166 ? 6.5 -17.891 -19.812 1 97.88 166 ARG B O 1
ATOM 3067 N N . GLU B 1 167 ? 7.195 -15.938 -19.109 1 98.31 167 GLU B N 1
ATOM 3068 C CA . GLU B 1 167 ? 8.578 -16.219 -19.469 1 98.31 167 GLU B CA 1
ATOM 3069 C C . GLU B 1 167 ? 9.164 -17.328 -18.609 1 98.31 167 GLU B C 1
ATOM 3071 O O . GLU B 1 167 ? 9.93 -18.172 -19.094 1 98.31 167 GLU B O 1
ATOM 3076 N N . ILE B 1 168 ? 8.805 -17.359 -17.328 1 98.44 168 ILE B N 1
ATOM 3077 C CA . ILE B 1 168 ? 9.266 -18.422 -16.453 1 98.44 168 ILE B CA 1
ATOM 3078 C C . ILE B 1 168 ? 8.758 -19.766 -16.969 1 98.44 168 ILE B C 1
ATOM 3080 O O . ILE B 1 168 ? 9.531 -20.719 -17.078 1 98.44 168 ILE B O 1
ATOM 3084 N N . VAL B 1 169 ? 7.516 -19.797 -17.297 1 97.81 169 VAL B N 1
ATOM 3085 C CA . VAL B 1 169 ? 6.891 -21.031 -17.766 1 97.81 169 VAL B CA 1
ATOM 3086 C C . VAL B 1 169 ? 7.539 -21.469 -19.078 1 97.81 169 VAL B C 1
ATOM 3088 O O . VAL B 1 169 ? 7.699 -22.656 -19.328 1 97.81 169 VAL B O 1
ATOM 3091 N N . GLU B 1 170 ? 7.953 -20.562 -19.922 1 97.69 170 GLU B N 1
ATOM 3092 C CA . GLU B 1 170 ? 8.609 -20.859 -21.188 1 97.69 170 GLU B CA 1
ATOM 3093 C C . GLU B 1 170 ? 10 -21.453 -20.953 1 97.69 170 GLU B C 1
ATOM 3095 O O . GLU B 1 170 ? 10.469 -22.266 -21.75 1 97.69 170 GLU B O 1
ATOM 3100 N N . ILE B 1 171 ? 10.633 -21.078 -19.938 1 98.38 171 ILE B N 1
ATOM 3101 C CA . ILE B 1 171 ? 11.984 -21.531 -19.625 1 98.38 171 ILE B CA 1
ATOM 3102 C C . ILE B 1 171 ? 11.922 -22.922 -18.984 1 98.38 171 ILE B C 1
ATOM 3104 O O . ILE B 1 171 ? 12.781 -23.766 -19.25 1 98.38 171 ILE B O 1
ATOM 3108 N N . LEU B 1 172 ? 10.906 -23.172 -18.188 1 97.62 172 LEU B N 1
ATOM 3109 C CA . LEU B 1 172 ? 10.797 -24.391 -17.406 1 97.62 172 LEU B CA 1
ATOM 3110 C C . LEU B 1 172 ? 10.273 -25.531 -18.266 1 97.62 172 LEU B C 1
ATOM 3112 O O . LEU B 1 172 ? 9.648 -25.297 -19.312 1 97.62 172 LEU B O 1
ATOM 3116 N N . SER B 1 173 ? 10.648 -26.766 -17.875 1 95.06 173 SER B N 1
ATOM 3117 C CA . SER B 1 173 ? 9.953 -27.922 -18.438 1 95.06 173 SER B CA 1
ATOM 3118 C C . SER B 1 173 ? 8.5 -27.969 -17.984 1 95.06 173 SER B C 1
ATOM 3120 O O . SER B 1 173 ? 8.125 -27.297 -17.031 1 95.06 173 SER B O 1
ATOM 3122 N N . PRO B 1 174 ? 7.672 -28.703 -18.656 1 93.62 174 PRO B N 1
ATOM 3123 C CA . PRO B 1 174 ? 6.266 -28.781 -18.25 1 93.62 174 PRO B CA 1
ATOM 3124 C C . PRO B 1 174 ? 6.09 -29.266 -16.812 1 93.62 174 PRO B C 1
ATOM 3126 O O . PRO B 1 174 ? 5.25 -28.734 -16.078 1 93.62 174 PRO B O 1
ATOM 3129 N N . ALA B 1 175 ? 6.863 -30.203 -16.391 1 92.88 175 ALA B N 1
ATOM 3130 C CA . ALA B 1 175 ? 6.77 -30.703 -15.031 1 92.88 175 ALA B CA 1
ATOM 3131 C C . ALA B 1 175 ? 7.188 -29.641 -14.023 1 92.88 175 ALA B C 1
ATOM 3133 O O . ALA B 1 175 ? 6.547 -29.469 -12.984 1 92.88 175 ALA B O 1
ATOM 3134 N N . GLN B 1 176 ? 8.273 -28.922 -14.305 1 95.25 176 GLN B N 1
ATOM 3135 C CA . GLN B 1 176 ? 8.727 -27.828 -13.461 1 95.25 176 GLN B CA 1
ATOM 3136 C C . GLN B 1 176 ? 7.688 -26.719 -13.398 1 95.25 176 GLN B C 1
ATOM 3138 O O . GLN B 1 176 ? 7.484 -26.109 -12.336 1 95.25 176 GLN B O 1
ATOM 3143 N N . SER B 1 177 ? 7.035 -26.469 -14.5 1 96.25 177 SER B N 1
ATOM 3144 C CA . SER B 1 177 ? 5.996 -25.453 -14.555 1 96.25 177 SER B CA 1
ATOM 3145 C C . SER B 1 177 ? 4.816 -25.812 -13.656 1 96.25 177 SER B C 1
ATOM 3147 O O . SER B 1 177 ? 4.227 -24.938 -13.016 1 96.25 177 SER B O 1
ATOM 3149 N N . ILE B 1 178 ? 4.477 -27.031 -13.656 1 95.81 178 ILE B N 1
ATOM 3150 C CA . ILE B 1 178 ? 3.4 -27.5 -12.781 1 95.81 178 ILE B CA 1
ATOM 3151 C C . ILE B 1 178 ? 3.76 -27.203 -11.328 1 95.81 178 ILE B C 1
ATOM 3153 O O . ILE B 1 178 ? 2.945 -26.672 -10.57 1 95.81 178 ILE B O 1
ATOM 3157 N N . ASP B 1 179 ? 4.973 -27.5 -10.922 1 94.88 179 ASP B N 1
ATOM 3158 C CA . ASP B 1 179 ? 5.41 -27.25 -9.555 1 94.88 179 ASP B CA 1
ATOM 3159 C C . ASP B 1 179 ? 5.344 -25.75 -9.211 1 94.88 179 ASP B C 1
ATOM 3161 O O . ASP B 1 179 ? 4.891 -25.375 -8.133 1 94.88 179 ASP B O 1
ATOM 3165 N N . PHE B 1 180 ? 5.785 -25 -10.102 1 96.5 180 PHE B N 1
ATOM 3166 C CA . PHE B 1 180 ? 5.797 -23.547 -9.93 1 96.5 180 PHE B CA 1
ATOM 3167 C C . PHE B 1 180 ? 4.383 -23 -9.789 1 96.5 180 PHE B C 1
ATOM 3169 O O . PHE B 1 180 ? 4.098 -22.25 -8.859 1 96.5 180 PHE B O 1
ATOM 3176 N N . LEU B 1 181 ? 3.49 -23.422 -10.664 1 96.75 181 LEU B N 1
ATOM 3177 C CA . LEU B 1 181 ? 2.127 -22.906 -10.688 1 96.75 181 LEU B CA 1
ATOM 3178 C C . LEU B 1 181 ? 1.329 -23.406 -9.492 1 96.75 181 LEU B C 1
ATOM 3180 O O . LEU B 1 181 ? 0.478 -22.703 -8.953 1 96.75 181 LEU B O 1
ATOM 3184 N N . VAL B 1 182 ? 1.588 -24.625 -9.086 1 96 182 VAL B N 1
ATOM 3185 C CA . VAL B 1 182 ? 0.957 -25.172 -7.887 1 96 182 VAL B CA 1
ATOM 3186 C C . VAL B 1 182 ? 1.342 -24.312 -6.676 1 96 182 VAL B C 1
ATOM 3188 O O . VAL B 1 182 ? 0.48 -23.922 -5.887 1 96 182 VAL B O 1
ATOM 3191 N N . ALA B 1 183 ? 2.584 -23.984 -6.551 1 94.5 183 ALA B N 1
ATOM 3192 C CA . ALA B 1 183 ? 3.064 -23.203 -5.418 1 94.5 183 ALA B CA 1
ATOM 3193 C C . ALA B 1 183 ? 2.449 -21.812 -5.422 1 94.5 183 ALA B C 1
ATOM 3195 O O . ALA B 1 183 ? 2.074 -21.281 -4.371 1 94.5 183 ALA B O 1
ATOM 3196 N N . ALA B 1 184 ? 2.393 -21.219 -6.574 1 94.44 184 ALA B N 1
ATOM 3197 C CA . ALA B 1 184 ? 1.812 -19.891 -6.699 1 94.44 184 ALA B CA 1
ATOM 3198 C C . ALA B 1 184 ? 0.34 -19.891 -6.297 1 94.44 184 ALA B C 1
ATOM 3200 O O . ALA B 1 184 ? -0.114 -19 -5.57 1 94.44 184 ALA B O 1
ATOM 3201 N N . ALA B 1 185 ? -0.37 -20.859 -6.777 1 95.5 185 ALA B N 1
ATOM 3202 C CA . ALA B 1 185 ? -1.795 -20.969 -6.473 1 95.5 185 ALA B CA 1
ATOM 3203 C C . ALA B 1 185 ? -2.018 -21.234 -4.984 1 95.5 185 ALA B C 1
ATOM 3205 O O . ALA B 1 185 ? -2.912 -20.656 -4.367 1 95.5 185 ALA B O 1
ATOM 3206 N N . GLN B 1 186 ? -1.243 -22.094 -4.441 1 94.19 186 GLN B N 1
ATOM 3207 C CA . GLN B 1 186 ? -1.374 -22.438 -3.029 1 94.19 186 GLN B CA 1
ATOM 3208 C C . GLN B 1 186 ? -1.085 -21.234 -2.141 1 94.19 186 GLN B C 1
ATOM 3210 O O . GLN B 1 186 ? -1.735 -21.047 -1.11 1 94.19 186 GLN B O 1
ATOM 3215 N N . LEU B 1 187 ? -0.113 -20.5 -2.562 1 91.88 187 LEU B N 1
ATOM 3216 C CA . LEU B 1 187 ? 0.216 -19.312 -1.785 1 91.88 187 LEU B CA 1
ATOM 3217 C C . LEU B 1 187 ? -0.975 -18.359 -1.715 1 91.88 187 LEU B C 1
ATOM 3219 O O . LEU B 1 187 ? -1.319 -17.875 -0.638 1 91.88 187 LEU B O 1
ATOM 3223 N N . HIS B 1 188 ? -1.527 -18.094 -2.818 1 93.31 188 HIS B N 1
ATOM 3224 C CA . HIS B 1 188 ? -2.68 -17.203 -2.881 1 93.31 188 HIS B CA 1
ATOM 3225 C C . HIS B 1 188 ? -3.838 -17.734 -2.047 1 93.31 188 HIS B C 1
ATOM 3227 O O . HIS B 1 188 ? -4.461 -16.984 -1.291 1 93.31 188 HIS B O 1
ATOM 3233 N N . ILE B 1 189 ? -4.133 -18.969 -2.168 1 94.31 189 ILE B N 1
ATOM 3234 C CA . ILE B 1 189 ? -5.246 -19.609 -1.464 1 94.31 189 ILE B CA 1
ATOM 3235 C C . ILE B 1 189 ? -4.988 -19.578 0.041 1 94.31 189 ILE B C 1
ATOM 3237 O O . ILE B 1 189 ? -5.898 -19.297 0.827 1 94.31 189 ILE B O 1
ATOM 3241 N N . ARG B 1 190 ? -3.812 -19.828 0.431 1 92.44 190 ARG B N 1
ATOM 3242 C CA . ARG B 1 190 ? -3.453 -19.844 1.845 1 92.44 190 ARG B CA 1
ATOM 3243 C C . ARG B 1 190 ? -3.588 -18.453 2.461 1 92.44 190 ARG B C 1
ATOM 3245 O O . ARG B 1 190 ? -4.086 -18.312 3.578 1 92.44 190 ARG B O 1
ATOM 3252 N N . ILE B 1 191 ? -3.139 -17.484 1.776 1 92 191 ILE B N 1
ATOM 3253 C CA . ILE B 1 191 ? -3.223 -16.109 2.273 1 92 191 ILE B CA 1
ATOM 3254 C C . ILE B 1 191 ? -4.684 -15.742 2.502 1 92 191 ILE B C 1
ATOM 3256 O O . ILE B 1 191 ? -5.031 -15.164 3.535 1 92 191 ILE B O 1
ATOM 3260 N N . ARG B 1 192 ? -5.48 -16.078 1.592 1 94.31 192 ARG B N 1
ATOM 3261 C CA . ARG B 1 192 ? -6.898 -15.766 1.716 1 94.31 192 ARG B CA 1
ATOM 3262 C C . ARG B 1 192 ? -7.527 -16.516 2.881 1 94.31 192 ARG B C 1
ATOM 3264 O O . ARG B 1 192 ? -8.25 -15.938 3.689 1 94.31 192 ARG B O 1
ATOM 3271 N N . ALA B 1 193 ? -7.227 -17.797 2.947 1 93.88 193 ALA B N 1
ATOM 3272 C CA . ALA B 1 193 ? -7.801 -18.609 4.016 1 93.88 193 ALA B CA 1
ATOM 3273 C C . ALA B 1 193 ? -7.387 -18.078 5.387 1 93.88 193 ALA B C 1
ATOM 3275 O O . ALA B 1 193 ? -8.227 -17.953 6.285 1 93.88 193 ALA B O 1
ATOM 3276 N N . MET B 1 194 ? -6.152 -17.766 5.547 1 91.81 194 MET B N 1
ATOM 3277 C CA . MET B 1 194 ? -5.641 -17.266 6.816 1 91.81 194 MET B CA 1
ATOM 3278 C C . MET B 1 194 ? -6.254 -15.898 7.137 1 91.81 194 MET B C 1
ATOM 3280 O O . MET B 1 194 ? -6.578 -15.617 8.289 1 91.81 194 MET B O 1
ATOM 3284 N N . GLY B 1 195 ? -6.352 -15.117 6.074 1 92.5 195 GLY B N 1
ATOM 3285 C CA . GLY B 1 195 ? -6.945 -13.805 6.262 1 92.5 195 GLY B CA 1
ATOM 3286 C C . GLY B 1 195 ? -8.406 -13.859 6.672 1 92.5 195 GLY B C 1
ATOM 3287 O O . GLY B 1 195 ? -8.828 -13.125 7.57 1 92.5 195 GLY B O 1
ATOM 3288 N N . LEU B 1 196 ? -9.109 -14.664 6.031 1 93.19 196 LEU B N 1
ATOM 3289 C CA . LEU B 1 196 ? -10.523 -14.82 6.355 1 93.19 196 LEU B CA 1
ATOM 3290 C C . LEU B 1 196 ? -10.695 -15.328 7.781 1 93.19 196 LEU B C 1
ATOM 3292 O O . LEU B 1 196 ? -11.609 -14.906 8.492 1 93.19 196 LEU B O 1
ATOM 3296 N N . GLU B 1 197 ? -9.898 -16.234 8.156 1 92.12 197 GLU B N 1
ATOM 3297 C CA . GLU B 1 197 ? -9.93 -16.734 9.523 1 92.12 197 GLU B CA 1
ATOM 3298 C C . GLU B 1 197 ? -9.648 -15.633 10.531 1 92.12 197 GLU B C 1
ATOM 3300 O O . GLU B 1 197 ? -10.32 -15.539 11.562 1 92.12 197 GLU B O 1
ATOM 3305 N N . LYS B 1 198 ? -8.703 -14.906 10.234 1 89 198 LYS B N 1
ATOM 3306 C CA . LYS B 1 198 ? -8.359 -13.789 11.109 1 89 198 LYS B CA 1
ATOM 3307 C C . LYS B 1 198 ? -9.516 -12.797 11.219 1 89 198 LYS B C 1
ATOM 3309 O O . LYS B 1 198 ? -9.852 -12.344 12.312 1 89 198 LYS B O 1
ATOM 3314 N N . ASP B 1 199 ? -10.07 -12.43 10.133 1 89.38 199 ASP B N 1
ATOM 3315 C CA . ASP B 1 199 ? -11.172 -11.477 10.102 1 89.38 199 ASP B CA 1
ATOM 3316 C C . ASP B 1 199 ? -12.375 -12 10.875 1 89.38 199 ASP B C 1
ATOM 3318 O O . ASP B 1 199 ? -13.078 -11.227 11.539 1 89.38 199 ASP B O 1
ATOM 3322 N N . ALA B 1 200 ? -12.656 -13.258 10.742 1 89.06 200 ALA B N 1
ATOM 3323 C CA . ALA B 1 200 ? -13.773 -13.875 11.461 1 89.06 200 ALA B CA 1
ATOM 3324 C C . ALA B 1 200 ? -13.547 -13.828 12.969 1 89.06 200 ALA B C 1
ATOM 3326 O O . ALA B 1 200 ? -14.484 -13.602 13.734 1 89.06 200 ALA B O 1
ATOM 3327 N N . SER B 1 201 ? -12.367 -14.008 13.352 1 83.38 201 SER B N 1
ATOM 3328 C CA . SER B 1 201 ? -12.031 -13.977 14.773 1 83.38 201 SER B CA 1
ATOM 3329 C C . SER B 1 201 ? -12.188 -12.57 15.344 1 83.38 201 SER B C 1
ATOM 3331 O O . SER B 1 201 ? -12.57 -12.398 16.5 1 83.38 201 SER B O 1
ATOM 3333 N N . ARG B 1 202 ? -11.953 -11.648 14.57 1 78.31 202 ARG B N 1
ATOM 3334 C CA . ARG B 1 202 ? -12.078 -10.258 14.984 1 78.31 202 ARG B CA 1
ATOM 3335 C C . ARG B 1 202 ? -13.539 -9.844 15.086 1 78.31 202 ARG B C 1
ATOM 3337 O O . ARG B 1 202 ? -13.93 -9.117 16 1 78.31 202 ARG B O 1
ATOM 3344 N N . ASN B 1 203 ? -14.289 -10.18 14.094 1 72.5 203 ASN B N 1
ATOM 3345 C CA . ASN B 1 203 ? -15.703 -9.836 14.102 1 72.5 203 ASN B CA 1
ATOM 3346 C C . ASN B 1 203 ? -16.438 -10.484 15.273 1 72.5 203 ASN B C 1
ATOM 3348 O O . ASN B 1 203 ? -17.406 -9.93 15.797 1 72.5 203 ASN B O 1
ATOM 3352 N N . ASN B 1 204 ? -16.016 -11.523 15.539 1 58.97 204 ASN B N 1
ATOM 3353 C CA . ASN B 1 204 ? -16.594 -12.195 16.688 1 58.97 204 ASN B CA 1
ATOM 3354 C C . ASN B 1 204 ? -16.312 -11.438 17.984 1 58.97 204 ASN B C 1
ATOM 3356 O O . ASN B 1 204 ? -17.141 -11.398 18.891 1 58.97 204 ASN B O 1
ATOM 3360 N N . ILE B 1 205 ? -15.305 -10.82 17.938 1 50.28 205 ILE B N 1
ATOM 3361 C CA . ILE B 1 205 ? -14.93 -10.055 19.125 1 50.28 205 ILE B CA 1
ATOM 3362 C C . ILE B 1 205 ? -15.672 -8.719 19.125 1 50.28 205 ILE B C 1
ATOM 3364 O O . ILE B 1 205 ? -16.188 -8.297 20.172 1 50.28 205 ILE B O 1
ATOM 3368 N N . ASN B 1 206 ? -15.789 -8.117 17.969 1 53.59 206 ASN B N 1
ATOM 3369 C CA . ASN B 1 206 ? -16.484 -6.832 17.875 1 53.59 206 ASN B CA 1
ATOM 3370 C C . ASN B 1 206 ? -17.984 -6.988 18.078 1 53.59 206 ASN B C 1
ATOM 3372 O O . ASN B 1 206 ? -18.641 -6.059 18.547 1 53.59 206 ASN B O 1
ATOM 3376 N N . GLY B 1 207 ? -18.609 -8.125 17.531 1 43.19 207 GLY B N 1
ATOM 3377 C CA . GLY B 1 207 ? -20.016 -8.398 17.719 1 43.19 207 GLY B CA 1
ATOM 3378 C C . GLY B 1 207 ? -20.375 -8.734 19.156 1 43.19 207 GLY B C 1
ATOM 3379 O O . GLY B 1 207 ? -21.547 -8.734 19.547 1 43.19 207 GLY B O 1
ATOM 3380 N N . ARG B 1 208 ? -19.469 -9.25 19.797 1 40.16 208 ARG B N 1
ATOM 3381 C CA . ARG B 1 208 ? -19.766 -9.547 21.188 1 40.16 208 ARG B CA 1
ATOM 3382 C C . ARG B 1 208 ? -19.641 -8.305 22.062 1 40.16 208 ARG B C 1
ATOM 3384 O O . ARG B 1 208 ? -19.953 -8.344 23.25 1 40.16 208 ARG B O 1
ATOM 3391 N N . ILE B 1 209 ? -19.172 -7.223 21.422 1 32.81 209 ILE B N 1
ATOM 3392 C CA . ILE B 1 209 ? -19.188 -5.996 22.219 1 32.81 209 ILE B CA 1
ATOM 3393 C C . ILE B 1 209 ? -20.344 -5.098 21.75 1 32.81 209 ILE B C 1
ATOM 3395 O O . ILE B 1 209 ? -20.547 -4.922 20.547 1 32.81 209 ILE B O 1
#

pLDDT: mean 89.05, std 13.34, range [21.8, 98.44]

Secondary structure (DSSP, 8-state):
-----THHHHHHHHHHHHHHHHHHHHHHHHHHTTTS-HHHHHHHHHHHHHHHHHHHHHHHHHHHH-HHHHTS-TTS-HHHHHHHHHHHT-TTHHHHHHHHH-----HHHHHHHHHHHHHHHHHHHHHHHHHHHHHHHHTTT-HHHHHHHHHHHHHHHHHHHHHHHHHHHHHS-HHHHHHHHHHHHHHHHHHHHHHHHHHHHHHHHHHT-/-----THHHHHHHHHHHHHHHHHHHHHHHHHHTTTS-HHHHHHHHHHHHHHHHHHHHHHHHHHHH-HHHHTS-TTS-HHHHHHHHHHHT-TTHHHHHHHHH-----HHHHHHHHHHHHHHHHHHHHHHHHHHHHHHHGGGT-HHHHHHHHHHHHHHHHHHHHHHHHHHHHHS-HHHHHHHHHHHHHHHHHHHHHHHHHHHHHHHHHHT-

Solvent-accessible surface area (backbone atoms only — not comparable to full-atom values): 22043 Å² total; per-residue (Å²): 131,81,68,41,60,74,48,57,62,47,47,50,54,48,48,54,52,49,54,53,52,48,53,54,53,45,52,52,54,63,66,37,59,95,68,54,52,69,66,54,34,43,52,54,48,52,50,55,50,51,54,54,50,50,50,55,53,52,49,50,54,41,28,74,74,40,38,51,50,67,69,50,47,84,88,47,30,47,47,41,50,47,45,46,65,59,42,45,74,38,47,65,48,63,57,50,40,38,68,71,61,55,83,82,68,50,72,68,44,49,52,53,48,52,51,53,51,54,55,46,53,54,52,46,52,52,46,50,55,48,51,52,54,26,46,62,27,59,59,67,62,36,58,66,53,33,43,53,33,49,41,53,44,48,47,51,23,50,51,49,26,51,49,50,53,51,52,50,47,68,61,40,54,47,69,52,32,48,49,40,52,46,52,54,51,49,50,55,52,48,42,42,54,52,14,45,52,51,51,52,43,34,48,54,41,56,70,72,95,130,83,68,38,60,72,46,57,64,48,47,50,54,47,48,54,52,49,54,53,50,48,51,54,54,46,50,53,53,63,68,36,61,95,70,56,53,69,66,52,33,45,52,53,48,51,50,52,52,50,52,53,51,52,49,55,53,53,48,48,53,43,28,73,74,40,39,50,50,68,68,48,48,84,87,48,31,46,48,41,50,46,45,48,64,58,42,45,75,38,46,66,48,62,56,50,41,38,67,72,60,55,84,82,67,49,72,67,45,49,53,54,49,52,52,51,51,55,54,46,52,55,52,45,52,52,45,52,53,48,50,53,55,25,46,63,28,59,58,66,64,37,57,66,53,34,45,53,33,48,40,52,44,49,46,52,23,50,52,49,27,52,51,49,53,51,52,50,45,69,61,39,53,45,69,53,32,47,51,39,51,48,52,56,52,48,51,56,52,47,42,43,53,54,13,45,52,52,52,53,44,34,48,54,42,55,70,72,95

Nearest PDB structures (foldseek):
  7tad-assembly1_C  TM=9.010E-01  e=3.919E-08  Arabidopsis thaliana
  8gyz-assembly1_A  TM=9.034E-01  e=9.894E-08  Arabidopsis thaliana
  7tae-assembly1_A-2  TM=9.013E-01  e=1.039E-07  Arabidopsis thaliana
  7tac-assembly1_D  TM=8.867E-01  e=4.067E-07  Arabidopsis thaliana
  6mrt-assembly1_A  TM=2.672E-01  e=6.802E-01  Escherichia coli K-12

Radius of gyration: 23.72 Å; Cα contacts (8 Å, |Δi|>4): 414; chains: 2; bounding box: 53×78×46 Å

Foldseek 3Di:
DLPPDPLLVVLLVVVVVLLVVLVVLLVVLVVCAPPDDLVSLVVSLVVLLVSLVVNLVSLLVSLVSPVPCSLVPPSAFPLRNVCCVVCQLPLCVLVVLLVPFPDDADPVLVVQLVVLNVVSVVLSVVLVVLVVQLVVCVVVPPVVSVSVSSSVSSSSSSVSNSVSLVSNCVSDRSSSNSRSSSSVSVVVVVSRVVRVVVVVVVVVVVVVD/DLPPDPLLVVLLVVVVVLLVVLVVLLVVLVVCAPPDDLVSLVVSLVVLLVSLVVNLVSLLVSLVSPVPCSLVPPSAFPLRNVCCVVCQLPLCVLVVLLVVFPDDADPVLVVQLVVLNVVSVVLSVVLVVLVVQLVVCVVVPPVVSVSVSSSVSRSSSSVSNSVSLVSNCVSDRSSSSSRSSSSVSVVVVVSRVVRVVVVVVVVVVVVVD